Protein AF-A0A8T6YHY2-F1 (afdb_monomer)

pLDDT: mean 73.07, std 20.28, range [26.44, 97.62]

Radius of gyration: 24.64 Å; Cα contacts (8 Å, |Δi|>4): 790; chains: 1; bounding box: 54×79×62 Å

Sequence (441 aa):
MIAAEVFEKLFSLEEFNPPELEKIVKSIPKKHREKVIEAIKVYSEVKIPQSIVRILIYSKDNYSGYIDITPMGEIGDVHLKPPSWMKSPYYWVTCNKHFVPEKTLRPESKETIECVPYSHVTDGEIGVCAQHSVRLALMNLLQRVPTVPELTFWANRRALHGGFNRSQIVGWTAEEMTDVMSEAIRREGFTAFRYSNPKCPKCREVLPNVICTACGSETPLSFLRPTKENIYAYIESGIPVLLGIERAGDLPWWDDSIEGGHALVGIGHTLSNKGEVTGFIVHDVSTYPYQVLQEPFENGKSLEEIIVEAIVPVYREIVINYPYAKELALKIINANKIQQYRPQLVDANRIKRWLAEGEQRGHFINYSIDEKVRECFSKAYISRYAWLFEIKHELGDGTREYRGDVIISAEEPKVLGLNLPLEGKCLYIDETSGDKIAVDY

Secondary structure (DSSP, 8-state):
-HHHHHHHHHHT-SS--HHHHHHHHHHS-HHHHHHHHHHHHHHHH----TT--EEEEEETTEEEEEEE---SSS---EEEPPPTT--TTTEEE--------TT------------EEE--PPTT--S-HHHHHHHHHHHHH-SSPPPHHHHHHHHHHHTSTTGGGS-TTS---HHHHHHHHHHHHHTTTEEEEEEE-PBPTTT-PBPSEEE-TTT--EEEGGGGS--HHHHHHHHTTT--EEEEES-GGGSTTS-TT--S-EEEEEEEEEE-TTS-EEEEEEE-TTS-TTEEEESSPTTS--HHHHEEEEEEEEETT--S-HHHHHHHHHHHHHHTT---EEEEEEEHHHHHIIIII----TTBTT----HHHHHHHHSB---SEEEEEEEEEEEETTEEEEEEEEEEESSSS-EEEEEEGGGTEEEEEBTTT--EEEEE-

Mean predicted aligned error: 13.59 Å

Nearest PDB structures (foldseek):
  1y08-assembly1_A  TM=4.672E-01  e=6.475E-02  Streptococcus pyogenes
  6nhj-assembly1_Y  TM=1.577E-01  e=5.128E+00  Murine cytomegalovirus (strain Smith)

Structure (mmCIF, N/CA/C/O backbone):
data_AF-A0A8T6YHY2-F1
#
_entry.id   AF-A0A8T6YHY2-F1
#
loop_
_atom_site.group_PDB
_atom_site.id
_atom_site.type_symbol
_atom_site.label_atom_id
_atom_site.label_alt_id
_atom_site.label_comp_id
_atom_site.label_asym_id
_atom_site.label_entity_id
_atom_site.label_seq_id
_atom_site.pdbx_PDB_ins_code
_atom_site.Cartn_x
_atom_site.Cartn_y
_atom_site.Cartn_z
_atom_site.occupancy
_atom_site.B_iso_or_equiv
_atom_site.auth_seq_id
_atom_site.auth_comp_id
_atom_site.auth_asym_id
_atom_site.auth_atom_id
_atom_site.pdbx_PDB_model_num
ATOM 1 N N . MET A 1 1 ? 4.736 -41.210 -18.538 1.00 34.91 1 MET A N 1
ATOM 2 C CA . MET A 1 1 ? 5.220 -41.744 -17.246 1.00 34.91 1 MET A CA 1
ATOM 3 C C . MET A 1 1 ? 6.630 -41.265 -16.917 1.00 34.91 1 MET A C 1
ATOM 5 O O . MET A 1 1 ? 6.723 -40.391 -16.079 1.00 34.91 1 MET A O 1
ATOM 9 N N . ILE A 1 2 ? 7.693 -41.688 -17.620 1.00 32.47 2 ILE A N 1
ATOM 10 C CA . ILE A 1 2 ? 9.084 -41.288 -17.279 1.00 32.47 2 ILE A CA 1
ATOM 11 C C . ILE A 1 2 ? 9.319 -39.764 -17.366 1.00 32.47 2 ILE A C 1
ATOM 13 O O . ILE A 1 2 ? 9.997 -39.203 -16.519 1.00 32.47 2 ILE A O 1
ATOM 17 N N . ALA A 1 3 ? 8.723 -39.067 -18.344 1.00 36.31 3 ALA A N 1
ATOM 18 C CA . ALA A 1 3 ? 8.819 -37.604 -18.426 1.00 36.31 3 ALA A CA 1
ATOM 19 C C . ALA A 1 3 ? 8.138 -36.899 -17.235 1.00 36.31 3 ALA A C 1
ATOM 21 O O . ALA A 1 3 ? 8.660 -35.912 -16.740 1.00 36.31 3 ALA A O 1
ATOM 22 N N . ALA A 1 4 ? 7.022 -37.440 -16.735 1.00 35.69 4 ALA A N 1
ATOM 23 C CA . ALA A 1 4 ? 6.288 -36.863 -15.609 1.00 35.69 4 ALA A CA 1
ATOM 24 C C . ALA A 1 4 ? 7.052 -37.025 -14.283 1.00 35.69 4 ALA A C 1
ATOM 26 O O . ALA A 1 4 ? 7.145 -36.063 -13.534 1.00 35.69 4 ALA A O 1
ATOM 27 N N . GLU A 1 5 ? 7.689 -38.178 -14.043 1.00 41.25 5 GLU A N 1
ATOM 28 C CA . GLU A 1 5 ? 8.561 -38.387 -12.870 1.00 41.25 5 GLU A CA 1
ATOM 29 C C . GLU A 1 5 ? 9.825 -37.510 -12.902 1.00 41.25 5 GLU A C 1
ATOM 31 O O . GLU A 1 5 ? 10.352 -37.128 -11.858 1.00 41.25 5 GLU A O 1
ATOM 36 N N . VAL A 1 6 ? 10.333 -37.190 -14.098 1.00 41.62 6 VAL A N 1
ATOM 37 C CA . VAL A 1 6 ? 11.483 -36.289 -14.273 1.00 41.62 6 VAL A CA 1
ATOM 38 C C . VAL A 1 6 ? 11.074 -34.836 -14.031 1.00 41.62 6 VAL A C 1
ATOM 40 O O . VAL A 1 6 ? 11.802 -34.121 -13.352 1.00 41.62 6 VAL A O 1
ATOM 43 N N . PHE A 1 7 ? 9.902 -34.413 -14.515 1.00 42.72 7 PHE A N 1
ATOM 44 C CA . PHE A 1 7 ? 9.368 -33.082 -14.229 1.00 42.72 7 PHE A CA 1
ATOM 45 C C . PHE A 1 7 ? 8.991 -32.916 -12.752 1.00 42.72 7 PHE A C 1
ATOM 47 O O . PHE A 1 7 ? 9.380 -31.915 -12.164 1.00 42.72 7 PHE A O 1
ATOM 54 N N . GLU A 1 8 ? 8.349 -33.897 -12.109 1.00 42.56 8 GLU A N 1
ATOM 55 C CA . GLU A 1 8 ? 8.092 -33.860 -10.656 1.00 42.56 8 GLU A CA 1
ATOM 56 C C . GLU A 1 8 ? 9.384 -33.689 -9.849 1.00 42.56 8 GLU A C 1
ATOM 58 O O . GLU A 1 8 ? 9.409 -32.896 -8.913 1.00 42.56 8 GLU A O 1
ATOM 63 N N . LYS A 1 9 ? 10.473 -34.368 -10.237 1.00 44.53 9 LYS A N 1
ATOM 64 C CA . LYS A 1 9 ? 11.780 -34.216 -9.578 1.00 44.53 9 LYS A CA 1
ATOM 65 C C . LYS A 1 9 ? 12.473 -32.888 -9.868 1.00 44.53 9 LYS A C 1
ATOM 67 O O . LYS A 1 9 ? 13.221 -32.415 -9.025 1.00 44.53 9 LYS A O 1
ATOM 72 N N . LEU A 1 10 ? 12.256 -32.299 -11.044 1.00 41.84 10 LEU A N 1
ATOM 73 C CA . LEU A 1 10 ? 12.785 -30.979 -11.400 1.00 41.84 10 LEU A CA 1
ATOM 74 C C . LEU A 1 10 ? 12.054 -29.857 -10.655 1.00 41.84 10 LEU A C 1
ATOM 76 O O . LEU A 1 10 ? 12.690 -28.911 -10.209 1.00 41.84 10 LEU A O 1
ATOM 80 N N . PHE A 1 11 ? 10.737 -29.989 -10.483 1.00 39.59 11 PHE A N 1
ATOM 81 C CA . PHE A 1 11 ? 9.905 -29.038 -9.742 1.00 39.59 11 PHE A CA 1
ATOM 82 C C . PHE A 1 11 ? 9.940 -29.241 -8.219 1.00 39.59 11 PHE A C 1
ATOM 84 O O . PHE A 1 11 ? 9.428 -28.397 -7.489 1.00 39.59 11 PHE A O 1
ATOM 91 N N . SER A 1 12 ? 10.534 -30.336 -7.728 1.00 41.44 12 SER A N 1
ATOM 92 C CA . SER A 1 12 ? 10.770 -30.571 -6.298 1.00 41.44 12 SER A CA 1
ATOM 93 C C . SER A 1 12 ? 12.133 -30.079 -5.803 1.00 41.44 12 SER A C 1
ATOM 95 O O . SER A 1 12 ? 12.446 -30.279 -4.633 1.00 41.44 12 SER A O 1
ATOM 97 N N . LEU A 1 13 ? 12.978 -29.523 -6.677 1.00 38.59 13 LEU A N 1
ATOM 98 C CA . LEU A 1 13 ? 14.244 -28.918 -6.264 1.00 38.59 13 LEU A CA 1
ATOM 99 C C . LEU A 1 13 ? 13.944 -27.551 -5.640 1.00 38.59 13 LEU A C 1
ATOM 101 O O . LEU A 1 13 ? 13.374 -26.684 -6.298 1.00 38.59 13 LEU A O 1
ATOM 105 N N . GLU A 1 14 ? 14.298 -27.386 -4.365 1.00 35.56 14 GLU A N 1
ATOM 106 C CA . GLU A 1 14 ? 14.055 -26.152 -3.605 1.00 35.56 14 GLU A CA 1
ATOM 107 C C . GLU A 1 14 ? 14.893 -24.965 -4.129 1.00 35.56 14 GLU A C 1
ATOM 109 O O . GLU A 1 14 ? 14.490 -23.824 -3.933 1.00 35.56 14 GLU A O 1
ATOM 114 N N . GLU A 1 15 ? 15.969 -25.218 -4.896 1.00 36.69 15 GLU A N 1
ATOM 115 C CA . GLU A 1 15 ? 16.735 -24.230 -5.679 1.00 36.69 15 GLU A CA 1
ATOM 116 C C . GLU A 1 15 ? 17.303 -24.846 -6.982 1.00 36.69 15 GLU A C 1
ATOM 118 O O . GLU A 1 15 ? 17.561 -26.051 -7.065 1.00 36.69 15 GLU A O 1
ATOM 123 N N . PHE A 1 16 ? 17.532 -24.032 -8.024 1.00 40.59 16 PHE A N 1
ATOM 124 C CA . PHE A 1 16 ? 18.123 -24.493 -9.290 1.00 40.59 16 PHE A CA 1
ATOM 125 C C . PHE A 1 16 ? 19.642 -24.706 -9.154 1.00 40.59 16 PHE A C 1
ATOM 127 O O . PHE A 1 16 ? 20.421 -23.756 -9.183 1.00 40.59 16 PHE A O 1
ATOM 134 N N . ASN A 1 17 ? 20.069 -25.969 -9.047 1.00 45.66 17 ASN A N 1
ATOM 135 C CA . ASN A 1 17 ? 21.470 -26.361 -8.859 1.00 45.66 17 ASN A CA 1
ATOM 136 C C . ASN A 1 17 ? 21.978 -27.227 -10.043 1.00 45.66 17 ASN A C 1
ATOM 138 O O . ASN A 1 17 ? 21.682 -28.428 -10.106 1.00 45.66 17 ASN A O 1
ATOM 142 N N . PRO A 1 18 ? 22.743 -26.667 -11.007 1.00 40.66 18 PRO A N 1
ATOM 143 C CA . PRO A 1 18 ? 23.162 -27.377 -12.226 1.00 40.66 18 PRO A CA 1
ATOM 144 C C . PRO A 1 18 ? 23.926 -28.707 -11.995 1.00 40.66 18 PRO A C 1
ATOM 146 O O . PRO A 1 18 ? 23.632 -29.684 -12.691 1.00 40.66 18 PRO A O 1
ATOM 149 N N . PRO A 1 19 ? 24.840 -28.824 -11.008 1.00 44.84 19 PRO A N 1
ATOM 150 C CA . PRO A 1 19 ? 25.439 -30.102 -10.594 1.00 44.84 19 PRO A CA 1
ATOM 151 C C . PRO A 1 19 ? 24.441 -31.195 -10.173 1.00 44.84 19 PRO A C 1
ATOM 153 O O . PRO A 1 19 ? 24.678 -32.391 -10.382 1.00 44.84 19 PRO A O 1
ATOM 156 N N . GLU A 1 20 ? 23.329 -30.807 -9.554 1.00 47.62 20 GLU A N 1
ATOM 157 C CA . GLU A 1 20 ? 22.302 -31.728 -9.064 1.00 47.62 20 GLU A CA 1
ATOM 158 C C . GLU A 1 20 ? 21.388 -32.192 -10.204 1.00 47.62 20 GLU A C 1
ATOM 160 O O . GLU A 1 20 ? 21.094 -33.385 -10.332 1.00 47.62 20 GLU A O 1
ATOM 165 N N . LEU A 1 21 ? 21.084 -31.276 -11.126 1.00 45.00 21 LEU A N 1
ATOM 166 C CA . LEU A 1 21 ? 20.463 -31.559 -12.420 1.00 45.00 21 LEU A CA 1
ATOM 167 C C . LEU A 1 21 ? 21.267 -32.608 -13.205 1.00 45.00 21 LEU A C 1
ATOM 169 O O . LEU A 1 21 ? 20.717 -33.574 -13.740 1.00 45.00 21 LEU A O 1
ATOM 173 N N . GLU A 1 22 ? 22.594 -32.463 -13.227 1.00 48.50 22 GLU A N 1
ATOM 174 C CA . GLU A 1 22 ? 23.495 -33.380 -13.920 1.00 48.50 22 GLU A CA 1
ATOM 175 C C . GLU A 1 22 ? 23.494 -34.780 -13.281 1.00 48.50 22 GLU A C 1
ATOM 177 O O . GLU A 1 22 ? 23.499 -35.790 -13.995 1.00 48.50 22 GLU A O 1
ATOM 182 N N . LYS A 1 23 ? 23.419 -34.870 -11.945 1.00 53.53 23 LYS A N 1
ATOM 183 C CA . LYS A 1 23 ? 23.246 -36.145 -11.222 1.00 53.53 23 LYS A CA 1
ATOM 184 C C . LYS A 1 23 ? 21.905 -36.806 -11.539 1.00 53.53 23 LYS A C 1
ATOM 186 O O . LYS A 1 23 ? 21.874 -38.015 -11.780 1.00 53.53 23 LYS A O 1
ATOM 191 N N . ILE A 1 24 ? 20.818 -36.036 -11.590 1.00 53.25 24 ILE A N 1
ATOM 192 C CA . ILE A 1 24 ? 19.478 -36.535 -11.926 1.00 53.25 24 ILE A CA 1
ATOM 193 C C . ILE A 1 24 ? 19.463 -37.075 -13.361 1.00 53.25 24 ILE A C 1
ATOM 195 O O . ILE A 1 24 ? 19.063 -38.221 -13.576 1.00 53.25 24 ILE A O 1
ATOM 199 N N . VAL A 1 25 ? 20.012 -36.341 -14.332 1.00 51.59 25 VAL A N 1
ATOM 200 C CA . VAL A 1 25 ? 20.127 -36.789 -15.734 1.00 51.59 25 VAL A CA 1
ATOM 201 C C . VAL A 1 25 ? 21.032 -38.024 -15.857 1.00 51.59 25 VAL A C 1
ATOM 203 O O . VAL A 1 25 ? 20.719 -38.963 -16.597 1.00 51.59 25 VAL A O 1
ATOM 206 N N . LYS A 1 26 ? 22.118 -38.096 -15.077 1.00 56.12 26 LYS A N 1
ATOM 207 C CA . LYS A 1 26 ? 22.997 -39.276 -14.981 1.00 56.12 26 LYS A CA 1
ATOM 208 C C . LYS A 1 26 ? 22.359 -40.469 -14.260 1.00 56.12 26 LYS A C 1
ATOM 210 O O . LYS A 1 26 ? 22.883 -41.572 -14.395 1.00 56.12 26 LYS A O 1
ATOM 215 N N . SER A 1 27 ? 21.248 -40.303 -13.545 1.00 56.25 27 SER A N 1
ATOM 216 C CA . SER A 1 27 ? 20.510 -41.412 -12.916 1.00 56.25 27 SER A CA 1
ATOM 217 C C . SER A 1 27 ? 19.499 -42.078 -13.861 1.00 56.25 27 SER A C 1
ATOM 219 O O . SER A 1 27 ? 19.101 -43.222 -13.650 1.00 56.25 27 SER A O 1
ATOM 221 N N . ILE A 1 28 ? 19.140 -41.408 -14.961 1.00 56.09 28 ILE A N 1
ATOM 222 C CA . ILE A 1 28 ? 18.214 -41.926 -15.976 1.00 56.09 28 ILE A CA 1
ATOM 223 C C . ILE A 1 28 ? 18.907 -43.046 -16.781 1.00 56.09 28 ILE A C 1
ATOM 225 O O . ILE A 1 28 ? 20.106 -42.948 -17.061 1.00 56.09 28 ILE A O 1
ATOM 229 N N . PRO A 1 29 ? 18.224 -44.133 -17.187 1.00 63.09 29 PRO A N 1
ATOM 230 C CA . PRO A 1 29 ? 18.835 -45.174 -18.016 1.00 63.09 29 PRO A CA 1
ATOM 231 C C . PRO A 1 29 ? 19.397 -44.610 -19.330 1.00 63.09 29 PRO A C 1
ATOM 233 O O . PRO A 1 29 ? 18.741 -43.803 -19.987 1.00 63.09 29 PRO A O 1
ATOM 236 N N . LYS A 1 30 ? 20.591 -45.057 -19.753 1.00 56.72 30 LYS A N 1
ATOM 237 C CA . LYS A 1 30 ? 21.334 -44.494 -20.905 1.00 56.72 30 LYS A CA 1
ATOM 238 C C . LYS A 1 30 ? 20.487 -44.380 -22.186 1.00 56.72 30 LYS A C 1
ATOM 240 O O . LYS A 1 30 ? 20.552 -43.361 -22.857 1.00 56.72 30 LYS A O 1
ATOM 245 N N . LYS A 1 31 ? 19.605 -45.359 -22.442 1.00 56.00 31 LYS A N 1
ATOM 246 C CA . LYS A 1 31 ? 18.662 -45.388 -23.583 1.00 56.00 31 LYS A CA 1
ATOM 247 C C . LYS A 1 31 ? 17.603 -44.268 -23.594 1.00 56.00 31 LYS A C 1
ATOM 249 O O . LYS A 1 31 ? 16.904 -44.095 -24.587 1.00 56.00 31 LYS A O 1
ATOM 254 N N . HIS A 1 32 ? 17.433 -43.559 -22.479 1.00 46.94 32 HIS A N 1
ATOM 255 C CA . HIS A 1 32 ? 16.463 -42.475 -22.298 1.00 46.94 32 HIS A CA 1
ATOM 256 C C . HIS A 1 32 ? 17.122 -41.116 -22.043 1.00 46.94 32 HIS A C 1
ATOM 258 O O . HIS A 1 32 ? 16.445 -40.103 -22.168 1.00 46.94 32 HIS A O 1
ATOM 264 N N . ARG A 1 33 ? 18.426 -41.076 -21.727 1.00 54.53 33 ARG A N 1
ATOM 265 C CA . ARG A 1 33 ? 19.152 -39.817 -21.487 1.00 54.53 33 ARG A CA 1
ATOM 266 C C . ARG A 1 33 ? 19.171 -38.926 -22.713 1.00 54.53 33 ARG A C 1
ATOM 268 O O . ARG A 1 33 ? 18.892 -37.746 -22.584 1.00 54.53 33 ARG A O 1
ATOM 275 N N . GLU A 1 34 ? 19.448 -39.499 -23.881 1.00 52.19 34 GLU A N 1
ATOM 276 C CA . GLU A 1 34 ? 19.456 -38.744 -25.137 1.00 52.19 34 GLU A CA 1
ATOM 277 C C . GLU A 1 34 ? 18.081 -38.136 -25.414 1.00 52.19 34 GLU A C 1
ATOM 279 O O . GLU A 1 34 ? 18.010 -36.945 -25.651 1.00 52.19 34 GLU A O 1
ATOM 284 N N . LYS A 1 35 ? 16.985 -38.883 -25.209 1.00 48.91 35 LYS A N 1
ATOM 285 C CA . LYS A 1 35 ? 15.613 -38.365 -25.372 1.00 48.91 35 LYS A CA 1
ATOM 286 C C . LYS A 1 35 ? 15.239 -37.268 -24.374 1.00 48.91 35 LYS A C 1
ATOM 288 O O . LYS A 1 35 ? 14.451 -36.398 -24.712 1.00 48.91 35 LYS A O 1
ATOM 293 N N . VAL A 1 36 ? 15.757 -37.318 -23.146 1.00 47.88 36 VAL A N 1
ATOM 294 C CA . VAL A 1 36 ? 15.497 -36.293 -22.119 1.00 47.88 36 VAL A CA 1
ATOM 295 C C . VAL A 1 36 ? 16.336 -35.042 -22.374 1.00 47.88 36 VAL A C 1
ATOM 297 O O . VAL A 1 36 ? 15.808 -33.942 -22.297 1.00 47.88 36 VAL A O 1
ATOM 300 N N . ILE A 1 37 ? 17.610 -35.192 -22.746 1.00 51.00 37 ILE A N 1
ATOM 301 C CA . ILE A 1 37 ? 18.478 -34.073 -23.148 1.00 51.00 37 ILE A CA 1
ATOM 302 C C . ILE A 1 37 ? 17.941 -33.417 -24.424 1.00 51.00 37 ILE A C 1
ATOM 304 O O . ILE A 1 37 ? 17.906 -32.195 -24.520 1.00 51.00 37 ILE A O 1
ATOM 308 N N . GLU A 1 38 ? 17.490 -34.219 -25.384 1.00 45.94 38 GLU A N 1
ATOM 309 C CA . GLU A 1 38 ? 16.853 -33.756 -26.612 1.00 45.94 38 GLU A CA 1
ATOM 310 C C . GLU A 1 38 ? 15.510 -33.088 -26.308 1.00 45.94 38 GLU A C 1
ATOM 312 O O . GLU A 1 38 ? 15.278 -32.007 -26.815 1.00 45.94 38 GLU A O 1
ATOM 317 N N . ALA A 1 39 ? 14.681 -33.612 -25.397 1.00 45.06 39 ALA A N 1
ATOM 318 C CA . ALA A 1 39 ? 13.455 -32.938 -24.958 1.00 45.06 39 ALA A CA 1
ATOM 319 C C . ALA A 1 39 ? 13.717 -31.604 -24.237 1.00 45.06 39 ALA A C 1
ATOM 321 O O . ALA A 1 39 ? 12.950 -30.672 -24.438 1.00 45.06 39 ALA A O 1
ATOM 322 N N . ILE A 1 40 ? 14.786 -31.490 -23.440 1.00 44.28 40 ILE A N 1
ATOM 323 C CA . ILE A 1 40 ? 15.201 -30.234 -22.788 1.00 44.28 40 ILE A CA 1
ATOM 324 C C . ILE A 1 40 ? 15.689 -29.222 -23.835 1.00 44.28 40 ILE A C 1
ATOM 326 O O . ILE A 1 40 ? 15.263 -28.071 -23.804 1.00 44.28 40 ILE A O 1
ATOM 330 N N . LYS A 1 41 ? 16.514 -29.657 -24.800 1.00 39.31 41 LYS A N 1
ATOM 331 C CA . LYS A 1 41 ? 16.971 -28.818 -25.925 1.00 39.31 41 LYS A CA 1
ATOM 332 C C . LYS A 1 41 ? 15.820 -28.381 -26.832 1.00 39.31 41 LYS A C 1
ATOM 334 O O . LYS A 1 41 ? 15.743 -27.227 -27.231 1.00 39.31 41 LYS A O 1
ATOM 339 N N . VAL A 1 42 ? 14.894 -29.293 -27.105 1.00 38.69 42 VAL A N 1
ATOM 340 C CA . VAL A 1 42 ? 13.663 -29.037 -27.852 1.00 38.69 42 VAL A CA 1
ATOM 341 C C . VAL A 1 42 ? 12.761 -28.094 -27.054 1.00 38.69 42 VAL A C 1
ATOM 343 O O . VAL A 1 42 ? 12.206 -27.187 -27.642 1.00 38.69 42 VAL A O 1
ATOM 346 N N . TYR A 1 43 ? 12.666 -28.180 -25.725 1.00 37.44 43 TYR A N 1
ATOM 347 C CA . TYR A 1 43 ? 11.909 -27.194 -24.936 1.00 37.44 43 TYR A CA 1
ATOM 348 C C . TYR A 1 43 ? 12.516 -25.786 -24.991 1.00 37.44 43 TYR A C 1
ATOM 350 O O . TYR A 1 43 ? 11.771 -24.811 -25.005 1.00 37.44 43 TYR A O 1
ATOM 358 N N . SER A 1 44 ? 13.847 -25.670 -25.067 1.00 32.38 44 SER A N 1
ATOM 359 C CA . SER A 1 44 ? 14.522 -24.381 -25.274 1.00 32.38 44 SER A CA 1
ATOM 360 C C . SER A 1 44 ? 14.442 -23.855 -26.716 1.00 32.38 44 SER A C 1
ATOM 362 O O . SER A 1 44 ? 14.694 -22.676 -26.934 1.00 32.38 44 SER A O 1
ATOM 364 N N . GLU A 1 45 ? 14.089 -24.696 -27.698 1.00 30.55 45 GLU A N 1
ATOM 365 C CA . GLU A 1 45 ? 14.078 -24.344 -29.132 1.00 30.55 45 GLU A CA 1
ATOM 366 C C . GLU A 1 45 ? 12.688 -24.433 -29.802 1.00 30.55 45 GLU A C 1
ATOM 368 O O . GLU A 1 45 ? 12.507 -23.977 -30.935 1.00 30.55 45 GLU A O 1
ATOM 373 N N . VAL A 1 46 ? 11.673 -24.994 -29.137 1.00 32.88 46 VAL A N 1
ATOM 374 C CA . VAL A 1 46 ? 10.315 -25.121 -29.679 1.00 32.88 46 VAL A CA 1
ATOM 375 C C . VAL A 1 46 ? 9.620 -23.774 -29.620 1.00 32.88 46 VAL A C 1
ATOM 377 O O . VAL A 1 46 ? 9.145 -23.323 -28.580 1.00 32.88 46 VAL A O 1
ATOM 380 N N . LYS A 1 47 ? 9.470 -23.169 -30.800 1.00 34.53 47 LYS A N 1
ATOM 381 C CA . LYS A 1 47 ? 8.420 -22.183 -31.045 1.00 34.53 47 LYS A CA 1
ATOM 382 C C . LYS A 1 47 ? 7.074 -22.863 -30.833 1.00 34.53 47 LYS A C 1
ATOM 384 O O . LYS A 1 47 ? 6.644 -23.675 -31.654 1.00 34.53 47 LYS A O 1
ATOM 389 N N . ILE A 1 48 ? 6.430 -22.537 -29.718 1.00 37.59 48 ILE A N 1
ATOM 390 C CA . ILE A 1 48 ? 5.072 -22.972 -29.407 1.00 37.59 48 ILE A CA 1
ATOM 391 C C . ILE A 1 48 ? 4.156 -22.526 -30.568 1.00 37.59 48 ILE A C 1
ATOM 393 O O . ILE A 1 48 ? 4.132 -21.337 -30.899 1.00 37.59 48 ILE A O 1
ATOM 397 N N . PRO A 1 49 ? 3.455 -23.458 -31.247 1.00 32.06 49 PRO A N 1
ATOM 398 C CA . PRO A 1 49 ? 2.599 -23.143 -32.387 1.00 32.06 49 PRO A CA 1
ATOM 399 C C . PRO A 1 49 ? 1.508 -22.149 -32.022 1.00 32.06 49 PRO A C 1
ATOM 401 O O . PRO A 1 49 ? 0.984 -22.189 -30.908 1.00 32.06 49 PRO A O 1
ATOM 404 N N . GLN A 1 50 ? 1.099 -21.323 -32.995 1.00 31.84 50 GLN A N 1
ATOM 405 C CA . GLN A 1 50 ? 0.264 -20.172 -32.680 1.00 31.84 50 GLN A CA 1
ATOM 406 C C . GLN A 1 50 ? -1.147 -20.494 -32.110 1.00 31.84 50 GLN A C 1
ATOM 408 O O . GLN A 1 50 ? -1.897 -19.631 -31.662 1.00 31.84 50 GLN A O 1
ATOM 413 N N . SER A 1 51 ? -1.534 -21.760 -32.177 1.00 30.55 51 SER A N 1
ATOM 414 C CA . SER A 1 51 ? -2.866 -22.264 -31.871 1.00 30.55 51 SER A CA 1
ATOM 415 C C . SER A 1 51 ? -2.997 -22.885 -30.483 1.00 30.55 51 SER A C 1
ATOM 417 O O . SER A 1 51 ? -4.109 -23.244 -30.090 1.00 30.55 51 SER A O 1
ATOM 419 N N . ILE A 1 52 ? -1.899 -23.049 -29.741 1.00 35.41 52 ILE A N 1
ATOM 420 C CA . ILE A 1 52 ? -1.965 -23.573 -28.379 1.00 35.41 52 ILE A CA 1
ATOM 421 C C . ILE A 1 52 ? -2.164 -22.381 -27.451 1.00 35.41 52 ILE A C 1
ATOM 423 O O . ILE A 1 52 ? -1.258 -21.595 -27.231 1.00 35.41 52 ILE A O 1
ATOM 427 N N . VAL A 1 53 ? -3.391 -22.226 -26.963 1.00 33.91 53 VAL A N 1
ATOM 428 C CA . VAL A 1 53 ? -3.796 -21.069 -26.153 1.00 33.91 53 VAL A CA 1
ATOM 429 C C . VAL A 1 53 ? -3.521 -21.348 -24.675 1.00 33.91 53 VAL A C 1
ATOM 431 O O . VAL A 1 53 ? -3.138 -20.454 -23.942 1.00 33.91 53 VAL A O 1
ATOM 434 N N . ARG A 1 54 ? -3.669 -22.594 -24.194 1.00 37.75 54 ARG A N 1
ATOM 435 C CA . ARG A 1 54 ? -3.543 -22.926 -22.761 1.00 37.75 54 ARG A CA 1
ATOM 436 C C . ARG A 1 54 ? -2.961 -24.315 -22.515 1.00 37.75 54 ARG A C 1
ATOM 438 O O . ARG A 1 54 ? -3.413 -25.290 -23.109 1.00 37.75 54 ARG A O 1
ATOM 445 N N . ILE A 1 55 ? -2.026 -24.409 -21.575 1.00 42.16 55 ILE A N 1
ATOM 446 C CA . ILE A 1 55 ? -1.585 -25.644 -20.922 1.00 42.16 55 ILE A CA 1
ATOM 447 C C . ILE A 1 55 ? -2.361 -25.762 -19.617 1.00 42.16 55 ILE A C 1
ATOM 449 O O . ILE A 1 55 ? -2.206 -24.929 -18.736 1.00 42.16 55 ILE A O 1
ATOM 453 N N . LEU A 1 56 ? -3.183 -26.791 -19.461 1.00 39.25 56 LEU A N 1
ATOM 454 C CA . LEU A 1 56 ? -3.835 -27.070 -18.183 1.00 39.25 56 LEU A CA 1
ATOM 455 C C . LEU A 1 56 ? -2.864 -27.861 -17.295 1.00 39.25 56 LEU A C 1
ATOM 457 O O . LEU A 1 56 ? -2.340 -28.891 -17.722 1.00 39.25 56 LEU A O 1
ATOM 461 N N . ILE A 1 57 ? -2.620 -27.390 -16.074 1.00 40.41 57 ILE A N 1
ATOM 462 C CA . ILE A 1 57 ? -1.791 -28.079 -15.084 1.00 40.41 57 ILE A CA 1
ATOM 463 C C . ILE A 1 57 ? -2.710 -28.881 -14.170 1.00 40.41 57 ILE A C 1
ATOM 465 O O . ILE A 1 57 ? -3.596 -28.329 -13.516 1.00 40.41 57 ILE A O 1
ATOM 469 N N . TYR A 1 58 ? -2.456 -30.182 -14.086 1.00 38.88 58 TYR A N 1
ATOM 470 C CA . TYR A 1 58 ? -3.108 -31.080 -13.142 1.00 38.88 58 TYR A CA 1
ATOM 471 C C . TYR A 1 58 ? -2.066 -31.686 -12.203 1.00 38.88 58 TYR A C 1
ATOM 473 O O . TYR A 1 58 ? -0.983 -32.072 -12.641 1.00 38.88 58 TYR A O 1
ATOM 481 N N . SER A 1 59 ? -2.411 -31.804 -10.923 1.00 37.06 59 SER A N 1
ATOM 482 C CA . SER A 1 59 ? -1.638 -32.525 -9.912 1.00 37.06 59 SER A CA 1
ATOM 483 C C . SER A 1 59 ? -2.524 -33.603 -9.311 1.00 37.06 59 SER A C 1
ATOM 485 O O . SER A 1 59 ? -3.547 -33.287 -8.706 1.00 37.06 59 SER A O 1
ATOM 487 N N . LYS A 1 60 ? -2.146 -34.875 -9.498 1.00 34.53 60 LYS A N 1
ATOM 488 C CA . LYS A 1 60 ? -2.895 -36.046 -9.000 1.00 34.53 60 LYS A CA 1
ATOM 489 C C . LYS A 1 60 ? -4.402 -35.931 -9.280 1.00 34.53 60 LYS A C 1
ATOM 491 O O . LYS A 1 60 ? -5.213 -35.962 -8.361 1.00 34.53 60 LYS A O 1
ATOM 496 N N . ASP A 1 61 ? -4.734 -35.707 -10.551 1.00 38.41 61 ASP A N 1
ATOM 497 C CA . ASP A 1 61 ? -6.096 -35.522 -11.079 1.00 38.41 61 ASP A CA 1
ATOM 498 C C . ASP A 1 61 ? -6.849 -34.261 -10.607 1.00 38.41 61 ASP A C 1
ATOM 500 O O . ASP A 1 61 ? -7.934 -33.973 -11.111 1.00 38.41 61 ASP A O 1
ATOM 504 N N . ASN A 1 62 ? -6.260 -33.435 -9.735 1.00 36.84 62 ASN A N 1
ATOM 505 C CA . ASN A 1 62 ? -6.810 -32.132 -9.369 1.00 36.84 62 ASN A CA 1
ATOM 506 C C . ASN A 1 62 ? -6.291 -31.036 -10.295 1.00 36.84 62 ASN A C 1
ATOM 508 O O . ASN A 1 62 ? -5.084 -30.872 -10.498 1.00 36.84 62 ASN A O 1
ATOM 512 N N . TYR A 1 63 ? -7.215 -30.237 -10.821 1.00 42.41 63 TYR A N 1
ATOM 513 C CA . TYR A 1 63 ? -6.875 -29.040 -11.572 1.00 42.41 63 TYR A CA 1
ATOM 514 C C . TYR A 1 63 ? -6.088 -28.068 -10.684 1.00 42.41 63 TYR A C 1
ATOM 516 O O . TYR A 1 63 ? -6.563 -27.631 -9.639 1.00 42.41 63 TYR A O 1
ATOM 524 N N . SER A 1 64 ? -4.855 -27.770 -11.086 1.00 37.62 64 SER A N 1
ATOM 525 C CA . SER A 1 64 ? -3.914 -26.918 -10.349 1.00 37.62 64 SER A CA 1
ATOM 526 C C . SER A 1 64 ? -3.779 -25.521 -10.961 1.00 37.62 64 SER A C 1
ATOM 528 O O . SER A 1 64 ? -3.209 -24.633 -10.331 1.00 37.62 64 SER A O 1
ATOM 530 N N . GLY A 1 65 ? -4.311 -25.314 -12.168 1.00 36.28 65 GLY A N 1
ATOM 531 C CA . GLY A 1 65 ? -4.291 -24.039 -12.881 1.00 36.28 65 GLY A CA 1
ATOM 532 C C . GLY A 1 65 ? -4.065 -24.227 -14.378 1.00 36.28 65 GLY A C 1
ATOM 533 O O . GLY A 1 65 ? -4.122 -25.341 -14.897 1.00 36.28 65 GLY A O 1
ATOM 534 N N . TYR A 1 66 ? -3.782 -23.137 -15.082 1.00 39.31 66 TYR A N 1
ATOM 535 C CA . TYR A 1 66 ? -3.404 -23.173 -16.490 1.00 39.31 66 TYR A CA 1
ATOM 536 C C . TYR A 1 66 ? -2.288 -22.170 -16.777 1.00 39.31 66 TYR A C 1
ATOM 538 O O . TYR A 1 66 ? -2.197 -21.138 -16.120 1.00 39.31 66 TYR A O 1
ATOM 546 N N . ILE A 1 67 ? -1.452 -22.476 -17.763 1.00 37.66 67 ILE A N 1
ATOM 547 C CA . ILE A 1 67 ? -0.487 -21.559 -18.366 1.00 37.66 67 ILE A CA 1
ATOM 548 C C . ILE A 1 67 ? -1.079 -21.158 -19.708 1.00 37.66 67 ILE A C 1
ATOM 550 O O . ILE A 1 67 ? -1.198 -21.996 -20.599 1.00 37.66 67 ILE A O 1
ATOM 554 N N . ASP A 1 68 ? -1.492 -19.906 -19.855 1.00 35.78 68 ASP A N 1
ATOM 555 C CA . ASP A 1 68 ? -1.867 -19.381 -21.165 1.00 35.78 68 ASP A CA 1
ATOM 556 C C . ASP A 1 68 ? -0.582 -19.202 -21.990 1.00 35.78 68 ASP A C 1
ATOM 558 O O . ASP A 1 68 ? 0.301 -18.436 -21.610 1.00 35.78 68 ASP A O 1
ATOM 562 N N . ILE A 1 69 ? -0.433 -19.990 -23.055 1.00 39.50 69 ILE A N 1
ATOM 563 C CA . ILE A 1 69 ? 0.736 -19.975 -23.953 1.00 39.50 69 ILE A CA 1
ATOM 564 C C . ILE A 1 69 ? 0.367 -19.440 -25.334 1.00 39.50 69 ILE A C 1
ATOM 566 O O . ILE A 1 69 ? 1.062 -19.716 -26.316 1.00 39.50 69 ILE A O 1
ATOM 570 N N . THR A 1 70 ? -0.724 -18.665 -25.401 1.00 37.75 70 THR A N 1
ATOM 571 C CA . THR A 1 70 ? -1.086 -17.914 -26.599 1.00 37.75 70 THR A CA 1
ATOM 572 C C . THR A 1 70 ? 0.153 -17.178 -27.107 1.00 37.75 70 THR A C 1
ATOM 574 O O . THR A 1 70 ? 0.917 -16.611 -26.323 1.00 37.75 70 THR A O 1
ATOM 577 N N . PRO A 1 71 ? 0.415 -17.210 -28.412 1.00 33.97 71 PRO A N 1
ATOM 578 C CA . PRO A 1 71 ? 1.728 -16.948 -28.966 1.00 33.97 71 PRO A CA 1
ATOM 579 C C . PRO A 1 71 ? 1.936 -15.446 -29.031 1.00 33.97 71 PRO A C 1
ATOM 581 O O . PRO A 1 71 ? 1.556 -14.775 -29.986 1.00 33.97 71 PRO A O 1
ATOM 584 N N . MET A 1 72 ? 2.499 -14.960 -27.936 1.00 41.16 72 MET A N 1
ATOM 585 C CA . MET A 1 72 ? 3.509 -13.922 -27.753 1.00 41.16 72 MET A CA 1
ATOM 586 C C . MET A 1 72 ? 3.970 -13.178 -29.015 1.00 41.16 72 MET A C 1
ATOM 588 O O . MET A 1 72 ? 5.109 -13.306 -29.458 1.00 41.16 72 MET A O 1
ATOM 592 N N . GLY A 1 73 ? 3.071 -12.371 -29.572 1.00 31.98 73 GLY A N 1
ATOM 593 C CA . GLY A 1 73 ? 3.396 -11.240 -30.445 1.00 31.98 73 GLY A CA 1
ATOM 594 C C . GLY A 1 73 ? 2.842 -9.909 -29.932 1.00 31.98 73 GLY A C 1
ATOM 595 O O . GLY A 1 73 ? 3.307 -8.859 -30.352 1.00 31.98 73 GLY A O 1
ATOM 596 N N . GLU A 1 74 ? 1.875 -9.932 -29.012 1.00 38.78 74 GLU A N 1
ATOM 597 C CA . GLU A 1 74 ? 1.224 -8.746 -28.457 1.00 38.78 74 GLU A CA 1
ATOM 598 C C . GLU A 1 74 ? 0.834 -9.059 -26.999 1.00 38.78 74 GLU A C 1
ATOM 600 O O . GLU A 1 74 ? 0.198 -10.076 -26.739 1.00 38.78 74 GLU A O 1
ATOM 605 N N . ILE A 1 75 ? 1.306 -8.228 -26.062 1.00 39.34 75 ILE A N 1
ATOM 606 C CA . ILE A 1 75 ? 1.001 -8.139 -24.615 1.00 39.34 75 ILE A CA 1
ATOM 607 C C . ILE A 1 75 ? -0.075 -9.131 -24.119 1.00 39.34 75 ILE A C 1
ATOM 609 O O . ILE A 1 75 ? -1.275 -8.895 -24.266 1.00 39.34 75 ILE A O 1
ATOM 613 N N . GLY A 1 76 ? 0.358 -10.225 -23.484 1.00 43.88 76 GLY A N 1
ATOM 614 C CA . GLY A 1 76 ? -0.526 -11.187 -22.826 1.00 43.88 76 GLY A CA 1
ATOM 615 C C . GLY A 1 76 ? -0.758 -10.814 -21.364 1.00 43.88 76 GLY A C 1
ATOM 616 O O . GLY A 1 76 ? 0.107 -11.047 -20.525 1.00 43.88 76 GLY A O 1
ATOM 617 N N . ASP A 1 77 ? -1.922 -10.245 -21.061 1.00 49.81 77 ASP A N 1
ATOM 618 C CA . ASP A 1 77 ? -2.384 -10.051 -19.687 1.00 49.81 77 ASP A CA 1
ATOM 619 C C . ASP A 1 77 ? -2.796 -11.409 -19.095 1.00 49.81 77 ASP A C 1
ATOM 621 O O . ASP A 1 77 ? -3.750 -12.037 -19.567 1.00 49.81 77 ASP A O 1
ATOM 625 N N . VAL A 1 78 ? -2.128 -11.861 -18.036 1.00 52.69 78 VAL A N 1
ATOM 626 C CA . VAL A 1 78 ? -2.472 -13.120 -17.348 1.00 52.69 78 VAL A CA 1
ATOM 627 C C . VAL A 1 78 ? -2.623 -12.865 -15.859 1.00 52.69 78 VAL A C 1
ATOM 629 O O . VAL A 1 78 ? -2.047 -11.928 -15.330 1.00 52.69 78 VAL A O 1
ATOM 632 N N . HIS A 1 79 ? -3.408 -13.679 -15.164 1.00 60.78 79 HIS A N 1
ATOM 633 C CA . HIS A 1 79 ? -3.447 -13.653 -13.707 1.00 60.78 79 HIS A CA 1
ATOM 634 C C . HIS A 1 79 ? -2.721 -14.886 -13.189 1.00 60.78 79 HIS A C 1
ATOM 636 O O . HIS A 1 79 ? -3.123 -16.011 -13.490 1.00 60.78 79 HIS A O 1
ATOM 642 N N . LEU A 1 80 ? -1.643 -14.681 -12.439 1.00 56.75 80 LEU A N 1
ATOM 643 C CA . LEU A 1 80 ? -0.811 -15.769 -11.941 1.00 56.75 80 LEU A CA 1
ATOM 644 C C . LEU A 1 80 ? -1.084 -16.009 -10.467 1.00 56.75 80 LEU A C 1
ATOM 646 O O . LEU A 1 80 ? -1.283 -15.067 -9.702 1.00 56.75 80 LEU A O 1
ATOM 650 N N . LYS A 1 81 ? -1.114 -17.286 -10.086 1.00 61.06 81 LYS A N 1
ATOM 651 C CA . LYS A 1 81 ? -1.175 -17.698 -8.688 1.00 61.06 81 LYS A CA 1
ATOM 652 C C . LYS A 1 81 ? 0.233 -17.624 -8.085 1.00 61.06 81 LYS A C 1
ATOM 654 O O . LYS A 1 81 ? 1.177 -18.048 -8.760 1.00 61.06 81 LYS A O 1
ATOM 659 N N . PRO A 1 82 ? 0.386 -17.164 -6.829 1.00 62.09 82 PRO A N 1
ATOM 660 C CA . PRO A 1 82 ? 1.669 -17.223 -6.146 1.00 62.09 82 PRO A CA 1
ATOM 661 C C . PRO A 1 82 ? 2.251 -18.650 -6.128 1.00 62.09 82 PRO A C 1
ATOM 663 O O . PRO A 1 82 ? 1.491 -19.622 -6.005 1.00 62.09 82 PRO A O 1
ATOM 666 N N . PRO A 1 83 ? 3.584 -18.803 -6.220 1.00 63.81 83 PRO A N 1
ATOM 667 C CA . PRO A 1 83 ? 4.243 -20.091 -6.037 1.00 63.81 83 PRO A CA 1
ATOM 668 C C . PRO A 1 83 ? 3.863 -20.751 -4.706 1.00 63.81 83 PRO A C 1
ATOM 670 O O . PRO A 1 83 ? 3.707 -20.079 -3.690 1.00 63.81 83 PRO A O 1
ATOM 673 N N . SER A 1 84 ? 3.777 -22.084 -4.670 1.00 63.62 84 SER A N 1
ATOM 674 C CA . SER A 1 84 ? 3.312 -22.833 -3.487 1.00 63.62 84 SER A CA 1
ATOM 675 C C . SER A 1 84 ? 4.175 -22.666 -2.230 1.00 63.62 84 SER A C 1
ATOM 677 O O . SER A 1 84 ? 3.736 -23.030 -1.138 1.00 63.62 84 SER A O 1
ATOM 679 N N . TRP A 1 85 ? 5.404 -22.167 -2.377 1.00 60.91 85 TRP A N 1
ATOM 680 C CA . TRP A 1 85 ? 6.319 -21.866 -1.277 1.00 60.91 85 TRP A CA 1
ATOM 681 C C . TRP A 1 85 ? 6.070 -20.484 -0.645 1.00 60.91 85 TRP A C 1
ATOM 683 O O . TRP A 1 85 ? 6.415 -20.292 0.520 1.00 60.91 85 TRP A O 1
ATOM 693 N N . MET A 1 86 ? 5.413 -19.552 -1.347 1.00 66.50 86 MET A N 1
ATOM 694 C CA . MET A 1 86 ? 5.019 -18.244 -0.811 1.00 66.50 86 MET A CA 1
ATOM 695 C C . MET A 1 86 ? 3.780 -18.388 0.081 1.00 66.50 86 MET A C 1
ATOM 697 O O . MET A 1 86 ? 2.651 -18.148 -0.344 1.00 66.50 86 MET A O 1
ATOM 701 N N . LYS A 1 87 ? 3.987 -18.829 1.325 1.00 63.12 87 LYS A N 1
ATOM 702 C CA . LYS A 1 87 ? 2.909 -19.054 2.298 1.00 63.12 87 LYS A CA 1
ATOM 703 C C . LYS A 1 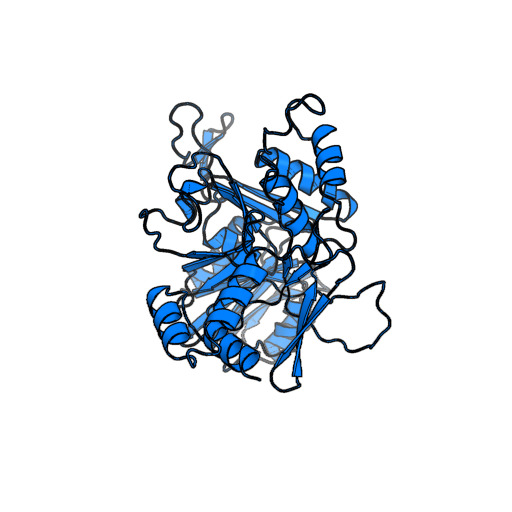87 ? 2.807 -17.917 3.317 1.00 63.12 87 LYS A C 1
ATOM 705 O O . LYS A 1 87 ? 3.812 -17.470 3.872 1.00 63.12 87 LYS A O 1
ATOM 710 N N . SER A 1 88 ? 1.568 -17.531 3.622 1.00 57.94 88 SER A N 1
ATOM 711 C CA . SER A 1 88 ? 1.233 -16.724 4.801 1.00 57.94 88 SER A CA 1
ATOM 712 C C . SER A 1 88 ? 1.753 -17.412 6.075 1.00 57.94 88 SER A C 1
ATOM 714 O O . SER A 1 88 ? 1.731 -18.647 6.130 1.00 57.94 88 SER A O 1
ATOM 716 N N . PRO A 1 89 ? 2.232 -16.670 7.090 1.00 59.78 89 PRO A N 1
ATOM 717 C CA . PRO A 1 89 ? 2.277 -15.200 7.228 1.00 59.78 89 PRO A CA 1
ATOM 718 C C . PRO A 1 89 ? 3.474 -14.520 6.543 1.00 59.78 89 PRO A C 1
ATOM 720 O O . PRO A 1 89 ? 3.513 -13.295 6.461 1.00 59.78 89 PRO A O 1
ATOM 723 N N . TYR A 1 90 ? 4.487 -15.302 6.161 1.00 61.38 90 TYR A N 1
ATOM 724 C CA . TYR A 1 90 ? 5.833 -14.800 5.875 1.00 61.38 90 TYR A CA 1
ATOM 725 C C . TYR A 1 90 ? 5.924 -14.177 4.496 1.00 61.38 90 TYR A C 1
ATOM 727 O O . TYR A 1 90 ? 6.732 -13.282 4.284 1.00 61.38 90 TYR A O 1
ATOM 735 N N . TYR A 1 91 ? 5.068 -14.648 3.595 1.00 61.38 91 TYR A N 1
ATOM 736 C CA . TYR A 1 91 ? 4.842 -14.088 2.281 1.00 61.38 91 TYR A CA 1
ATOM 737 C C . TYR A 1 91 ? 3.372 -13.729 2.180 1.00 61.38 91 TYR A C 1
ATOM 739 O O . TYR A 1 91 ? 2.492 -14.561 2.427 1.00 61.38 91 TYR A O 1
ATOM 747 N N . TRP A 1 92 ? 3.109 -12.490 1.802 1.00 62.72 92 TRP A N 1
ATOM 748 C CA . TRP A 1 92 ? 1.763 -12.021 1.547 1.00 62.72 92 TRP A CA 1
ATOM 749 C C . TRP A 1 92 ? 1.742 -11.328 0.191 1.00 62.72 92 TRP A C 1
ATOM 751 O O . TRP A 1 92 ? 2.528 -10.416 -0.047 1.00 62.72 92 TRP A O 1
ATOM 761 N N . VAL A 1 93 ? 0.861 -11.777 -0.702 1.00 55.75 93 VAL A N 1
ATOM 762 C CA . VAL A 1 93 ? 0.646 -11.180 -2.025 1.00 55.75 93 VAL A CA 1
ATOM 763 C C . VAL A 1 93 ? -0.756 -10.586 -2.056 1.00 55.75 93 VAL A C 1
ATOM 765 O O . VAL A 1 93 ? -1.720 -11.217 -1.618 1.00 55.75 93 VAL A O 1
ATOM 768 N N . THR A 1 94 ? -0.862 -9.374 -2.589 1.00 55.25 94 THR A N 1
ATOM 769 C CA . THR A 1 94 ? -2.117 -8.669 -2.849 1.00 55.25 94 THR A CA 1
ATOM 770 C C . THR A 1 94 ? -2.996 -9.514 -3.764 1.00 55.25 94 THR A C 1
ATOM 772 O O . THR A 1 94 ? -2.794 -9.553 -4.971 1.00 55.25 94 THR A O 1
ATOM 775 N N . CYS A 1 95 ? -3.979 -10.196 -3.186 1.00 53.34 95 CYS A N 1
ATOM 776 C CA . CYS A 1 95 ? -4.871 -11.099 -3.904 1.00 53.34 95 CYS A CA 1
ATOM 777 C C . CYS A 1 95 ? -6.296 -10.933 -3.371 1.00 53.34 95 CYS A C 1
ATOM 779 O O . CYS A 1 95 ? -6.731 -11.694 -2.516 1.00 53.34 95 CYS A O 1
ATOM 781 N N . ASN A 1 96 ? -7.029 -9.918 -3.834 1.00 42.28 96 ASN A N 1
ATOM 782 C CA . ASN A 1 96 ? -8.471 -9.827 -3.579 1.00 42.28 96 ASN A CA 1
ATOM 783 C C . ASN A 1 96 ? -9.185 -9.042 -4.685 1.00 42.28 96 ASN A C 1
ATOM 785 O O . ASN A 1 96 ? -9.681 -7.937 -4.479 1.00 42.28 96 ASN A O 1
ATOM 789 N N . LYS A 1 97 ? -9.275 -9.637 -5.877 1.00 42.69 97 LYS A N 1
ATOM 790 C CA . LYS A 1 97 ? -10.327 -9.287 -6.836 1.00 42.69 97 LYS A CA 1
ATOM 791 C C . LYS A 1 97 ? -11.206 -10.507 -7.073 1.00 42.69 97 LYS A C 1
ATOM 793 O O . LYS A 1 97 ? -10.715 -11.596 -7.357 1.00 42.69 97 LYS A O 1
ATOM 798 N N . HIS A 1 98 ? -12.519 -10.311 -6.997 1.00 36.28 98 HIS A N 1
ATOM 799 C CA . HIS A 1 98 ? -13.465 -11.248 -7.587 1.00 36.28 98 HIS A CA 1
ATOM 800 C C . HIS A 1 98 ? -13.312 -11.159 -9.107 1.00 36.28 98 HIS A C 1
ATOM 802 O O . HIS A 1 98 ? -13.731 -10.181 -9.724 1.00 36.28 98 HIS A O 1
ATOM 808 N N . PHE A 1 99 ? -12.668 -12.154 -9.711 1.00 35.38 99 PHE A N 1
ATOM 809 C CA . PHE A 1 99 ? -12.604 -12.262 -11.160 1.00 35.38 99 PHE A CA 1
ATOM 810 C C . PHE A 1 99 ? -13.999 -12.630 -11.684 1.00 35.38 99 PHE A C 1
ATOM 812 O O . PHE A 1 99 ? -14.485 -13.733 -11.446 1.00 35.38 99 PHE A O 1
ATOM 819 N N . VAL A 1 100 ? -14.657 -11.699 -12.379 1.00 32.03 100 VAL A N 1
ATOM 820 C CA . VAL A 1 100 ? -15.857 -11.984 -13.177 1.00 32.03 100 VAL A CA 1
ATOM 821 C C . VAL A 1 100 ? -15.426 -11.945 -14.643 1.00 32.03 100 VAL A C 1
ATOM 823 O O . VAL A 1 100 ? -15.332 -10.861 -15.216 1.00 32.03 100 VAL A O 1
ATOM 826 N N . PRO A 1 101 ? -15.094 -13.089 -15.266 1.00 37.47 101 PRO A N 1
ATOM 827 C CA . PRO A 1 101 ? -14.759 -13.101 -16.680 1.00 37.47 101 PRO A CA 1
ATOM 828 C C . PRO A 1 101 ? -16.012 -12.776 -17.490 1.00 37.47 101 PRO A C 1
ATOM 830 O O . PRO A 1 101 ? -16.924 -13.594 -17.588 1.00 37.47 101 PRO A O 1
ATOM 833 N N . GLU A 1 102 ? -16.044 -11.612 -18.138 1.00 33.50 102 GLU A N 1
ATOM 834 C CA . GLU A 1 102 ? -17.158 -11.216 -19.014 1.00 33.50 102 GLU A CA 1
ATOM 835 C C . GLU A 1 102 ? -17.336 -12.133 -20.244 1.00 33.50 102 GLU A C 1
ATOM 837 O O . GLU A 1 102 ? -18.298 -11.970 -20.992 1.00 33.50 102 GLU A O 1
ATOM 842 N N . LYS A 1 103 ? -16.449 -13.116 -20.484 1.00 28.97 103 LYS A N 1
ATOM 843 C CA . LYS A 1 103 ? -16.510 -13.997 -21.667 1.00 28.97 103 LYS A CA 1
ATOM 844 C C . LYS A 1 103 ? -16.016 -15.438 -21.454 1.00 28.97 103 LYS A C 1
ATOM 846 O O . LYS A 1 103 ? -15.314 -15.965 -22.315 1.00 28.97 103 LYS A O 1
ATOM 851 N N . THR A 1 104 ? -16.406 -16.128 -20.381 1.00 30.66 104 THR A N 1
ATOM 852 C CA . THR A 1 104 ? -16.278 -17.603 -20.347 1.00 30.66 104 THR A CA 1
ATOM 853 C C . THR A 1 104 ? -17.582 -18.306 -19.994 1.00 30.66 104 THR A C 1
ATOM 855 O O . THR A 1 104 ? -18.268 -17.987 -19.028 1.00 30.66 104 THR A O 1
ATOM 858 N N . LEU A 1 105 ? -17.908 -19.295 -20.826 1.00 26.44 105 LEU A N 1
ATOM 859 C CA . LEU A 1 105 ? -19.015 -20.235 -20.703 1.00 26.44 105 LEU A CA 1
ATOM 860 C C . LEU A 1 105 ? -18.876 -21.101 -19.424 1.00 26.44 105 LEU A C 1
ATOM 862 O O . LEU A 1 105 ? -18.458 -22.245 -19.531 1.00 26.44 105 LEU A O 1
ATOM 866 N N . ARG A 1 106 ? -19.291 -20.564 -18.257 1.00 27.70 106 ARG A N 1
ATOM 867 C CA . ARG A 1 106 ? -19.620 -21.247 -16.966 1.00 27.70 106 ARG A CA 1
ATOM 868 C C . ARG A 1 106 ? -18.485 -22.028 -16.246 1.00 27.70 106 ARG A C 1
ATOM 870 O O . ARG A 1 106 ? -17.498 -22.362 -16.890 1.00 27.70 106 ARG A O 1
ATOM 877 N N . PRO A 1 107 ? -18.597 -22.350 -14.928 1.00 29.03 107 PRO A N 1
ATOM 878 C CA . PRO A 1 107 ? -19.752 -22.268 -14.018 1.00 29.03 107 PRO A CA 1
ATOM 879 C C . PRO A 1 107 ? -19.656 -21.207 -12.906 1.00 29.03 107 PRO A C 1
ATOM 881 O O . PRO A 1 107 ? -18.612 -20.633 -12.634 1.00 29.03 107 PRO A O 1
ATOM 884 N N . GLU A 1 108 ? -20.807 -20.973 -12.273 1.00 31.08 108 GLU A N 1
ATOM 885 C CA . GLU A 1 108 ? -21.108 -20.028 -11.185 1.00 31.08 108 GLU A CA 1
ATOM 886 C C . GLU A 1 108 ? -20.439 -20.378 -9.834 1.00 31.08 108 GLU A C 1
ATOM 888 O O . GLU A 1 108 ? -21.031 -20.171 -8.773 1.00 31.08 108 GLU A O 1
ATOM 893 N N . SER A 1 109 ? -19.218 -20.922 -9.823 1.00 33.53 109 SER A N 1
ATOM 894 C CA . SER A 1 109 ? -18.469 -21.064 -8.573 1.00 33.53 109 SER A CA 1
ATOM 895 C C . SER A 1 109 ? -17.778 -19.740 -8.252 1.00 33.53 109 SER A C 1
ATOM 897 O O . SER A 1 109 ? -16.883 -19.283 -8.958 1.00 33.53 109 SER A O 1
ATOM 899 N N . LYS A 1 110 ? -18.209 -19.105 -7.157 1.00 37.25 110 LYS A N 1
ATOM 900 C CA . LYS A 1 110 ? -17.554 -17.947 -6.527 1.00 37.25 110 LYS A CA 1
ATOM 901 C C . LYS A 1 110 ? -16.211 -18.352 -5.891 1.00 37.25 110 LYS A C 1
ATOM 903 O O . LYS A 1 110 ? -15.996 -18.103 -4.709 1.00 37.25 110 LYS A O 1
ATOM 908 N N . GLU A 1 111 ? -15.333 -19.026 -6.626 1.00 34.66 111 GLU A N 1
ATOM 909 C CA . GLU A 1 111 ? -13.981 -19.303 -6.146 1.00 34.66 111 GLU A CA 1
ATOM 910 C C . GLU A 1 111 ? -13.133 -18.043 -6.311 1.00 34.66 111 GLU A C 1
ATOM 912 O O . GLU A 1 111 ? -12.882 -17.563 -7.417 1.00 34.66 111 GLU A O 1
ATOM 917 N N . THR A 1 112 ? -12.720 -17.468 -5.185 1.00 40.09 112 THR A N 1
ATOM 918 C CA . THR A 1 112 ? -11.716 -16.408 -5.135 1.00 40.09 112 THR A CA 1
ATOM 919 C C . THR A 1 112 ? -10.383 -17.017 -5.569 1.00 40.09 112 THR A C 1
ATOM 921 O O . THR A 1 112 ? -9.748 -17.744 -4.809 1.00 40.09 112 THR A O 1
ATOM 924 N N . ILE A 1 113 ? -9.966 -16.776 -6.812 1.00 39.72 113 ILE A N 1
ATOM 925 C CA . ILE A 1 113 ? -8.637 -17.182 -7.278 1.00 39.72 113 ILE A CA 1
ATOM 926 C C . ILE A 1 113 ? -7.644 -16.128 -6.785 1.00 39.72 113 ILE A C 1
ATOM 928 O O . ILE A 1 113 ? -7.682 -14.980 -7.224 1.00 39.72 113 ILE A O 1
ATOM 932 N N . GLU A 1 114 ? -6.760 -16.517 -5.867 1.00 51.97 114 GLU A N 1
ATOM 933 C CA . GLU A 1 114 ? -5.637 -15.689 -5.422 1.00 51.97 114 GLU A CA 1
ATOM 934 C C . GLU A 1 114 ? -4.651 -15.513 -6.577 1.00 51.97 114 GLU A C 1
ATOM 936 O O . GLU A 1 114 ? -3.867 -16.416 -6.878 1.00 51.97 114 GLU A O 1
ATOM 941 N N . CYS A 1 115 ? -4.720 -14.378 -7.267 1.00 55.28 115 CYS A N 1
ATOM 942 C CA . CYS A 1 115 ? -3.853 -14.114 -8.398 1.00 55.28 115 CYS A CA 1
ATOM 943 C C . CYS A 1 115 ? -3.523 -12.630 -8.573 1.00 55.28 115 CYS A C 1
ATOM 945 O O . CYS A 1 115 ? -4.336 -11.761 -8.260 1.00 55.28 115 CYS A O 1
ATOM 947 N N . VAL A 1 116 ? -2.329 -12.359 -9.101 1.00 61.34 116 VAL A N 1
ATOM 948 C CA . VAL A 1 116 ? -1.861 -11.015 -9.472 1.00 61.34 116 VAL A CA 1
ATOM 949 C C . VAL A 1 116 ? -1.779 -10.894 -10.988 1.00 61.34 116 VAL A C 1
ATOM 951 O O . VAL A 1 116 ? -1.423 -11.872 -11.657 1.00 61.34 116 VAL A O 1
ATOM 954 N N . PRO A 1 117 ? -2.109 -9.717 -11.545 1.00 60.22 117 PRO A N 1
ATOM 955 C CA . PRO A 1 117 ? -1.950 -9.479 -12.965 1.00 60.22 117 PRO A CA 1
ATOM 956 C C . PRO A 1 117 ? -0.469 -9.547 -13.349 1.00 60.22 117 PRO A C 1
ATOM 958 O O . PRO A 1 117 ? 0.405 -9.088 -12.618 1.00 60.22 117 PRO A O 1
ATOM 961 N N . TYR A 1 118 ? -0.217 -10.116 -14.518 1.00 63.25 118 TYR A N 1
ATOM 962 C CA . TYR A 1 118 ? 1.085 -10.344 -15.115 1.00 63.25 118 TYR A CA 1
ATOM 963 C C . TYR A 1 118 ? 1.128 -9.705 -16.494 1.00 63.25 118 TYR A C 1
ATOM 965 O O . TYR A 1 118 ? 0.204 -9.868 -17.292 1.00 63.25 118 TYR A O 1
ATOM 973 N N . SER A 1 119 ? 2.229 -9.011 -16.763 1.00 60.69 119 SER A N 1
ATOM 974 C CA . SER A 1 119 ? 2.587 -8.485 -18.072 1.00 60.69 119 SER A CA 1
ATOM 975 C C . SER A 1 119 ? 4.084 -8.683 -18.251 1.00 60.69 119 SER A C 1
ATOM 977 O O . SER A 1 119 ? 4.865 -8.325 -17.368 1.00 60.69 119 SER A O 1
ATOM 979 N N . HIS A 1 120 ? 4.461 -9.196 -19.417 1.00 60.66 120 HIS A N 1
ATOM 980 C CA . HIS A 1 120 ? 5.847 -9.384 -19.831 1.00 60.66 120 HIS A CA 1
ATOM 981 C C . HIS A 1 120 ? 6.169 -8.486 -21.022 1.00 60.66 120 HIS A C 1
ATOM 983 O O . HIS A 1 120 ? 5.344 -8.345 -21.929 1.00 60.66 120 HIS A O 1
ATOM 989 N N . VAL A 1 121 ? 7.363 -7.907 -21.017 1.00 58.78 121 VAL A N 1
ATOM 990 C CA . VAL A 1 121 ? 7.936 -7.171 -22.145 1.00 58.78 121 VAL A CA 1
ATOM 991 C C . VAL A 1 121 ? 8.781 -8.143 -22.963 1.00 58.78 121 VAL A C 1
ATOM 993 O O . VAL A 1 121 ? 9.696 -8.757 -22.430 1.00 58.78 121 VAL A O 1
ATOM 996 N N . THR A 1 122 ? 8.475 -8.325 -24.248 1.00 50.81 122 THR A N 1
ATOM 997 C CA . THR A 1 122 ? 9.265 -9.210 -25.121 1.00 50.81 122 THR A CA 1
ATOM 998 C C . THR A 1 122 ? 10.672 -8.663 -25.362 1.00 50.81 122 THR A C 1
ATOM 1000 O O . THR A 1 122 ? 10.864 -7.449 -25.451 1.00 50.81 122 THR A O 1
ATOM 1003 N N . ASP A 1 123 ? 11.643 -9.565 -25.523 1.00 44.56 123 ASP A N 1
ATOM 1004 C CA . ASP A 1 123 ? 13.048 -9.225 -25.765 1.00 44.56 123 ASP A CA 1
ATOM 1005 C C . ASP A 1 123 ? 13.209 -8.196 -26.901 1.00 44.56 123 ASP A C 1
ATOM 1007 O O . ASP A 1 123 ? 12.781 -8.423 -28.035 1.00 44.56 123 ASP A O 1
ATOM 1011 N N . GLY A 1 124 ? 13.857 -7.064 -26.595 1.00 45.75 124 GLY A N 1
ATOM 1012 C CA . GLY A 1 124 ? 14.194 -6.005 -27.556 1.00 45.75 124 GLY A CA 1
ATOM 1013 C C . GLY A 1 124 ? 13.485 -4.661 -27.350 1.00 45.75 124 GLY A C 1
ATOM 1014 O O . GLY A 1 124 ? 13.912 -3.667 -27.941 1.00 45.75 124 GLY A O 1
ATOM 1015 N N . GLU A 1 125 ? 12.460 -4.580 -26.497 1.00 56.16 125 GLU A N 1
ATOM 1016 C CA . GLU A 1 125 ? 11.801 -3.309 -26.164 1.00 56.16 125 GLU A CA 1
ATOM 1017 C C . GLU A 1 125 ? 12.515 -2.595 -25.000 1.00 56.16 125 GLU A C 1
ATOM 1019 O O . GLU A 1 125 ? 12.439 -2.997 -23.841 1.00 56.16 125 GLU A O 1
ATOM 1024 N N . ILE A 1 126 ? 13.231 -1.508 -25.307 1.00 54.50 126 ILE A N 1
ATOM 1025 C CA . ILE A 1 126 ? 13.961 -0.691 -24.323 1.00 54.50 126 ILE A CA 1
ATOM 1026 C C . ILE A 1 126 ? 13.108 0.519 -23.926 1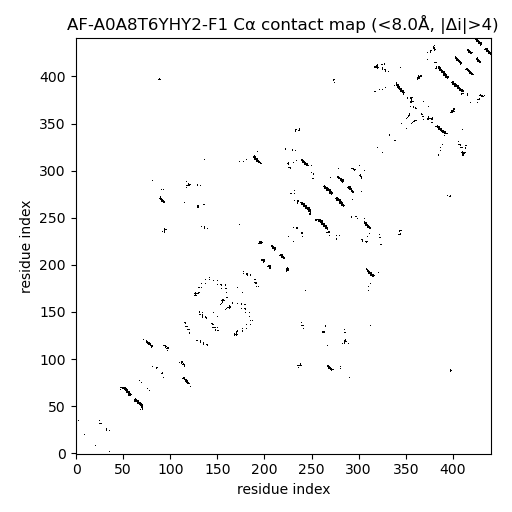.00 54.50 126 ILE A C 1
ATOM 1028 O O . ILE A 1 126 ? 12.524 1.177 -24.782 1.00 54.50 126 ILE A O 1
ATOM 1032 N N . GLY A 1 127 ? 13.079 0.854 -22.631 1.00 64.25 127 GLY A N 1
ATOM 1033 C CA . GLY A 1 127 ? 12.426 2.074 -22.135 1.00 64.25 127 GLY A CA 1
ATOM 1034 C C . GLY A 1 127 ? 10.911 1.960 -21.927 1.00 64.25 127 GLY A C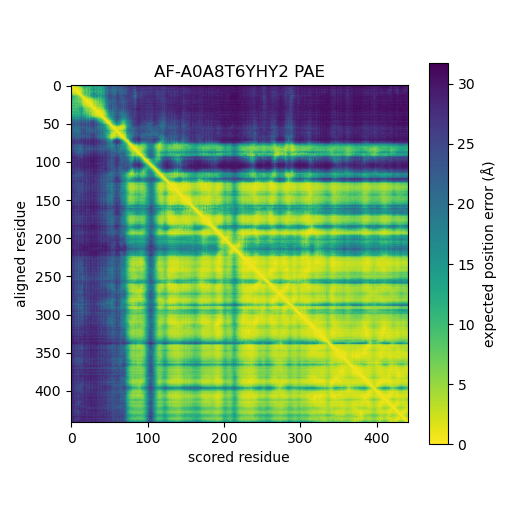 1
ATOM 1035 O O . GLY A 1 127 ? 10.229 2.983 -21.855 1.00 64.25 127 GLY A O 1
ATOM 1036 N N . VAL A 1 128 ? 10.383 0.735 -21.820 1.00 75.69 128 VAL A N 1
ATOM 1037 C CA . VAL A 1 128 ? 8.940 0.468 -21.656 1.00 75.69 128 VAL A CA 1
ATOM 1038 C C . VAL A 1 128 ? 8.529 0.024 -20.244 1.00 75.69 128 VAL A C 1
ATOM 1040 O O . VAL A 1 128 ? 7.340 -0.151 -19.971 1.00 75.69 128 VAL A O 1
ATOM 1043 N N . CYS A 1 129 ? 9.487 -0.146 -19.322 1.00 85.06 129 CYS A N 1
ATOM 1044 C CA . CYS A 1 129 ? 9.218 -0.688 -17.986 1.00 85.06 129 CYS A CA 1
ATOM 1045 C C . CYS A 1 129 ? 8.176 0.134 -17.210 1.00 85.06 129 CYS A C 1
ATOM 1047 O O . CYS A 1 129 ? 7.246 -0.426 -16.634 1.00 85.06 129 CYS A O 1
ATOM 1049 N N . ALA A 1 130 ? 8.259 1.463 -17.277 1.00 87.31 130 ALA A N 1
ATOM 1050 C CA . ALA A 1 130 ? 7.316 2.370 -16.630 1.00 87.31 130 ALA A CA 1
ATOM 1051 C C . ALA A 1 130 ? 5.872 2.189 -17.132 1.00 87.31 130 ALA A C 1
ATOM 1053 O O . ALA A 1 130 ? 4.930 2.156 -16.342 1.00 87.31 130 ALA A O 1
ATOM 1054 N N . GLN A 1 131 ? 5.689 2.029 -18.440 1.00 84.00 131 GLN A N 1
ATOM 1055 C CA . GLN A 1 131 ? 4.389 1.897 -19.091 1.00 84.00 131 GLN A CA 1
ATOM 1056 C C . GLN A 1 131 ? 3.682 0.613 -18.661 1.00 84.00 131 GLN A C 1
ATOM 1058 O O . GLN A 1 131 ? 2.498 0.634 -18.312 1.00 84.00 131 GLN A O 1
ATOM 1063 N N . HIS A 1 132 ? 4.418 -0.499 -18.666 1.00 84.25 132 HIS A N 1
ATOM 1064 C CA . HIS A 1 132 ? 3.890 -1.796 -18.257 1.00 84.25 132 HIS A CA 1
ATOM 1065 C C . HIS A 1 132 ? 3.632 -1.851 -16.753 1.00 84.25 132 HIS A C 1
ATOM 1067 O O . HIS A 1 132 ? 2.581 -2.341 -16.340 1.00 84.25 132 HIS A O 1
ATOM 1073 N N . SER A 1 133 ? 4.518 -1.279 -15.938 1.00 88.69 133 SER A N 1
ATOM 1074 C CA . SER A 1 133 ? 4.309 -1.182 -14.495 1.00 88.69 133 SER A CA 1
ATOM 1075 C C . SER A 1 133 ? 3.051 -0.361 -14.179 1.00 88.69 133 SER A C 1
ATOM 1077 O O . SER A 1 133 ? 2.176 -0.841 -13.453 1.00 88.69 133 SER A O 1
ATOM 1079 N N . VAL A 1 134 ? 2.861 0.810 -14.805 1.00 87.44 134 VAL A N 1
ATOM 1080 C CA . VAL A 1 134 ? 1.620 1.599 -14.667 1.00 87.44 134 VAL A CA 1
ATOM 1081 C C . VAL A 1 134 ? 0.398 0.779 -15.073 1.00 87.44 134 VAL A C 1
ATOM 1083 O O . VAL A 1 134 ? -0.576 0.725 -14.323 1.00 87.44 134 VAL A O 1
ATOM 1086 N N . ARG A 1 135 ? 0.437 0.094 -16.222 1.00 84.19 135 ARG A N 1
ATOM 1087 C CA . ARG A 1 135 ? -0.669 -0.770 -16.657 1.00 84.19 135 ARG A CA 1
ATOM 1088 C C . ARG A 1 135 ? -1.008 -1.831 -15.611 1.00 84.19 135 ARG A C 1
ATOM 1090 O O . ARG A 1 135 ? -2.182 -1.998 -15.299 1.00 84.19 135 ARG A O 1
ATOM 1097 N N . LEU A 1 136 ? -0.017 -2.509 -15.045 1.00 82.06 136 LEU A N 1
ATOM 1098 C CA . LEU A 1 136 ? -0.223 -3.545 -14.030 1.00 82.06 136 LEU A CA 1
ATOM 1099 C C . LEU A 1 136 ? -0.847 -3.011 -12.745 1.00 82.06 136 LEU A C 1
ATOM 1101 O O . LEU A 1 136 ? -1.758 -3.632 -12.190 1.00 82.06 136 LEU A O 1
ATOM 1105 N N . ALA A 1 137 ? -0.415 -1.834 -12.294 1.00 85.06 137 ALA A N 1
ATOM 1106 C CA . ALA A 1 137 ? -1.064 -1.160 -11.178 1.00 85.06 137 ALA A CA 1
ATOM 1107 C C . ALA A 1 137 ? -2.545 -0.873 -11.502 1.00 85.06 137 ALA A C 1
ATOM 1109 O O . ALA A 1 137 ? -3.426 -1.151 -10.689 1.00 85.06 137 ALA A O 1
ATOM 1110 N N . LEU A 1 138 ? -2.848 -0.426 -12.726 1.00 79.94 138 LEU A N 1
ATOM 1111 C CA . LEU A 1 138 ? -4.223 -0.187 -13.179 1.00 79.94 138 LEU A CA 1
ATOM 1112 C C . LEU A 1 138 ? -5.051 -1.470 -13.329 1.00 79.94 138 LEU A C 1
ATOM 1114 O O . LEU A 1 138 ? -6.254 -1.425 -13.084 1.00 79.94 138 LEU A O 1
ATOM 1118 N N . MET A 1 139 ? -4.451 -2.614 -13.673 1.00 77.44 139 MET A N 1
ATOM 1119 C CA . MET A 1 139 ? -5.158 -3.906 -13.733 1.00 77.44 139 MET A CA 1
ATOM 1120 C C . MET A 1 139 ? -5.750 -4.306 -12.380 1.00 77.44 139 MET A C 1
ATOM 1122 O O . MET A 1 139 ? -6.870 -4.821 -12.298 1.00 77.44 139 MET A O 1
ATOM 1126 N N . ASN A 1 140 ? -5.047 -3.987 -11.297 1.00 72.25 140 ASN A N 1
ATOM 1127 C CA . ASN A 1 140 ? -5.541 -4.224 -9.944 1.00 72.25 140 ASN A CA 1
ATOM 1128 C C . ASN A 1 140 ? -6.705 -3.302 -9.565 1.00 72.25 140 ASN A C 1
ATOM 1130 O O . ASN A 1 140 ? -7.522 -3.675 -8.731 1.00 72.25 140 ASN A O 1
ATOM 1134 N N . LEU A 1 141 ? -6.849 -2.141 -10.207 1.00 73.81 141 LEU A N 1
ATOM 1135 C CA . LEU A 1 141 ? -7.822 -1.122 -9.804 1.00 73.81 141 LEU A CA 1
ATOM 1136 C C . LEU A 1 141 ? -9.043 -1.046 -10.716 1.00 73.81 141 LEU A C 1
ATOM 1138 O O . LEU A 1 141 ? -10.173 -1.001 -10.239 1.00 73.81 141 LEU A O 1
ATOM 1142 N N . LEU A 1 142 ? -8.841 -1.097 -12.028 1.00 72.50 142 LEU A N 1
ATOM 1143 C CA . LEU A 1 142 ? -9.880 -0.820 -13.016 1.00 72.50 142 LEU A CA 1
ATOM 1144 C C . LEU A 1 142 ? -10.572 -2.098 -13.499 1.00 72.50 142 LEU A C 1
ATOM 1146 O O . LEU A 1 142 ? -9.993 -3.185 -13.477 1.00 72.50 142 LEU A O 1
ATOM 1150 N N . GLN A 1 143 ? -11.824 -1.964 -13.940 1.00 69.25 143 GLN A N 1
ATOM 1151 C CA . GLN A 1 143 ? -12.527 -3.027 -14.669 1.00 69.25 143 GLN A CA 1
ATOM 1152 C C . GLN A 1 143 ? -12.079 -3.064 -16.136 1.00 69.25 143 GLN A C 1
ATOM 1154 O O . GLN A 1 143 ? -11.741 -4.123 -16.656 1.00 69.25 143 GLN A O 1
ATOM 1159 N N . ARG A 1 144 ? -12.002 -1.892 -16.785 1.00 74.69 144 ARG A N 1
ATOM 1160 C CA . ARG A 1 144 ? -11.388 -1.723 -18.105 1.00 74.69 144 ARG A CA 1
ATOM 1161 C C . ARG A 1 144 ? -9.993 -1.133 -17.947 1.00 74.69 144 ARG A C 1
ATOM 1163 O O . ARG A 1 144 ? -9.841 0.017 -17.550 1.00 74.69 144 ARG A O 1
ATOM 1170 N N . VAL A 1 145 ? -8.983 -1.900 -18.331 1.00 73.94 145 VAL A N 1
ATOM 1171 C CA . VAL A 1 145 ? -7.580 -1.501 -18.196 1.00 73.94 145 VAL A CA 1
ATOM 1172 C C . VAL A 1 145 ? -7.070 -0.925 -19.523 1.00 73.94 145 VAL A C 1
ATOM 1174 O O . VAL A 1 145 ? -7.088 -1.643 -20.526 1.00 73.94 145 VAL A O 1
ATOM 1177 N N . PRO A 1 146 ? -6.579 0.327 -19.558 1.00 71.88 146 PRO A N 1
ATOM 1178 C CA . PRO A 1 146 ? -5.996 0.918 -20.762 1.00 71.88 146 PRO A CA 1
ATOM 1179 C C . PRO A 1 146 ? -4.752 0.156 -21.222 1.00 71.88 146 PRO A C 1
ATOM 1181 O O . PRO A 1 146 ? -3.867 -0.137 -20.413 1.00 71.88 146 PRO A O 1
ATOM 1184 N N . THR A 1 147 ? -4.680 -0.164 -22.511 1.00 70.62 147 THR A N 1
ATOM 1185 C CA . THR A 1 147 ? -3.525 -0.813 -23.158 1.00 70.62 147 THR A CA 1
ATOM 1186 C C . THR A 1 147 ? -2.271 0.065 -23.086 1.00 70.62 147 THR A C 1
ATOM 1188 O O . THR A 1 147 ? -2.365 1.285 -22.958 1.00 70.62 147 THR A O 1
ATOM 1191 N N . VAL A 1 148 ? -1.075 -0.527 -23.194 1.00 73.62 148 VAL A N 1
ATOM 1192 C CA . VAL A 1 148 ? 0.186 0.246 -23.221 1.00 73.62 148 VAL A CA 1
ATOM 1193 C C . VAL A 1 148 ? 0.202 1.301 -24.342 1.00 73.62 148 VAL A C 1
ATOM 1195 O O . VAL A 1 148 ? 0.595 2.438 -24.060 1.00 73.62 148 VAL A O 1
ATOM 1198 N N . PRO A 1 149 ? -0.283 1.023 -25.571 1.00 68.88 149 PRO A N 1
ATOM 1199 C CA . PRO A 1 149 ? -0.441 2.056 -26.594 1.00 68.88 149 PRO A CA 1
ATOM 1200 C C . PRO A 1 149 ? -1.405 3.181 -26.199 1.00 68.88 149 PRO A C 1
ATOM 1202 O O . PRO A 1 149 ? -1.093 4.347 -26.436 1.00 68.88 149 PRO A O 1
ATOM 1205 N N . GLU A 1 150 ? -2.546 2.876 -25.565 1.00 69.31 150 GLU A N 1
ATOM 1206 C CA . GLU A 1 150 ? -3.478 3.904 -25.070 1.00 69.31 150 GLU A CA 1
ATOM 1207 C C . GLU A 1 150 ? -2.819 4.779 -23.993 1.00 69.31 150 GLU A C 1
ATOM 1209 O O . GLU A 1 150 ? -2.880 6.008 -24.089 1.00 69.31 150 GLU A O 1
ATOM 1214 N N . LEU A 1 151 ? -2.130 4.167 -23.022 1.00 74.19 151 LEU A N 1
ATOM 1215 C CA . LEU A 1 151 ? -1.378 4.884 -21.985 1.00 74.19 151 LEU A CA 1
ATOM 1216 C C . LEU A 1 151 ? -0.296 5.771 -22.600 1.00 74.19 151 LEU A C 1
ATOM 1218 O O . LEU A 1 151 ? -0.180 6.942 -22.247 1.00 74.19 151 LEU A O 1
ATOM 1222 N N . THR A 1 152 ? 0.455 5.245 -23.566 1.00 73.00 152 THR A N 1
ATOM 1223 C CA . THR A 1 152 ? 1.529 5.975 -24.250 1.00 73.00 152 THR A CA 1
ATOM 1224 C C . THR A 1 152 ? 0.995 7.128 -25.083 1.00 73.00 152 THR A C 1
ATOM 1226 O O . THR A 1 152 ? 1.575 8.215 -25.097 1.00 73.00 152 THR A O 1
ATOM 1229 N N . PHE A 1 153 ? -0.142 6.941 -25.747 1.00 68.94 153 PHE A N 1
ATOM 1230 C CA . PHE A 1 153 ? -0.819 8.012 -26.466 1.00 68.94 153 PHE A CA 1
ATOM 1231 C C . PHE A 1 153 ? -1.286 9.128 -25.518 1.00 68.94 153 PHE A C 1
ATOM 1233 O O . PHE A 1 153 ? -1.097 10.310 -25.818 1.00 68.94 153 PHE A O 1
ATOM 1240 N N . TRP A 1 154 ? -1.860 8.783 -24.360 1.00 71.44 154 TRP A N 1
ATOM 1241 C CA . TRP A 1 154 ? -2.256 9.770 -23.347 1.00 71.44 154 TRP A CA 1
ATOM 1242 C C . TRP A 1 154 ? -1.055 10.518 -22.781 1.00 71.44 154 TRP A C 1
ATOM 1244 O O . TRP A 1 154 ? -1.091 11.749 -22.698 1.00 71.44 154 TRP A O 1
ATOM 1254 N N . ALA A 1 155 ? 0.015 9.784 -22.476 1.00 72.44 155 ALA A N 1
ATOM 1255 C CA . ALA A 1 155 ? 1.268 10.331 -21.992 1.00 72.44 155 ALA A CA 1
ATOM 1256 C C . ALA A 1 155 ? 1.845 11.342 -22.995 1.00 72.44 155 ALA A C 1
ATOM 1258 O O . ALA A 1 155 ? 2.046 12.503 -22.647 1.00 72.44 155 ALA A O 1
ATOM 1259 N N . ASN A 1 156 ? 2.010 10.959 -24.265 1.00 70.00 156 ASN A N 1
ATOM 1260 C CA . ASN A 1 156 ? 2.546 11.827 -25.323 1.00 70.00 156 ASN A CA 1
ATOM 1261 C C . ASN A 1 156 ? 1.737 13.106 -25.546 1.00 70.00 156 ASN A C 1
ATOM 1263 O O . ASN A 1 156 ? 2.288 14.142 -25.915 1.00 70.00 156 ASN A O 1
ATOM 1267 N N . ARG A 1 157 ? 0.418 13.050 -25.355 1.00 68.75 157 ARG A N 1
ATOM 1268 C CA . ARG A 1 157 ? -0.442 14.211 -25.583 1.00 68.75 157 ARG A CA 1
ATOM 1269 C C . ARG A 1 157 ? -0.321 15.263 -24.477 1.00 68.75 157 ARG A C 1
ATOM 1271 O O . ARG A 1 157 ? -0.659 16.419 -24.732 1.00 68.75 157 ARG A O 1
ATOM 1278 N N . ARG A 1 158 ? 0.035 14.871 -23.249 1.00 66.12 158 ARG A N 1
ATOM 1279 C CA . ARG A 1 158 ? -0.198 15.716 -22.063 1.00 66.12 158 ARG A CA 1
ATOM 1280 C C . ARG A 1 158 ? 0.856 15.655 -20.965 1.00 66.12 158 ARG A C 1
ATOM 1282 O O . ARG A 1 158 ? 1.028 16.669 -20.306 1.00 66.12 158 ARG A O 1
ATOM 1289 N N . ALA A 1 159 ? 1.490 14.507 -20.749 1.00 62.75 159 ALA A N 1
ATOM 1290 C CA . ALA A 1 159 ? 2.366 14.278 -19.599 1.00 62.75 159 ALA A CA 1
ATOM 1291 C C . ALA A 1 159 ? 3.850 14.229 -19.988 1.00 62.75 159 ALA A C 1
ATOM 1293 O O . ALA A 1 159 ? 4.690 14.749 -19.266 1.00 62.75 159 ALA A O 1
ATOM 1294 N N . LEU A 1 160 ? 4.191 13.636 -21.141 1.00 67.81 160 LEU A N 1
ATOM 1295 C CA . LEU A 1 160 ? 5.591 13.465 -21.523 1.00 67.81 160 LEU A CA 1
ATOM 1296 C C . LEU A 1 160 ? 6.211 14.772 -21.995 1.00 67.81 160 LEU A C 1
ATOM 1298 O O . LEU A 1 160 ? 5.763 15.388 -22.970 1.00 67.81 160 LEU A O 1
ATOM 1302 N N . HIS A 1 161 ? 7.338 15.116 -21.382 1.00 64.75 161 HIS A N 1
ATOM 1303 C CA . HIS A 1 161 ? 8.211 16.159 -21.895 1.00 64.75 161 HIS A CA 1
ATOM 1304 C C . HIS A 1 161 ? 8.685 15.769 -23.306 1.00 64.75 161 HIS A C 1
ATOM 1306 O O . HIS A 1 161 ? 9.200 14.668 -23.520 1.00 64.75 161 HIS A O 1
ATOM 1312 N N . GLY A 1 162 ? 8.468 16.660 -24.280 1.00 59.44 162 GLY A N 1
ATOM 1313 C CA . GLY A 1 162 ? 8.762 16.433 -25.704 1.00 59.44 162 GLY A CA 1
ATOM 1314 C C . GLY A 1 162 ? 7.603 15.854 -26.532 1.00 59.44 162 GLY A C 1
ATOM 1315 O O . GLY A 1 162 ? 7.668 15.890 -27.763 1.00 59.44 162 GLY A O 1
ATOM 1316 N N . GLY A 1 163 ? 6.529 15.386 -25.885 1.00 64.56 163 GLY A N 1
ATOM 1317 C CA . GLY A 1 163 ? 5.329 14.852 -26.535 1.00 64.56 163 GLY A CA 1
ATOM 1318 C C . GLY A 1 163 ? 5.627 13.807 -27.617 1.00 64.56 163 GLY A C 1
ATOM 1319 O O . GLY A 1 163 ? 6.559 13.019 -27.493 1.00 64.56 163 GLY A O 1
ATOM 1320 N N . PHE A 1 164 ? 4.880 13.838 -28.725 1.00 65.12 164 PHE A N 1
ATOM 1321 C CA . PHE A 1 164 ? 5.037 12.894 -29.847 1.00 65.12 164 PHE A CA 1
ATOM 1322 C C . PHE A 1 164 ? 6.417 12.904 -30.532 1.00 65.12 164 PHE A C 1
ATOM 1324 O O . PHE A 1 164 ? 6.710 11.987 -31.293 1.00 65.12 164 PHE A O 1
ATOM 1331 N N . ASN A 1 165 ? 7.256 13.914 -30.281 1.00 63.41 165 ASN A N 1
ATOM 1332 C CA . ASN A 1 165 ? 8.607 14.000 -30.845 1.00 63.41 165 ASN A CA 1
ATOM 1333 C C . ASN A 1 165 ? 9.670 13.338 -29.950 1.00 63.41 165 ASN A C 1
ATOM 1335 O O . ASN A 1 165 ? 10.850 13.329 -30.305 1.00 63.41 165 ASN A O 1
ATOM 1339 N N . ARG A 1 166 ? 9.286 12.818 -28.777 1.00 68.06 166 ARG A N 1
ATOM 1340 C CA . ARG A 1 166 ? 10.193 12.115 -27.864 1.00 68.06 166 ARG A CA 1
ATOM 1341 C C . ARG A 1 166 ? 10.629 10.780 -28.472 1.00 68.06 166 ARG A C 1
ATOM 1343 O O . ARG A 1 166 ? 9.821 10.042 -29.030 1.00 68.06 166 ARG A O 1
ATOM 1350 N N . SER A 1 167 ? 11.911 10.452 -28.322 1.00 67.19 167 SER A N 1
ATOM 1351 C CA . SER A 1 167 ? 12.432 9.145 -28.727 1.00 67.19 167 SER A CA 1
ATOM 1352 C C . SER A 1 167 ? 11.845 8.026 -27.862 1.00 67.19 167 SER A C 1
ATOM 1354 O O . SER A 1 167 ? 11.783 8.156 -26.641 1.00 67.19 167 SER A O 1
ATOM 1356 N N . GLN A 1 168 ? 11.468 6.911 -28.491 1.00 64.31 168 GLN A N 1
ATOM 1357 C CA . GLN A 1 168 ? 10.862 5.755 -27.817 1.00 64.31 168 GLN A CA 1
ATOM 1358 C C . GLN A 1 168 ? 11.810 5.054 -26.832 1.00 64.31 168 GLN A C 1
ATOM 1360 O O . GLN A 1 168 ? 11.341 4.391 -25.919 1.00 64.31 168 GLN A O 1
ATOM 1365 N N . ILE A 1 169 ? 13.128 5.251 -26.965 1.00 68.06 169 ILE A N 1
ATOM 1366 C CA . ILE A 1 169 ? 14.128 4.700 -26.032 1.00 68.06 169 ILE A CA 1
ATOM 1367 C C . ILE A 1 169 ? 14.183 5.461 -24.695 1.00 68.06 169 ILE A C 1
ATOM 1369 O O . ILE A 1 169 ? 14.832 5.012 -23.754 1.00 68.06 169 ILE A O 1
ATOM 1373 N N . VAL A 1 170 ? 13.557 6.643 -24.613 1.00 72.75 170 VAL A N 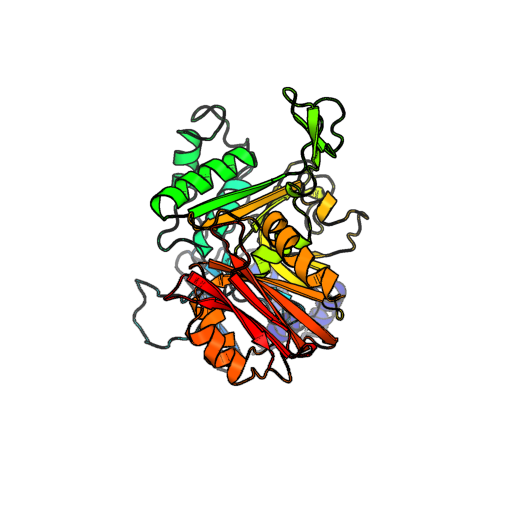1
ATOM 1374 C CA . VAL A 1 170 ? 13.543 7.475 -23.405 1.00 72.75 170 VAL A CA 1
ATOM 1375 C C . VAL A 1 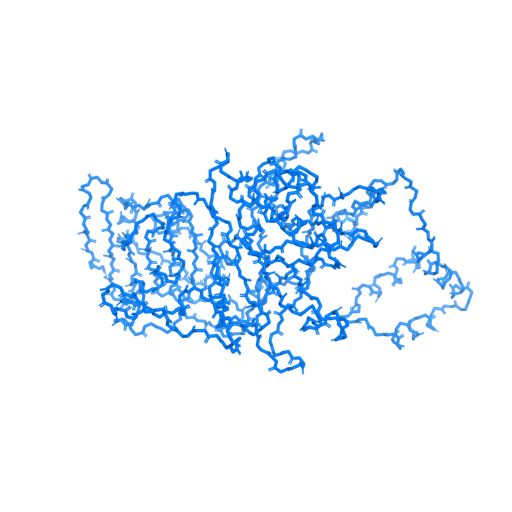170 ? 12.339 7.080 -22.552 1.00 72.75 170 VAL A C 1
ATOM 1377 O O . VAL A 1 170 ? 11.219 7.524 -22.819 1.00 72.75 170 VAL A O 1
ATOM 1380 N N . GLY A 1 171 ? 12.590 6.281 -21.510 1.00 80.81 171 GLY A N 1
ATOM 1381 C CA . GLY A 1 171 ? 11.584 5.858 -20.525 1.00 80.81 171 GLY A CA 1
ATOM 1382 C C . GLY A 1 171 ? 10.946 7.021 -19.758 1.00 80.81 171 GLY A C 1
ATOM 1383 O O . GLY A 1 171 ? 11.334 8.174 -19.938 1.00 80.81 171 GLY A O 1
ATOM 1384 N N . TRP A 1 172 ? 9.939 6.746 -18.926 1.00 86.38 172 TRP A N 1
ATOM 1385 C CA . TRP A 1 172 ? 9.166 7.782 -18.220 1.00 86.38 172 TRP A CA 1
ATOM 1386 C C . TRP A 1 172 ? 9.770 8.157 -16.867 1.00 86.38 172 TRP A C 1
ATOM 1388 O O . TRP A 1 172 ? 10.290 7.302 -16.151 1.00 86.38 172 TRP A O 1
ATOM 1398 N N . THR A 1 173 ? 9.654 9.429 -16.485 1.00 87.81 173 THR A N 1
ATOM 1399 C CA . THR A 1 173 ? 9.978 9.872 -15.121 1.00 87.81 173 THR A CA 1
ATOM 1400 C C . THR A 1 173 ? 8.870 9.483 -14.135 1.00 87.81 173 THR A C 1
ATOM 1402 O O . THR A 1 173 ? 7.739 9.193 -14.524 1.00 87.81 173 THR A O 1
ATOM 1405 N N . ALA A 1 174 ? 9.158 9.516 -12.831 1.00 88.12 174 ALA A N 1
ATOM 1406 C CA . ALA A 1 174 ? 8.143 9.271 -11.801 1.00 88.12 174 ALA A CA 1
ATOM 1407 C C . ALA A 1 174 ? 6.997 10.298 -11.814 1.00 88.12 174 ALA A C 1
ATOM 1409 O O . ALA A 1 174 ? 5.850 9.952 -11.531 1.00 88.12 174 ALA A O 1
ATOM 1410 N N . GLU A 1 175 ? 7.284 11.544 -12.194 1.00 87.06 175 GLU A N 1
ATOM 1411 C CA . GLU A 1 175 ? 6.261 12.571 -12.415 1.00 87.06 175 GLU A CA 1
ATOM 1412 C C . GLU A 1 175 ? 5.353 12.196 -13.590 1.00 87.06 175 GLU A C 1
ATOM 1414 O O . GLU A 1 175 ? 4.139 12.127 -13.430 1.00 87.06 175 GLU A O 1
ATOM 1419 N N . GLU A 1 176 ? 5.944 11.816 -14.725 1.00 87.12 176 GLU A N 1
ATOM 1420 C CA . GLU A 1 176 ? 5.208 11.381 -15.915 1.00 87.12 176 GLU A CA 1
ATOM 1421 C C . GLU A 1 176 ? 4.339 10.145 -15.630 1.00 87.12 176 GLU A C 1
ATOM 1423 O O . GLU A 1 176 ? 3.176 10.099 -16.031 1.00 87.12 176 GLU A O 1
ATOM 1428 N N . MET A 1 177 ? 4.860 9.163 -14.884 1.00 88.88 177 MET A N 1
ATOM 1429 C CA . MET A 1 177 ? 4.082 8.005 -14.426 1.00 88.88 177 MET A CA 1
ATOM 1430 C C . MET A 1 177 ? 2.896 8.421 -13.548 1.00 88.88 177 MET A C 1
ATOM 1432 O O . MET A 1 177 ? 1.790 7.911 -13.732 1.00 88.88 177 MET A O 1
ATOM 1436 N N . THR A 1 178 ? 3.110 9.354 -12.615 1.00 88.38 178 THR A N 1
ATOM 1437 C CA . THR A 1 178 ? 2.065 9.857 -11.708 1.00 88.38 178 THR A CA 1
ATOM 1438 C C . THR A 1 178 ? 0.965 10.581 -12.480 1.00 88.38 178 THR A C 1
ATOM 1440 O O . THR A 1 178 ? -0.216 10.324 -12.239 1.00 88.38 178 THR A O 1
ATOM 1443 N N . ASP A 1 179 ? 1.329 11.423 -13.444 1.00 84.06 179 ASP A N 1
ATOM 1444 C CA . ASP A 1 179 ? 0.387 12.178 -14.273 1.00 84.06 179 ASP A CA 1
ATOM 1445 C C . ASP A 1 179 ? -0.440 11.267 -15.183 1.00 84.06 179 ASP A C 1
ATOM 1447 O O . ASP A 1 179 ? -1.665 11.403 -15.267 1.00 84.06 179 ASP A O 1
ATOM 1451 N N . VAL A 1 180 ? 0.209 10.301 -15.843 1.00 81.62 180 VAL A N 1
ATOM 1452 C CA . VAL A 1 180 ? -0.475 9.323 -16.705 1.00 81.62 180 VAL A CA 1
ATOM 1453 C C . VAL A 1 180 ? -1.451 8.489 -15.895 1.00 81.62 180 VAL A C 1
ATOM 1455 O O . VAL A 1 180 ? -2.594 8.303 -16.313 1.00 81.62 180 VAL A O 1
ATOM 1458 N N . MET A 1 181 ? -1.020 8.006 -14.733 1.00 82.69 181 MET A N 1
ATOM 1459 C CA . MET A 1 181 ? -1.860 7.217 -13.846 1.00 82.69 181 MET A CA 1
ATOM 1460 C C . MET A 1 181 ? -3.030 8.046 -13.339 1.00 82.69 181 MET A C 1
ATOM 1462 O O . MET A 1 181 ? -4.162 7.594 -13.464 1.00 82.69 181 MET A O 1
ATOM 1466 N N . SER A 1 182 ? -2.780 9.280 -12.895 1.00 78.75 182 SER A N 1
ATOM 1467 C CA . SER A 1 182 ? -3.812 10.231 -12.475 1.00 78.75 182 SER A CA 1
ATOM 1468 C C . SER A 1 182 ? -4.838 10.485 -13.578 1.00 78.75 182 SER A C 1
ATOM 1470 O O . SER A 1 182 ? -6.031 10.477 -13.302 1.00 78.75 182 SER A O 1
ATOM 1472 N N . GLU A 1 183 ? -4.439 10.639 -14.843 1.00 75.56 183 GLU A N 1
ATOM 1473 C CA . GLU A 1 183 ? -5.403 10.796 -15.943 1.00 75.56 183 GLU A CA 1
ATOM 1474 C C . GLU A 1 183 ? -6.150 9.496 -16.262 1.00 75.56 183 GLU A C 1
ATOM 1476 O O . GLU A 1 183 ? -7.369 9.531 -16.463 1.00 75.56 183 GLU A O 1
ATOM 1481 N N . ALA A 1 184 ? -5.443 8.361 -16.294 1.00 68.06 184 ALA A N 1
ATOM 1482 C CA . ALA A 1 184 ? -6.034 7.051 -16.555 1.00 68.06 184 ALA A CA 1
ATOM 1483 C C . ALA A 1 184 ? -7.132 6.727 -15.537 1.00 68.06 184 ALA A C 1
ATOM 1485 O O . ALA A 1 184 ? -8.173 6.179 -15.896 1.00 68.06 184 ALA A O 1
ATOM 1486 N N . ILE A 1 185 ? -6.927 7.133 -14.285 1.00 68.62 185 ILE A N 1
ATOM 1487 C CA . ILE A 1 185 ? -7.844 6.851 -13.192 1.00 68.62 185 ILE A CA 1
ATOM 1488 C C . ILE A 1 185 ? -8.817 7.982 -12.853 1.00 68.62 185 ILE A C 1
ATOM 1490 O O . ILE A 1 185 ? -9.824 7.723 -12.198 1.00 68.62 185 ILE A O 1
ATOM 1494 N N . ARG A 1 186 ? -8.591 9.224 -13.303 1.00 67.69 186 ARG A N 1
ATOM 1495 C CA . ARG A 1 186 ? -9.507 10.354 -13.046 1.00 67.69 186 ARG A CA 1
ATOM 1496 C C . ARG A 1 186 ? -10.902 10.102 -13.611 1.00 67.69 186 ARG A C 1
ATOM 1498 O O . ARG A 1 186 ? -11.887 10.563 -13.038 1.00 67.69 186 ARG A O 1
ATOM 1505 N N . ARG A 1 187 ? -10.998 9.352 -14.713 1.00 65.44 187 ARG A N 1
ATOM 1506 C CA . ARG A 1 187 ? -12.284 8.919 -15.291 1.00 65.44 187 ARG A CA 1
ATOM 1507 C C . ARG A 1 187 ? -13.008 7.884 -14.429 1.00 65.44 187 ARG A C 1
ATOM 1509 O O . ARG A 1 187 ? -14.228 7.828 -14.467 1.00 65.44 187 ARG A O 1
ATOM 1516 N N . GLU A 1 188 ? -12.255 7.140 -13.627 1.00 67.94 188 GLU A N 1
ATOM 1517 C CA . GLU A 1 188 ? -12.705 5.989 -12.836 1.00 67.94 188 GLU A CA 1
ATOM 1518 C C . GLU A 1 188 ? -12.708 6.279 -11.321 1.00 67.94 188 GLU A C 1
ATOM 1520 O O . GLU A 1 188 ? -13.028 5.415 -10.512 1.00 67.94 188 GLU A O 1
ATOM 1525 N N . GLY A 1 189 ? -12.375 7.511 -10.918 1.00 71.88 189 GLY A N 1
ATOM 1526 C CA . GLY A 1 189 ? -12.472 7.970 -9.535 1.00 71.88 189 GLY A CA 1
ATOM 1527 C C . GLY A 1 189 ? -11.274 7.661 -8.631 1.00 71.88 189 GLY A C 1
ATOM 1528 O O . GLY A 1 189 ? -11.466 7.583 -7.418 1.00 71.88 189 GLY A O 1
ATOM 1529 N N . PHE A 1 190 ? -10.054 7.534 -9.163 1.00 76.88 190 PHE A N 1
ATOM 1530 C CA . PHE A 1 190 ? -8.835 7.419 -8.344 1.00 76.88 190 PHE A CA 1
ATOM 1531 C C . PHE A 1 190 ? -7.930 8.667 -8.452 1.00 76.88 190 PHE A C 1
ATOM 1533 O O . PHE A 1 190 ? -8.215 9.603 -9.203 1.00 76.88 190 PHE A O 1
ATOM 1540 N N . THR A 1 191 ? -6.857 8.679 -7.670 1.00 84.31 191 THR A N 1
ATOM 1541 C CA . THR A 1 191 ? -5.733 9.626 -7.639 1.00 84.31 191 THR A CA 1
ATOM 1542 C C . THR A 1 191 ? -4.447 8.849 -7.305 1.00 84.31 191 THR A C 1
ATOM 1544 O O . THR A 1 191 ? -4.494 7.630 -7.131 1.00 84.31 191 THR A O 1
ATOM 1547 N N . ALA A 1 192 ? -3.295 9.511 -7.223 1.00 89.00 192 ALA A N 1
ATOM 1548 C CA . ALA A 1 192 ? -2.042 8.878 -6.823 1.00 89.00 192 ALA A CA 1
ATOM 1549 C C . ALA A 1 192 ? -1.303 9.698 -5.761 1.00 89.00 192 ALA A C 1
ATOM 1551 O O . ALA A 1 192 ? -1.163 10.916 -5.880 1.00 89.00 192 ALA A O 1
ATOM 1552 N N . PHE A 1 193 ? -0.791 9.019 -4.736 1.00 91.19 193 PHE A N 1
ATOM 1553 C CA . PHE A 1 193 ? 0.222 9.577 -3.848 1.00 91.19 193 PHE A CA 1
ATOM 1554 C C . PHE A 1 193 ? 1.604 9.248 -4.391 1.00 91.19 193 PHE A C 1
ATOM 1556 O O . PHE A 1 193 ? 1.857 8.118 -4.802 1.00 91.19 193 PHE A O 1
ATOM 1563 N N . ARG A 1 194 ? 2.506 10.226 -4.363 1.00 92.00 194 ARG A N 1
ATOM 1564 C CA . ARG A 1 194 ? 3.904 10.040 -4.740 1.00 92.00 194 ARG A CA 1
ATOM 1565 C C . ARG A 1 194 ? 4.797 10.302 -3.539 1.00 92.00 194 ARG A C 1
ATOM 1567 O O . ARG A 1 194 ? 4.676 11.335 -2.882 1.00 92.00 194 ARG A O 1
ATOM 1574 N N . TYR A 1 195 ? 5.702 9.367 -3.308 1.00 92.56 195 TYR A N 1
ATOM 1575 C CA . TYR A 1 195 ? 6.792 9.465 -2.360 1.00 92.56 195 TYR A CA 1
ATOM 1576 C C . TYR A 1 195 ? 8.101 9.470 -3.134 1.00 92.56 195 TYR A C 1
ATOM 1578 O O . TYR A 1 195 ? 8.332 8.601 -3.969 1.00 92.56 195 TYR A O 1
ATOM 1586 N N . SER A 1 196 ? 8.959 10.432 -2.845 1.00 88.94 196 SER A N 1
ATOM 1587 C CA . SER A 1 196 ? 10.228 10.635 -3.528 1.00 88.94 196 SER A CA 1
ATOM 1588 C C . SER A 1 196 ? 11.303 10.919 -2.494 1.00 88.94 196 SER A C 1
ATOM 1590 O O . SER A 1 196 ? 11.031 11.526 -1.458 1.00 88.94 196 SER A O 1
ATOM 1592 N N . ASN A 1 197 ? 12.543 10.542 -2.783 1.00 83.19 197 ASN A N 1
ATOM 1593 C CA . ASN A 1 197 ? 13.703 11.064 -2.065 1.00 83.19 197 ASN A CA 1
ATOM 1594 C C . ASN A 1 197 ? 14.124 12.396 -2.711 1.00 83.19 197 ASN A C 1
ATOM 1596 O O . ASN A 1 197 ? 14.854 12.374 -3.703 1.00 83.19 197 ASN A O 1
ATOM 1600 N N . PRO A 1 198 ? 13.680 13.570 -2.209 1.00 73.19 198 PRO A N 1
ATOM 1601 C CA . PRO A 1 198 ? 14.052 14.843 -2.813 1.00 73.19 198 PRO A CA 1
ATOM 1602 C C . PRO A 1 198 ? 15.563 15.034 -2.690 1.00 73.19 198 PRO A C 1
ATOM 1604 O O . PRO A 1 198 ? 16.093 15.118 -1.585 1.00 73.19 198 PRO A O 1
ATOM 1607 N N . LYS A 1 199 ? 16.263 15.100 -3.822 1.00 75.12 199 LYS A N 1
ATOM 1608 C CA . LYS A 1 199 ? 17.711 15.321 -3.869 1.00 75.12 199 LYS A CA 1
ATOM 1609 C C . LYS A 1 199 ? 18.020 16.787 -4.154 1.00 75.12 199 LYS A C 1
ATOM 1611 O O . LYS A 1 199 ? 17.333 17.447 -4.933 1.00 75.12 199 LYS A O 1
ATOM 1616 N N . CYS A 1 200 ? 19.087 17.297 -3.552 1.00 69.12 200 CYS A N 1
ATOM 1617 C CA . CYS A 1 200 ? 19.622 18.612 -3.863 1.00 69.12 200 CYS A CA 1
ATOM 1618 C C . CYS A 1 200 ? 20.081 18.645 -5.333 1.00 69.12 200 CYS A C 1
ATOM 1620 O O . CYS A 1 200 ? 20.928 17.835 -5.714 1.00 69.12 200 CYS A O 1
ATOM 1622 N N . PRO A 1 201 ? 19.630 19.610 -6.154 1.00 68.06 201 PRO A N 1
ATOM 1623 C CA . PRO A 1 201 ? 20.033 19.691 -7.560 1.00 68.06 201 PRO A CA 1
ATOM 1624 C C . PRO A 1 201 ? 21.547 19.855 -7.770 1.00 68.06 201 PRO A C 1
ATOM 1626 O O . PRO A 1 201 ? 22.057 19.534 -8.839 1.00 68.06 201 PRO A O 1
ATOM 1629 N N . LYS A 1 202 ? 22.267 20.379 -6.765 1.00 72.62 202 LYS A N 1
ATOM 1630 C CA . LYS A 1 202 ? 23.711 20.653 -6.840 1.00 72.62 202 LYS A CA 1
ATOM 1631 C C . LYS A 1 202 ? 24.572 19.494 -6.342 1.00 72.62 202 LYS A C 1
ATOM 1633 O O . LYS A 1 202 ? 25.463 19.066 -7.063 1.00 72.62 202 LYS A O 1
ATOM 1638 N N . CYS A 1 203 ? 24.337 19.012 -5.120 1.00 79.00 203 CYS A N 1
ATOM 1639 C CA . CYS A 1 203 ? 25.170 17.968 -4.504 1.00 79.00 203 CYS A CA 1
ATOM 1640 C C . CYS A 1 203 ? 24.567 16.562 -4.588 1.00 79.00 203 CYS A C 1
ATOM 1642 O O . CYS A 1 203 ? 25.237 15.606 -4.220 1.00 79.00 203 CYS A O 1
ATOM 1644 N N . ARG A 1 204 ? 23.325 16.419 -5.074 1.00 73.56 204 ARG A N 1
ATOM 1645 C CA . ARG A 1 204 ? 22.569 15.155 -5.154 1.00 73.56 204 ARG A CA 1
ATOM 1646 C C . ARG A 1 204 ? 22.298 14.464 -3.811 1.00 73.56 204 ARG A C 1
ATOM 1648 O O . ARG A 1 204 ? 21.694 13.397 -3.803 1.00 73.56 204 ARG A O 1
ATOM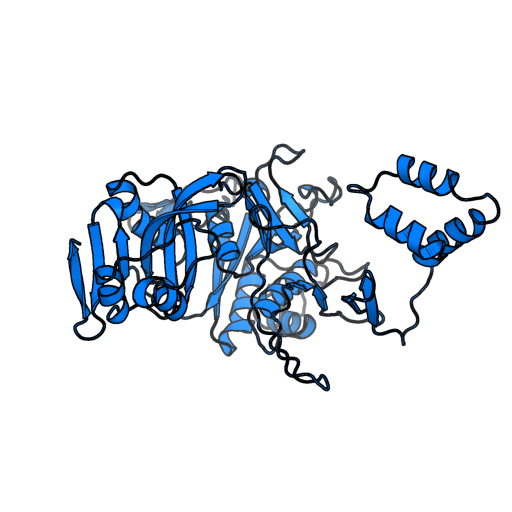 1655 N N . GLU A 1 205 ? 22.666 15.080 -2.691 1.00 78.62 205 GLU A N 1
ATOM 1656 C CA . GLU A 1 205 ? 22.316 14.590 -1.358 1.00 78.62 205 GLU A CA 1
ATOM 1657 C C . GLU A 1 205 ? 20.814 14.719 -1.100 1.00 78.62 205 GLU A C 1
ATOM 1659 O O . GLU A 1 205 ? 20.167 15.657 -1.576 1.00 78.62 205 GLU A O 1
ATOM 1664 N N . VAL A 1 206 ? 20.257 13.783 -0.334 1.00 73.25 206 VAL A N 1
ATOM 1665 C CA . VAL A 1 206 ? 18.842 13.804 0.046 1.00 73.25 206 VAL A CA 1
ATOM 1666 C C . VAL A 1 206 ? 18.583 14.980 0.985 1.00 73.25 206 VAL A C 1
ATOM 1668 O O . VAL A 1 206 ? 19.222 15.124 2.026 1.00 73.25 206 VAL A O 1
ATOM 1671 N N . LEU A 1 207 ? 17.607 15.811 0.634 1.00 75.12 207 LEU A N 1
ATOM 1672 C CA . LEU A 1 207 ? 17.198 16.954 1.431 1.00 75.12 207 LEU A CA 1
ATOM 1673 C C . LEU A 1 207 ? 16.464 16.467 2.697 1.00 75.12 207 LEU A C 1
ATOM 1675 O O . LEU A 1 207 ? 15.518 15.672 2.603 1.00 75.12 207 LEU A O 1
ATOM 1679 N N . PRO A 1 208 ? 16.878 16.908 3.898 1.00 75.69 208 PRO A N 1
ATOM 1680 C CA . PRO A 1 208 ? 16.196 16.542 5.134 1.00 75.69 208 PRO A CA 1
ATOM 1681 C C . PRO A 1 208 ? 14.897 17.329 5.322 1.00 75.69 208 PRO A C 1
ATOM 1683 O O . PRO A 1 208 ? 13.891 16.731 5.691 1.00 75.69 208 PRO A O 1
ATOM 1686 N N . ASN A 1 209 ? 14.898 18.631 5.008 1.00 78.00 209 ASN A N 1
ATOM 1687 C CA . ASN A 1 209 ? 13.798 19.566 5.254 1.00 78.00 209 ASN A CA 1
ATOM 1688 C C . ASN A 1 209 ? 13.583 20.487 4.037 1.00 78.00 209 ASN A C 1
ATOM 1690 O O . ASN A 1 209 ? 14.532 20.794 3.312 1.00 78.00 209 ASN A O 1
ATOM 1694 N N . VAL A 1 210 ? 12.354 20.975 3.842 1.00 73.06 210 VAL A N 1
ATOM 1695 C CA . VAL A 1 210 ? 12.061 22.162 3.016 1.00 73.06 210 VAL A CA 1
ATOM 1696 C C . VAL A 1 210 ? 11.832 23.351 3.939 1.00 73.06 210 VAL A C 1
ATOM 1698 O O . VAL A 1 210 ? 11.153 23.232 4.956 1.00 73.06 210 VAL A O 1
ATOM 1701 N N . ILE A 1 211 ? 12.374 24.506 3.562 1.00 76.12 211 ILE A N 1
ATOM 1702 C CA . ILE A 1 211 ? 12.178 25.769 4.273 1.00 76.12 211 ILE A CA 1
ATOM 1703 C C . ILE A 1 211 ? 11.211 26.626 3.461 1.00 76.12 211 ILE A C 1
ATOM 1705 O O . ILE A 1 211 ? 11.473 26.929 2.294 1.00 76.12 211 ILE A O 1
ATOM 1709 N N . CYS A 1 212 ? 10.094 27.032 4.066 1.00 66.88 212 CYS A N 1
ATOM 1710 C CA . CYS A 1 212 ? 9.194 27.997 3.445 1.00 66.88 212 CYS A CA 1
ATOM 1711 C C . CYS A 1 212 ? 9.897 29.355 3.346 1.00 66.88 212 CYS A C 1
ATOM 1713 O O . CYS A 1 212 ? 10.231 29.964 4.359 1.00 66.88 212 CYS A O 1
ATOM 1715 N N . THR A 1 213 ? 10.089 29.870 2.134 1.00 73.38 213 THR A N 1
ATOM 1716 C CA . THR A 1 213 ? 10.774 31.154 1.914 1.00 73.38 213 THR A CA 1
ATOM 1717 C C . THR A 1 213 ? 9.989 32.357 2.439 1.00 73.38 213 THR A C 1
ATOM 1719 O O . THR A 1 213 ? 10.584 33.398 2.698 1.00 73.38 213 THR A O 1
ATOM 1722 N N . ALA A 1 214 ? 8.671 32.224 2.620 1.00 74.75 214 ALA A N 1
ATOM 1723 C CA . ALA A 1 214 ? 7.807 33.300 3.098 1.00 74.75 214 ALA A CA 1
ATOM 1724 C C . ALA A 1 214 ? 7.765 33.415 4.631 1.00 74.75 214 ALA A C 1
ATOM 1726 O O . ALA A 1 214 ? 7.779 34.526 5.154 1.00 74.75 214 ALA A O 1
ATOM 1727 N N . CYS A 1 215 ? 7.700 32.292 5.356 1.00 82.88 215 CYS A N 1
ATOM 1728 C CA . CYS A 1 215 ? 7.564 32.293 6.821 1.00 82.88 215 CYS A CA 1
ATOM 1729 C C . CYS A 1 215 ? 8.734 31.641 7.571 1.00 82.88 215 CYS A C 1
ATOM 1731 O O . CYS A 1 215 ? 8.725 31.617 8.798 1.00 82.88 215 CYS A O 1
ATOM 1733 N N . GLY A 1 216 ? 9.729 31.100 6.864 1.00 76.75 216 GLY A N 1
ATOM 1734 C CA . GLY A 1 216 ? 10.893 30.440 7.458 1.00 76.75 216 GLY A CA 1
ATOM 1735 C C . GLY A 1 216 ? 10.595 29.095 8.123 1.00 76.75 216 GLY A C 1
ATOM 1736 O O . GLY A 1 216 ? 11.497 28.508 8.710 1.00 76.75 216 GLY A O 1
ATOM 1737 N N . SER A 1 217 ? 9.356 28.591 8.055 1.00 75.69 217 SER A N 1
ATOM 1738 C CA . SER A 1 217 ? 9.001 27.315 8.675 1.00 75.69 217 SER A CA 1
ATOM 1739 C C . SER A 1 217 ? 9.732 26.163 7.992 1.00 75.69 217 SER A C 1
ATOM 1741 O O . SER A 1 217 ? 9.600 25.979 6.777 1.00 75.69 217 SER A O 1
ATOM 1743 N N . GLU A 1 218 ? 10.445 25.362 8.777 1.00 76.25 218 GLU A N 1
ATOM 1744 C CA . GLU A 1 218 ? 11.026 24.109 8.308 1.00 76.25 218 GLU A CA 1
ATOM 1745 C C . GLU A 1 218 ? 9.990 22.989 8.366 1.00 76.25 218 GLU A C 1
ATOM 1747 O O . GLU A 1 218 ? 9.307 22.792 9.369 1.00 76.25 218 GLU A O 1
ATOM 1752 N N . THR A 1 219 ? 9.870 22.251 7.272 1.00 70.62 219 THR A N 1
ATOM 1753 C CA . THR A 1 219 ? 8.999 21.086 7.150 1.00 70.62 219 THR A CA 1
ATOM 1754 C C . THR A 1 219 ? 9.873 19.871 6.836 1.00 70.62 219 THR A C 1
ATOM 1756 O O . THR A 1 219 ? 10.522 19.865 5.784 1.00 70.62 219 THR A O 1
ATOM 1759 N N . PRO A 1 220 ? 9.938 18.860 7.723 1.00 73.38 220 PRO A N 1
ATOM 1760 C CA . PRO A 1 220 ? 10.740 17.663 7.486 1.00 73.38 220 PRO A CA 1
ATOM 1761 C C . PRO A 1 220 ? 10.259 16.927 6.243 1.00 73.38 220 PRO A C 1
ATOM 1763 O O . PRO A 1 220 ? 9.085 16.626 6.144 1.00 73.38 220 PRO A O 1
ATOM 1766 N N . LEU A 1 221 ? 11.132 16.574 5.305 1.00 72.75 221 LEU A N 1
ATOM 1767 C CA . LEU A 1 221 ? 10.733 15.840 4.094 1.00 72.75 221 LEU A CA 1
ATOM 1768 C C . LEU A 1 221 ? 10.620 14.335 4.313 1.00 72.75 221 LEU A C 1
ATOM 1770 O O . LEU A 1 221 ? 10.309 13.604 3.378 1.00 72.75 221 LEU A O 1
ATOM 1774 N N . SER A 1 222 ? 10.858 13.857 5.535 1.00 70.25 222 SER A N 1
ATOM 1775 C CA . SER A 1 222 ? 10.768 12.438 5.881 1.00 70.25 222 SER A CA 1
ATOM 1776 C C . SER A 1 222 ? 9.397 11.833 5.558 1.00 70.25 222 SER A C 1
ATOM 1778 O O . SER A 1 222 ? 9.341 10.677 5.151 1.00 70.25 222 SER A O 1
ATOM 1780 N N . PHE A 1 223 ? 8.306 12.606 5.644 1.00 73.12 223 PHE A N 1
ATOM 1781 C CA . PHE A 1 223 ? 6.964 12.132 5.277 1.00 73.12 223 PHE A CA 1
ATOM 1782 C C . PHE A 1 223 ? 6.748 11.976 3.766 1.00 73.12 223 PHE A C 1
ATOM 1784 O O . PHE A 1 223 ? 5.788 11.328 3.359 1.00 73.12 223 PHE A O 1
ATOM 1791 N N . LEU A 1 224 ? 7.615 12.552 2.929 1.00 79.44 224 LEU A N 1
ATOM 1792 C CA . LEU A 1 224 ? 7.566 12.385 1.476 1.00 79.44 224 LEU A CA 1
ATOM 1793 C C . LEU A 1 224 ? 8.432 11.225 0.991 1.00 79.44 224 LEU A C 1
ATOM 1795 O O . LEU A 1 224 ? 8.410 10.942 -0.197 1.00 79.44 224 LEU A O 1
ATOM 1799 N N . ARG A 1 225 ? 9.180 10.544 1.866 1.00 88.00 225 ARG A N 1
ATOM 1800 C CA . ARG A 1 225 ? 10.116 9.495 1.445 1.00 88.00 225 ARG A CA 1
ATOM 1801 C C . ARG A 1 225 ? 9.426 8.141 1.247 1.00 88.00 225 ARG A C 1
ATOM 1803 O O . ARG A 1 225 ? 8.490 7.820 1.988 1.00 88.00 225 ARG A O 1
ATOM 1810 N N . PRO A 1 226 ? 9.894 7.319 0.293 1.00 91.44 226 PRO A N 1
ATOM 1811 C CA . PRO A 1 226 ? 9.417 5.954 0.094 1.00 91.44 226 PRO A CA 1
ATOM 1812 C C . PRO A 1 226 ? 10.011 5.013 1.157 1.00 91.44 226 PRO A C 1
ATOM 1814 O O . PRO A 1 226 ? 10.844 4.163 0.862 1.00 91.44 226 PRO A O 1
ATOM 1817 N N . THR A 1 227 ? 9.619 5.184 2.421 1.00 91.44 227 THR A N 1
ATOM 1818 C CA . THR A 1 227 ? 10.102 4.313 3.502 1.00 91.44 227 THR A CA 1
ATOM 1819 C C . THR A 1 227 ? 9.515 2.911 3.386 1.00 91.44 227 THR A C 1
ATOM 1821 O O . THR A 1 227 ? 8.422 2.715 2.836 1.00 91.44 227 THR A O 1
ATOM 1824 N N . LYS A 1 228 ? 10.201 1.931 3.980 1.00 92.19 228 LYS A N 1
ATOM 1825 C CA . LYS A 1 228 ? 9.740 0.536 4.026 1.00 92.19 228 LYS A CA 1
ATOM 1826 C C . LYS A 1 228 ? 8.329 0.431 4.602 1.00 92.19 228 LYS A C 1
ATOM 1828 O O . LYS A 1 228 ? 7.471 -0.266 4.076 1.00 92.19 228 LYS A O 1
ATOM 1833 N N . GLU A 1 229 ? 8.065 1.172 5.669 1.00 91.81 229 GLU A N 1
ATOM 1834 C CA . GLU A 1 229 ? 6.764 1.166 6.328 1.00 91.81 229 GLU A CA 1
ATOM 1835 C C . GLU A 1 229 ? 5.675 1.857 5.495 1.00 91.81 229 GLU A C 1
ATOM 1837 O O . GLU A 1 229 ? 4.551 1.358 5.446 1.00 91.81 229 GLU A O 1
ATOM 1842 N N . ASN A 1 230 ? 6.005 2.952 4.794 1.00 91.94 230 ASN A N 1
ATOM 1843 C CA . ASN A 1 230 ? 5.062 3.633 3.904 1.00 91.94 230 ASN A CA 1
ATOM 1844 C C . ASN A 1 230 ? 4.606 2.699 2.782 1.00 91.94 230 ASN A C 1
ATOM 1846 O O . ASN A 1 230 ? 3.409 2.571 2.542 1.00 91.94 230 ASN A O 1
ATOM 1850 N N . ILE A 1 231 ? 5.549 2.019 2.127 1.00 94.50 231 ILE A N 1
ATOM 1851 C CA . ILE A 1 231 ? 5.257 1.064 1.051 1.00 94.50 231 ILE A CA 1
ATOM 1852 C C . ILE A 1 231 ? 4.465 -0.127 1.603 1.00 94.50 231 ILE A C 1
ATOM 1854 O O . ILE A 1 231 ? 3.426 -0.491 1.048 1.00 94.50 231 ILE A O 1
ATOM 1858 N N . TYR A 1 232 ? 4.916 -0.694 2.727 1.00 93.94 232 TYR A N 1
ATOM 1859 C CA . TYR A 1 232 ? 4.256 -1.816 3.391 1.00 93.94 232 TYR A CA 1
ATOM 1860 C C . TYR A 1 232 ? 2.791 -1.526 3.708 1.00 93.94 232 TYR A C 1
ATOM 1862 O O . TYR A 1 232 ? 1.951 -2.371 3.420 1.00 93.94 232 TYR A O 1
ATOM 1870 N N . ALA A 1 233 ? 2.464 -0.346 4.241 1.00 93.94 233 ALA A N 1
ATOM 1871 C CA . ALA A 1 233 ? 1.094 -0.006 4.616 1.00 93.94 233 ALA A CA 1
ATOM 1872 C C . ALA A 1 233 ? 0.119 -0.117 3.433 1.00 93.94 233 ALA A C 1
ATOM 1874 O O . ALA A 1 233 ? -0.989 -0.623 3.596 1.00 93.94 233 ALA A O 1
ATOM 1875 N N . TYR A 1 234 ? 0.524 0.307 2.235 1.00 92.88 234 TYR A N 1
ATOM 1876 C CA . TYR A 1 234 ? -0.319 0.210 1.040 1.00 92.88 234 TYR A CA 1
ATOM 1877 C C . TYR A 1 234 ? -0.360 -1.196 0.462 1.00 92.88 234 TYR A C 1
ATOM 1879 O O . TYR A 1 234 ? -1.451 -1.684 0.161 1.00 92.88 234 TYR A O 1
ATOM 1887 N N . ILE A 1 235 ? 0.791 -1.868 0.385 1.00 90.50 235 ILE A N 1
ATOM 1888 C CA . ILE A 1 235 ? 0.842 -3.262 -0.055 1.00 90.50 235 ILE A CA 1
ATOM 1889 C C . ILE A 1 235 ? -0.067 -4.096 0.844 1.00 90.50 235 ILE A C 1
ATOM 1891 O O . ILE A 1 235 ? -1.002 -4.691 0.338 1.00 90.50 235 ILE A O 1
ATOM 1895 N N . GLU A 1 236 ? 0.087 -4.030 2.166 1.00 88.31 236 GLU A N 1
ATOM 1896 C CA . GLU A 1 236 ? -0.737 -4.734 3.163 1.00 88.31 236 GLU A CA 1
ATOM 1897 C C . GLU A 1 236 ? -2.247 -4.412 3.083 1.00 88.31 236 GLU A C 1
ATOM 1899 O O . GLU A 1 236 ? -3.094 -5.169 3.572 1.00 88.31 236 GLU A O 1
ATOM 1904 N N . SER A 1 237 ? -2.603 -3.291 2.454 1.00 86.94 237 SER A N 1
ATOM 1905 C CA . SER A 1 237 ? -3.989 -2.888 2.179 1.00 86.94 237 SER A CA 1
ATOM 1906 C C . SER A 1 237 ? -4.561 -3.509 0.902 1.00 86.94 237 SER A C 1
ATOM 1908 O O . SER A 1 237 ? -5.739 -3.331 0.595 1.00 86.94 237 SER A O 1
ATOM 1910 N N . GLY A 1 238 ? -3.745 -4.237 0.144 1.00 80.44 238 GLY A N 1
ATOM 1911 C CA . GLY A 1 238 ? -4.090 -4.759 -1.171 1.00 80.44 238 GLY A CA 1
ATOM 1912 C C . GLY A 1 238 ? -4.009 -3.721 -2.283 1.00 80.44 238 GLY A C 1
ATOM 1913 O O . GLY A 1 238 ? -4.715 -3.846 -3.283 1.00 80.44 238 GLY A O 1
ATOM 1914 N N . ILE A 1 239 ? -3.179 -2.692 -2.113 1.00 86.12 239 ILE A N 1
ATOM 1915 C CA . ILE A 1 239 ? -2.966 -1.644 -3.110 1.00 86.12 239 ILE A CA 1
ATOM 1916 C C . ILE A 1 239 ? -1.573 -1.850 -3.720 1.00 86.12 239 ILE A C 1
ATOM 1918 O O . ILE A 1 239 ? -0.588 -1.830 -2.978 1.00 86.12 239 ILE A O 1
ATOM 1922 N N . PRO A 1 240 ? -1.452 -2.046 -5.048 1.00 87.31 240 PRO A N 1
ATOM 1923 C CA . PRO A 1 240 ? -0.145 -2.175 -5.682 1.00 87.31 240 PRO A CA 1
ATOM 1924 C C . PRO A 1 240 ? 0.627 -0.860 -5.574 1.00 87.31 240 PRO A C 1
ATOM 1926 O O . PRO A 1 240 ? 0.045 0.219 -5.684 1.00 87.31 240 PRO A O 1
ATOM 1929 N N . VAL A 1 241 ? 1.945 -0.941 -5.420 1.00 92.88 241 VAL A N 1
ATOM 1930 C CA . VAL A 1 241 ? 2.810 0.241 -5.320 1.00 92.88 241 VAL A CA 1
ATOM 1931 C C . VAL A 1 241 ? 3.813 0.228 -6.458 1.00 92.88 241 VAL A C 1
ATOM 1933 O O . VAL A 1 241 ? 4.557 -0.729 -6.615 1.00 92.88 241 VAL A O 1
ATOM 1936 N N . LEU A 1 242 ? 3.866 1.285 -7.256 1.00 94.44 242 LEU A N 1
ATOM 1937 C CA . LEU A 1 242 ? 4.892 1.433 -8.285 1.00 94.44 242 LEU A CA 1
ATOM 1938 C C . LEU A 1 242 ? 6.187 1.888 -7.640 1.00 94.44 242 LEU A C 1
ATOM 1940 O O . LEU A 1 242 ? 6.190 2.898 -6.946 1.00 94.44 242 LEU A O 1
ATOM 1944 N N . LEU A 1 243 ? 7.271 1.163 -7.875 1.00 95.25 243 LEU A N 1
ATOM 1945 C CA . LEU A 1 243 ? 8.577 1.417 -7.278 1.00 95.25 243 LEU A CA 1
ATOM 1946 C C . LEU A 1 243 ? 9.538 1.886 -8.368 1.00 95.25 243 LEU A C 1
ATOM 1948 O O . LEU A 1 243 ? 9.703 1.207 -9.382 1.00 95.25 243 LEU A O 1
ATOM 1952 N N . GLY A 1 244 ? 10.163 3.042 -8.166 1.00 94.38 244 GLY A N 1
ATOM 1953 C CA . GLY A 1 244 ? 11.225 3.545 -9.029 1.00 94.38 244 GLY A CA 1
ATOM 1954 C C . GLY A 1 244 ? 12.593 3.247 -8.432 1.00 94.38 244 GLY A C 1
ATOM 1955 O O . GLY A 1 244 ? 12.875 3.617 -7.289 1.00 94.38 244 GLY A O 1
ATOM 1956 N N . ILE A 1 245 ? 13.428 2.593 -9.230 1.00 92.62 245 ILE A N 1
ATOM 1957 C CA . ILE A 1 245 ? 14.792 2.188 -8.902 1.00 92.62 245 ILE A CA 1
ATOM 1958 C C . ILE A 1 245 ? 15.750 3.076 -9.693 1.00 92.62 245 ILE A C 1
ATOM 1960 O O . ILE A 1 245 ? 15.609 3.212 -10.909 1.00 92.62 245 ILE A O 1
ATOM 1964 N N . GLU A 1 246 ? 16.718 3.700 -9.019 1.00 86.94 246 GLU A N 1
ATOM 1965 C CA . GLU A 1 246 ? 17.658 4.617 -9.684 1.00 86.94 246 GLU A CA 1
ATOM 1966 C C . GLU A 1 246 ? 18.631 3.877 -10.608 1.00 86.94 246 GLU A C 1
ATOM 1968 O O . GLU A 1 246 ? 18.937 4.374 -11.690 1.00 86.94 246 GLU A O 1
ATOM 1973 N N . ARG A 1 247 ? 19.072 2.683 -10.195 1.00 89.56 247 ARG A N 1
ATOM 1974 C CA . ARG A 1 247 ? 20.015 1.830 -10.919 1.00 89.56 247 ARG A CA 1
ATOM 1975 C C . ARG A 1 247 ? 19.525 0.385 -10.914 1.00 89.56 247 ARG A C 1
ATOM 1977 O O . ARG A 1 247 ? 19.467 -0.244 -9.863 1.00 89.56 247 ARG A O 1
ATOM 1984 N N . ALA A 1 248 ? 19.200 -0.154 -12.085 1.00 88.12 248 ALA A N 1
ATOM 1985 C CA . ALA A 1 248 ? 18.700 -1.519 -12.225 1.00 88.12 248 ALA A CA 1
ATOM 1986 C C . ALA A 1 248 ? 19.718 -2.563 -11.748 1.00 88.12 248 ALA A C 1
ATOM 1988 O O . ALA A 1 248 ? 19.314 -3.539 -11.134 1.00 88.12 248 ALA A O 1
ATOM 1989 N N . GLY A 1 249 ? 21.022 -2.326 -11.940 1.00 86.88 249 GLY A N 1
ATOM 1990 C CA . GLY A 1 249 ? 22.088 -3.189 -11.420 1.00 86.88 249 GLY A CA 1
ATOM 1991 C C . GLY A 1 249 ? 22.189 -3.243 -9.890 1.00 86.88 249 GLY A C 1
ATOM 1992 O O . GLY A 1 249 ? 23.002 -3.988 -9.371 1.00 86.88 249 GLY A O 1
ATOM 1993 N N . ASP A 1 250 ? 21.387 -2.475 -9.143 1.00 88.44 250 ASP A N 1
ATOM 1994 C CA . ASP A 1 250 ? 21.251 -2.678 -7.694 1.00 88.44 250 ASP A CA 1
ATOM 1995 C C . ASP A 1 250 ? 20.257 -3.803 -7.342 1.00 88.44 250 ASP A C 1
ATOM 1997 O O . ASP A 1 250 ? 20.136 -4.172 -6.171 1.00 88.44 250 ASP A O 1
ATOM 2001 N N . LEU A 1 251 ? 19.523 -4.331 -8.330 1.00 87.31 251 LEU A N 1
ATOM 2002 C CA . LEU A 1 251 ? 18.567 -5.421 -8.157 1.00 87.31 251 LEU A CA 1
ATOM 2003 C C . LEU A 1 251 ? 19.280 -6.785 -8.234 1.00 87.31 251 LEU A C 1
ATOM 2005 O O . LEU A 1 251 ? 20.023 -7.011 -9.184 1.00 87.31 251 LEU A O 1
ATOM 2009 N N . PRO A 1 252 ? 18.984 -7.741 -7.330 1.00 83.06 252 PRO A N 1
ATOM 2010 C CA . PRO A 1 252 ? 19.701 -9.025 -7.246 1.00 83.06 252 PRO A CA 1
ATOM 2011 C C . PRO A 1 252 ? 19.683 -9.901 -8.507 1.00 83.06 252 PRO A C 1
ATOM 2013 O O . PRO A 1 252 ? 20.496 -10.808 -8.644 1.00 83.06 252 PRO A O 1
ATOM 2016 N N . TRP A 1 253 ? 18.710 -9.693 -9.396 1.00 82.25 253 TRP A N 1
ATOM 2017 C CA . TRP A 1 253 ? 18.524 -10.483 -10.617 1.00 82.25 253 TRP A CA 1
ATOM 2018 C C . TRP A 1 253 ? 18.956 -9.748 -11.893 1.00 82.25 253 TRP A C 1
ATOM 2020 O O . TRP A 1 253 ? 18.749 -10.269 -12.991 1.00 82.25 253 TRP A O 1
ATOM 2030 N N . TRP A 1 254 ? 19.519 -8.545 -11.768 1.00 81.94 254 TRP A N 1
ATOM 2031 C CA . TRP A 1 254 ? 20.051 -7.758 -12.879 1.00 81.94 254 TRP A CA 1
ATOM 2032 C C . TRP A 1 254 ? 21.582 -7.778 -12.873 1.00 81.94 254 TRP A C 1
ATOM 2034 O O . TRP A 1 254 ? 22.212 -8.039 -11.857 1.00 81.94 254 TRP A O 1
ATOM 2044 N N . ASP A 1 255 ? 22.185 -7.510 -14.031 1.00 78.62 255 ASP A N 1
ATOM 2045 C CA . ASP A 1 255 ? 23.636 -7.352 -14.142 1.00 78.62 255 ASP A CA 1
ATOM 2046 C C . ASP A 1 255 ? 24.071 -6.033 -13.478 1.00 78.62 255 ASP A C 1
ATOM 2048 O O . ASP A 1 255 ? 23.571 -4.959 -13.836 1.00 78.62 255 ASP A O 1
ATOM 2052 N N . ASP A 1 256 ? 25.027 -6.113 -12.547 1.00 78.38 256 ASP A N 1
ATOM 2053 C CA . ASP A 1 256 ? 25.595 -4.978 -11.809 1.00 78.38 256 ASP A CA 1
ATOM 2054 C C . ASP A 1 256 ? 26.073 -3.841 -12.726 1.00 78.38 256 ASP A C 1
ATOM 2056 O O . ASP A 1 256 ? 26.099 -2.677 -12.319 1.00 78.38 256 ASP A O 1
ATOM 2060 N N . SER A 1 257 ? 26.451 -4.139 -13.973 1.00 75.00 257 SER A N 1
ATOM 2061 C CA . SER A 1 257 ? 26.907 -3.148 -14.955 1.00 75.00 257 SER A CA 1
ATOM 2062 C C . SER A 1 257 ? 25.794 -2.243 -15.504 1.00 75.00 257 SER A C 1
ATOM 2064 O O . SER A 1 257 ? 26.086 -1.248 -16.177 1.00 75.00 257 SER A O 1
ATOM 2066 N N . ILE A 1 258 ? 24.523 -2.541 -15.220 1.00 77.38 258 ILE A N 1
ATOM 2067 C CA . ILE A 1 258 ? 23.381 -1.782 -15.734 1.00 77.38 258 ILE A CA 1
ATOM 2068 C C . ILE A 1 258 ? 23.131 -0.542 -14.864 1.00 77.38 258 ILE A C 1
ATOM 2070 O O . ILE A 1 258 ? 22.581 -0.606 -13.767 1.00 77.38 258 ILE A O 1
ATOM 2074 N N . GLU A 1 259 ? 23.499 0.620 -15.405 1.00 77.69 259 GLU A N 1
ATOM 2075 C CA . GLU A 1 259 ? 23.391 1.938 -14.751 1.00 77.69 259 GLU A CA 1
ATOM 2076 C C . GLU A 1 259 ? 22.032 2.643 -14.969 1.00 77.69 259 GLU A C 1
ATOM 2078 O O . GLU A 1 259 ? 21.805 3.737 -14.457 1.00 77.69 259 GLU A O 1
ATOM 2083 N N . GLY A 1 260 ? 21.133 2.067 -15.774 1.00 83.25 260 GLY A N 1
ATOM 2084 C CA . GLY A 1 260 ? 19.838 2.675 -16.104 1.00 83.25 260 GLY A CA 1
ATOM 2085 C C . GLY A 1 260 ? 18.810 2.553 -14.977 1.00 83.25 260 GLY A C 1
ATOM 2086 O O . GLY A 1 260 ? 18.812 1.568 -14.245 1.00 83.25 260 GLY A O 1
ATOM 2087 N N . GLY A 1 261 ? 17.901 3.525 -14.871 1.00 88.88 261 GLY A N 1
ATOM 2088 C CA . GLY A 1 261 ? 16.763 3.443 -13.951 1.00 88.88 261 GLY A CA 1
ATOM 2089 C C . GLY A 1 261 ? 15.735 2.396 -14.384 1.00 88.88 261 GLY A C 1
ATOM 2090 O O . GLY A 1 261 ? 15.590 2.114 -15.576 1.00 88.88 261 GLY A O 1
ATOM 2091 N N . HIS A 1 262 ? 15.002 1.841 -13.419 1.00 91.94 262 HIS A N 1
ATOM 2092 C CA . HIS A 1 262 ? 14.004 0.793 -13.654 1.00 91.94 262 HIS A CA 1
ATOM 2093 C C . HIS A 1 262 ? 12.724 1.015 -12.847 1.00 91.94 262 HIS A C 1
ATOM 2095 O O . HIS A 1 262 ? 12.742 1.677 -11.811 1.00 91.94 262 HIS A O 1
ATOM 2101 N N . ALA A 1 263 ? 11.607 0.466 -13.322 1.00 92.12 263 ALA A N 1
ATOM 2102 C CA . ALA A 1 263 ? 10.303 0.590 -12.675 1.00 92.12 263 ALA A CA 1
ATOM 2103 C C . ALA A 1 263 ? 9.692 -0.788 -12.408 1.00 92.12 263 ALA A C 1
ATOM 2105 O O . ALA A 1 263 ? 9.501 -1.576 -13.334 1.00 92.12 263 ALA A O 1
ATOM 2106 N N . LEU A 1 264 ? 9.319 -1.033 -11.154 1.00 92.12 264 LEU A N 1
ATOM 2107 C CA . LEU A 1 264 ? 8.749 -2.286 -10.656 1.00 92.12 264 LEU A CA 1
ATOM 2108 C C . LEU A 1 264 ? 7.359 -2.050 -10.054 1.00 92.12 264 LEU A C 1
ATOM 2110 O O . LEU A 1 264 ? 6.975 -0.909 -9.784 1.00 92.12 264 LEU A O 1
ATOM 2114 N N . VAL A 1 265 ? 6.616 -3.124 -9.781 1.00 91.38 265 VAL A N 1
ATOM 2115 C CA . VAL A 1 265 ? 5.355 -3.055 -9.023 1.00 91.38 265 VAL A CA 1
ATOM 2116 C C . VAL A 1 265 ? 5.461 -3.903 -7.762 1.00 91.38 265 VAL A C 1
ATOM 2118 O O . VAL A 1 265 ? 5.510 -5.123 -7.838 1.00 91.38 265 VAL A O 1
ATOM 2121 N N . GLY A 1 266 ? 5.460 -3.276 -6.591 1.00 91.25 266 GLY A N 1
ATOM 2122 C CA . GLY A 1 266 ? 5.257 -3.940 -5.310 1.00 91.25 266 GLY A CA 1
ATOM 2123 C C . GLY A 1 266 ? 3.850 -4.520 -5.234 1.00 91.25 266 GLY A C 1
ATOM 2124 O O . GLY A 1 266 ? 2.859 -3.788 -5.262 1.00 91.25 266 GLY A O 1
ATOM 2125 N N . ILE A 1 267 ? 3.780 -5.843 -5.151 1.00 84.81 267 ILE A N 1
ATOM 2126 C CA . ILE A 1 267 ? 2.535 -6.617 -5.113 1.00 84.81 267 ILE A CA 1
ATOM 2127 C C . ILE A 1 267 ? 2.375 -7.386 -3.804 1.00 84.81 267 ILE A C 1
ATOM 2129 O O . ILE A 1 267 ? 1.292 -7.885 -3.513 1.00 84.81 267 ILE A O 1
ATOM 2133 N N . GLY A 1 268 ? 3.427 -7.483 -3.000 1.00 86.62 268 GLY A N 1
ATOM 2134 C CA . GLY A 1 268 ? 3.414 -8.219 -1.750 1.00 86.62 268 GLY A CA 1
ATOM 2135 C C . GLY A 1 268 ? 4.558 -7.816 -0.834 1.00 86.62 268 GLY A C 1
ATOM 2136 O O . GLY A 1 268 ? 5.404 -6.995 -1.192 1.00 86.62 268 GLY A O 1
ATOM 2137 N N . HIS A 1 269 ? 4.579 -8.378 0.365 1.00 87.56 269 HIS A N 1
ATOM 2138 C CA . HIS A 1 269 ? 5.616 -8.121 1.360 1.00 87.56 269 HIS A CA 1
ATOM 2139 C C . HIS A 1 269 ? 6.088 -9.420 1.999 1.00 87.56 269 HIS A C 1
ATOM 2141 O O . HIS A 1 269 ? 5.413 -10.455 1.920 1.00 87.56 269 HIS A O 1
ATOM 2147 N N . THR A 1 270 ? 7.268 -9.346 2.608 1.00 87.88 270 THR A N 1
ATOM 2148 C CA . THR A 1 270 ? 7.814 -10.412 3.439 1.00 87.88 270 THR A CA 1
ATOM 2149 C C . THR A 1 270 ? 7.972 -9.942 4.877 1.00 87.88 270 THR A C 1
ATOM 2151 O O . THR A 1 270 ? 8.360 -8.797 5.129 1.00 87.88 270 THR A O 1
ATOM 2154 N N . LEU A 1 271 ? 7.687 -10.834 5.827 1.00 84.62 271 LEU A N 1
ATOM 2155 C CA . LEU A 1 271 ? 7.792 -10.559 7.260 1.00 84.62 271 LEU A CA 1
ATOM 2156 C C . LEU A 1 271 ? 8.797 -11.491 7.942 1.00 84.62 271 LEU A C 1
ATOM 2158 O O . LEU A 1 271 ? 8.901 -12.671 7.611 1.00 84.62 271 LEU A O 1
ATOM 2162 N N . SER A 1 272 ? 9.493 -10.972 8.951 1.00 84.44 272 SER A N 1
ATOM 2163 C CA . SER A 1 272 ? 10.260 -11.778 9.900 1.00 84.44 272 SER A CA 1
ATOM 2164 C C . SER A 1 272 ? 9.330 -12.497 10.884 1.00 84.44 272 SER A C 1
ATOM 2166 O O . SER A 1 272 ? 8.159 -12.147 11.041 1.00 84.44 272 SER A O 1
ATOM 2168 N N . ASN A 1 273 ? 9.877 -13.440 11.654 1.00 77.25 273 ASN A N 1
ATOM 2169 C CA . ASN A 1 273 ? 9.150 -14.106 12.746 1.00 77.25 273 ASN A CA 1
ATOM 2170 C C . ASN A 1 273 ? 8.674 -13.138 13.846 1.00 77.25 273 ASN A C 1
ATOM 2172 O O . ASN A 1 273 ? 7.847 -13.512 14.671 1.00 77.25 273 ASN A O 1
ATOM 2176 N N . LYS A 1 274 ? 9.212 -11.911 13.880 1.00 79.62 274 LYS A N 1
ATOM 2177 C CA . LYS A 1 274 ? 8.804 -10.840 14.801 1.00 79.62 274 LYS A CA 1
ATOM 2178 C C . LYS A 1 274 ? 7.784 -9.881 14.179 1.00 79.62 274 LYS A C 1
ATOM 2180 O O . LYS A 1 274 ? 7.505 -8.842 14.768 1.00 79.62 274 LYS A O 1
ATOM 2185 N N . GLY A 1 275 ? 7.271 -10.190 12.987 1.00 78.44 275 GLY A N 1
ATOM 2186 C CA . GLY A 1 275 ? 6.322 -9.343 12.266 1.00 78.44 275 GLY A CA 1
ATOM 2187 C C . GLY A 1 275 ? 6.935 -8.074 11.671 1.00 78.44 275 GLY A C 1
ATOM 2188 O O . GLY A 1 275 ? 6.193 -7.156 11.326 1.00 78.44 275 GLY A O 1
ATOM 2189 N N . GLU A 1 276 ? 8.265 -8.002 11.560 1.00 87.12 276 GLU A N 1
ATOM 2190 C CA . GLU A 1 276 ? 8.973 -6.874 10.946 1.00 87.12 276 GLU A CA 1
ATOM 2191 C C . GLU A 1 276 ? 9.057 -7.069 9.432 1.00 87.12 276 GLU A C 1
ATOM 2193 O O . GLU A 1 276 ? 9.305 -8.179 8.969 1.00 87.12 276 GLU A O 1
ATOM 2198 N N . VAL A 1 277 ? 8.895 -5.997 8.658 1.00 89.19 277 VAL A N 1
ATOM 2199 C CA . VAL A 1 277 ? 9.001 -6.056 7.194 1.00 89.19 277 VAL A CA 1
ATOM 2200 C C . VAL A 1 277 ? 10.454 -6.298 6.789 1.00 89.19 277 VAL A C 1
ATOM 2202 O O . VAL A 1 277 ? 11.330 -5.482 7.088 1.00 89.19 277 VAL A O 1
ATOM 2205 N N . THR A 1 278 ? 10.701 -7.411 6.099 1.00 88.06 278 THR A N 1
ATOM 2206 C CA . THR A 1 278 ? 12.035 -7.825 5.626 1.00 88.06 278 THR A CA 1
ATOM 2207 C C . THR A 1 278 ? 12.253 -7.562 4.141 1.00 88.06 278 THR A C 1
ATOM 2209 O O . THR A 1 278 ? 13.387 -7.611 3.676 1.00 88.06 278 THR A O 1
ATOM 2212 N N . GLY A 1 279 ? 11.190 -7.280 3.390 1.00 91.31 279 GLY A N 1
ATOM 2213 C CA . GLY A 1 279 ? 11.260 -7.188 1.940 1.00 91.31 279 GLY A CA 1
ATOM 2214 C C . GLY A 1 279 ? 9.909 -6.987 1.274 1.00 91.31 279 GLY A C 1
ATOM 2215 O O . GLY A 1 279 ? 8.856 -6.977 1.922 1.00 91.31 279 GLY A O 1
ATOM 2216 N N . PHE A 1 280 ? 9.958 -6.844 -0.046 1.00 91.81 280 PHE A N 1
ATOM 2217 C CA . PHE A 1 280 ? 8.790 -6.736 -0.911 1.00 91.81 280 PHE A CA 1
ATOM 2218 C C . PHE A 1 280 ? 8.809 -7.809 -1.988 1.00 91.81 280 PHE A C 1
ATOM 2220 O O . PHE A 1 280 ? 9.846 -8.115 -2.568 1.00 91.81 280 PHE A O 1
ATOM 2227 N N . ILE A 1 281 ? 7.634 -8.348 -2.285 1.00 87.38 281 ILE A N 1
ATOM 2228 C CA . ILE A 1 281 ? 7.409 -9.164 -3.471 1.00 87.38 281 ILE A CA 1
ATOM 2229 C C . ILE A 1 281 ? 7.038 -8.192 -4.586 1.00 87.38 281 ILE A C 1
ATOM 2231 O O . ILE A 1 281 ? 6.081 -7.420 -4.451 1.00 87.38 281 ILE A O 1
ATOM 2235 N N . VAL A 1 282 ? 7.810 -8.205 -5.664 1.00 88.50 282 VAL A N 1
ATOM 2236 C CA . VAL A 1 282 ? 7.692 -7.261 -6.770 1.00 88.50 282 VAL A CA 1
ATOM 2237 C C . VAL A 1 282 ? 7.480 -7.994 -8.089 1.00 88.50 282 VAL A C 1
ATOM 2239 O O . VAL A 1 282 ? 8.056 -9.051 -8.347 1.00 88.50 282 VAL A O 1
ATOM 2242 N N . HIS A 1 283 ? 6.657 -7.394 -8.938 1.00 84.88 283 HIS A N 1
ATOM 2243 C CA . HIS A 1 283 ? 6.548 -7.745 -10.340 1.00 84.88 283 HIS A CA 1
ATOM 2244 C C . HIS A 1 283 ? 7.517 -6.876 -11.142 1.00 84.88 283 HIS A C 1
ATOM 2246 O O . HIS A 1 283 ? 7.395 -5.646 -11.161 1.00 84.88 283 HIS A O 1
ATOM 2252 N N . ASP A 1 284 ? 8.459 -7.529 -11.814 1.00 84.25 284 ASP A N 1
ATOM 2253 C CA . ASP A 1 284 ? 9.354 -6.919 -12.789 1.00 84.25 284 ASP A CA 1
ATOM 2254 C C . ASP A 1 284 ? 8.919 -7.357 -14.191 1.00 84.25 284 ASP A C 1
ATOM 2256 O O . ASP A 1 284 ? 8.961 -8.535 -14.542 1.00 84.25 284 ASP A O 1
ATOM 2260 N N . VAL A 1 285 ? 8.479 -6.393 -14.996 1.00 76.75 285 VAL A N 1
ATOM 2261 C CA . VAL A 1 285 ? 7.939 -6.620 -16.347 1.00 76.75 285 VAL A CA 1
ATOM 2262 C C . VAL A 1 285 ? 8.978 -7.136 -17.339 1.00 76.75 285 VAL A C 1
ATOM 2264 O O . VAL A 1 285 ? 8.602 -7.651 -18.391 1.00 76.75 285 VAL A O 1
ATOM 2267 N N . SER A 1 286 ? 10.261 -7.009 -17.003 1.00 72.06 286 SER A N 1
ATOM 2268 C CA . SER A 1 286 ? 11.387 -7.528 -17.778 1.00 72.06 286 SER A CA 1
ATOM 2269 C C . SER A 1 286 ? 11.801 -8.943 -17.349 1.00 72.06 286 SER A C 1
ATOM 2271 O O . SER A 1 286 ? 12.752 -9.486 -17.900 1.00 72.06 286 SER A O 1
ATOM 2273 N N . THR A 1 287 ? 11.135 -9.544 -16.353 1.00 67.69 287 THR A N 1
ATOM 2274 C CA . THR A 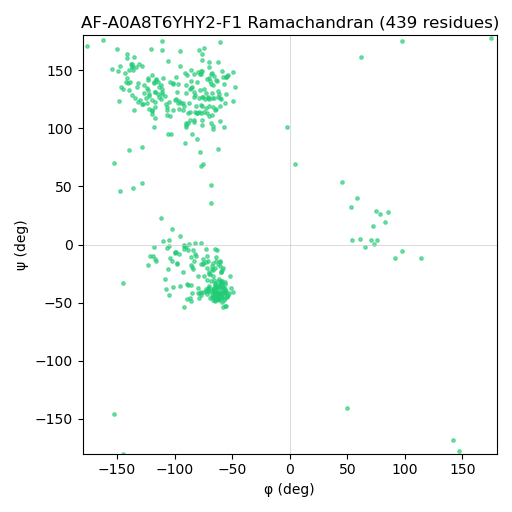1 287 ? 11.427 -10.906 -15.877 1.00 67.69 287 THR A CA 1
ATOM 2275 C C . THR A 1 287 ? 10.177 -11.579 -15.267 1.00 67.69 287 THR A C 1
ATOM 2277 O O . THR A 1 287 ? 9.053 -11.425 -15.756 1.00 67.69 287 THR A O 1
ATOM 2280 N N . TYR A 1 288 ? 10.369 -12.414 -14.243 1.00 64.31 288 TYR A N 1
ATOM 2281 C CA . TYR A 1 288 ? 9.355 -13.203 -13.552 1.00 64.31 288 TYR A CA 1
ATOM 2282 C C . TYR A 1 288 ? 8.494 -12.364 -12.565 1.00 64.31 288 TYR A C 1
ATOM 2284 O O . TYR A 1 288 ? 9.021 -11.454 -11.925 1.00 64.31 288 TYR A O 1
ATOM 2292 N N . PRO A 1 289 ? 7.193 -12.686 -12.365 1.00 62.41 289 PRO A N 1
ATOM 2293 C CA . PRO A 1 289 ? 6.234 -11.862 -11.611 1.00 62.41 289 PRO A CA 1
ATOM 2294 C C . PRO A 1 289 ? 6.366 -11.806 -10.090 1.00 62.41 289 PRO A C 1
ATOM 2296 O O . PRO A 1 289 ? 5.581 -11.124 -9.436 1.00 62.41 289 PRO A O 1
ATOM 2299 N N . TYR A 1 290 ? 7.292 -12.564 -9.516 1.00 70.81 290 TYR A N 1
ATOM 2300 C CA . TYR A 1 290 ? 7.380 -12.773 -8.071 1.00 70.81 290 TYR A CA 1
ATOM 2301 C C . TYR A 1 290 ? 8.820 -12.672 -7.596 1.00 70.81 290 TYR A C 1
ATOM 2303 O O . TYR A 1 290 ? 9.316 -13.552 -6.891 1.00 70.81 290 TYR A O 1
ATOM 2311 N N . GLN A 1 291 ? 9.505 -11.617 -8.027 1.00 82.94 291 GLN A N 1
ATOM 2312 C CA . GLN A 1 291 ? 10.834 -11.330 -7.516 1.00 82.94 291 GLN A CA 1
ATOM 2313 C C . GLN A 1 291 ? 10.724 -10.895 -6.060 1.00 82.94 291 GLN A C 1
ATOM 2315 O O . GLN A 1 291 ? 9.791 -10.185 -5.680 1.00 82.94 291 GLN A O 1
ATOM 2320 N N . VAL A 1 292 ? 11.666 -11.332 -5.234 1.00 83.88 292 VAL A N 1
ATOM 2321 C CA . VAL A 1 292 ? 11.699 -10.954 -3.824 1.00 83.88 292 VAL A CA 1
ATOM 2322 C C . VAL A 1 292 ? 12.838 -9.967 -3.630 1.00 83.88 292 VAL A C 1
ATOM 2324 O O . VAL A 1 292 ? 14.012 -10.299 -3.755 1.00 83.88 292 VAL A O 1
ATOM 2327 N N . LEU A 1 293 ? 12.465 -8.729 -3.334 1.00 87.62 293 LEU A N 1
ATOM 2328 C CA . LEU A 1 293 ? 13.366 -7.648 -2.987 1.00 87.62 293 LEU A CA 1
ATOM 2329 C C . LEU A 1 293 ? 13.542 -7.656 -1.459 1.00 87.62 293 LEU A C 1
ATOM 2331 O O . LEU A 1 293 ? 12.759 -7.031 -0.742 1.00 87.62 293 LEU A O 1
ATOM 2335 N N . GLN A 1 294 ? 14.503 -8.438 -0.963 1.00 85.94 294 GLN A N 1
ATOM 2336 C CA . GLN A 1 294 ? 14.658 -8.759 0.461 1.00 85.94 294 GLN A CA 1
ATOM 2337 C C . GLN A 1 294 ? 15.989 -8.272 1.037 1.00 85.94 294 GLN A C 1
ATOM 2339 O O . GLN A 1 294 ? 17.039 -8.418 0.419 1.00 85.94 294 GLN A O 1
ATOM 2344 N N . GLU A 1 295 ? 15.940 -7.742 2.260 1.00 83.81 295 GLU A N 1
ATOM 2345 C CA . GLU A 1 295 ? 17.129 -7.380 3.030 1.00 83.81 295 GLU A CA 1
ATOM 2346 C C . GLU A 1 295 ? 17.692 -8.568 3.834 1.00 83.81 295 GLU A C 1
ATOM 2348 O O . GLU A 1 295 ? 16.922 -9.399 4.336 1.00 83.81 295 GLU A O 1
ATOM 2353 N N . PRO A 1 296 ? 19.019 -8.601 4.065 1.00 81.19 296 PRO A N 1
ATOM 2354 C CA . PRO A 1 296 ? 20.026 -7.675 3.537 1.00 81.19 296 PRO A CA 1
ATOM 2355 C C . PRO A 1 296 ? 20.378 -7.978 2.074 1.00 81.19 296 PRO A C 1
ATOM 2357 O O . PRO A 1 296 ? 20.420 -9.137 1.672 1.00 81.19 296 PRO A O 1
ATOM 2360 N N . PHE A 1 297 ? 20.685 -6.939 1.299 1.00 80.38 297 PHE A N 1
ATOM 2361 C CA . PHE A 1 297 ? 21.199 -7.107 -0.058 1.00 80.38 297 PHE A CA 1
ATOM 2362 C C . PHE A 1 297 ? 22.690 -7.448 -0.043 1.00 80.38 297 PHE A C 1
ATOM 2364 O O . PHE A 1 297 ? 23.436 -6.960 0.809 1.00 80.38 297 PHE A O 1
ATOM 2371 N N . GLU A 1 298 ? 23.149 -8.226 -1.027 1.00 79.31 298 GLU A N 1
ATOM 2372 C CA . GLU A 1 298 ? 24.572 -8.572 -1.179 1.00 79.31 298 GLU A CA 1
ATOM 2373 C C . GLU A 1 298 ? 25.459 -7.332 -1.363 1.00 79.31 298 GLU A C 1
ATOM 2375 O O . GLU A 1 298 ? 26.583 -7.280 -0.867 1.00 79.31 298 GLU A O 1
ATOM 2380 N N . ASN A 1 299 ? 24.921 -6.293 -2.008 1.00 78.88 299 ASN A N 1
ATOM 2381 C CA . ASN A 1 299 ? 25.592 -5.009 -2.213 1.00 78.88 299 ASN A CA 1
ATOM 2382 C C . ASN A 1 299 ? 25.609 -4.104 -0.960 1.00 78.88 299 ASN A C 1
ATOM 2384 O O . ASN A 1 299 ? 26.123 -2.987 -1.021 1.00 78.88 299 ASN A O 1
ATOM 2388 N N . GLY A 1 300 ? 25.053 -4.560 0.170 1.00 83.94 300 GLY A N 1
ATOM 2389 C CA . GLY A 1 300 ? 25.035 -3.843 1.447 1.00 83.94 300 GLY A CA 1
ATOM 2390 C C . GLY A 1 300 ? 24.073 -2.654 1.520 1.00 83.94 300 GLY A C 1
ATOM 2391 O O . GLY A 1 300 ? 24.016 -2.006 2.566 1.00 83.94 300 GLY A O 1
ATOM 2392 N N . LYS A 1 301 ? 23.322 -2.365 0.451 1.00 87.00 301 LYS A N 1
ATOM 2393 C CA . LYS A 1 301 ? 22.290 -1.321 0.441 1.00 87.00 301 LYS A CA 1
ATOM 2394 C C . LYS A 1 301 ? 21.037 -1.795 1.175 1.00 87.00 301 LYS A C 1
ATOM 2396 O O . LYS A 1 301 ? 20.798 -2.990 1.326 1.00 87.00 301 LYS A O 1
ATOM 2401 N N . SER A 1 302 ? 20.224 -0.850 1.620 1.00 89.75 302 SER A N 1
ATOM 2402 C CA . SER A 1 302 ? 18.876 -1.067 2.152 1.00 89.75 302 SER A CA 1
ATOM 2403 C C . SER A 1 302 ? 17.799 -0.869 1.079 1.00 89.75 302 SER A C 1
ATOM 2405 O O . SER A 1 302 ? 18.041 -0.284 0.018 1.00 89.75 302 SER A O 1
ATOM 2407 N N . LEU A 1 303 ? 16.568 -1.298 1.369 1.00 90.25 303 LEU A N 1
ATOM 2408 C CA . LEU A 1 303 ? 15.399 -1.057 0.512 1.00 90.25 303 LEU A CA 1
ATOM 2409 C C . LEU A 1 303 ? 15.186 0.431 0.241 1.00 90.25 303 LEU A C 1
ATOM 2411 O O . LEU A 1 303 ? 14.825 0.803 -0.868 1.00 90.25 303 LEU A O 1
ATOM 2415 N N . GLU A 1 304 ? 15.412 1.275 1.246 1.00 88.44 304 GLU A N 1
ATOM 2416 C CA . GLU A 1 304 ? 15.180 2.723 1.169 1.00 88.44 304 GLU A CA 1
ATOM 2417 C C . GLU A 1 304 ? 16.280 3.459 0.384 1.00 88.44 304 GLU A C 1
ATOM 2419 O O . GLU A 1 304 ? 16.080 4.598 -0.044 1.00 88.44 304 GLU A O 1
ATOM 2424 N N . GLU A 1 305 ? 17.431 2.811 0.174 1.00 87.25 305 GLU A N 1
ATOM 2425 C CA . GLU A 1 305 ? 18.494 3.286 -0.717 1.00 87.25 305 GLU A CA 1
ATOM 2426 C C . GLU A 1 305 ? 18.258 2.864 -2.171 1.00 87.25 305 GLU A C 1
ATOM 2428 O O . GLU A 1 305 ? 18.572 3.628 -3.083 1.00 87.25 305 GLU A O 1
ATOM 2433 N N . ILE A 1 306 ? 17.691 1.674 -2.392 1.00 89.94 306 ILE A N 1
ATOM 2434 C CA . ILE A 1 306 ? 17.395 1.139 -3.730 1.00 89.94 306 ILE A CA 1
ATOM 2435 C C . ILE A 1 306 ? 16.102 1.747 -4.302 1.00 89.94 306 ILE A C 1
ATOM 2437 O O . ILE A 1 306 ? 16.048 2.114 -5.479 1.00 89.94 306 ILE A O 1
ATOM 2441 N N . ILE A 1 307 ? 15.062 1.887 -3.477 1.00 92.75 307 ILE A N 1
ATOM 2442 C CA . ILE A 1 307 ? 13.762 2.445 -3.864 1.00 92.75 307 ILE A CA 1
ATOM 2443 C C . ILE A 1 307 ? 13.781 3.956 -3.627 1.00 92.75 307 ILE A C 1
ATOM 2445 O O . ILE A 1 307 ? 13.654 4.436 -2.501 1.00 92.75 307 ILE A O 1
ATOM 2449 N N . VAL A 1 308 ? 13.904 4.726 -4.705 1.00 90.94 308 VAL A N 1
ATOM 2450 C CA . VAL A 1 308 ? 13.995 6.197 -4.638 1.00 90.94 308 VAL A CA 1
ATOM 2451 C C . VAL A 1 308 ? 12.665 6.900 -4.896 1.00 90.94 308 VAL A C 1
ATOM 2453 O O . VAL A 1 308 ? 12.509 8.076 -4.554 1.00 90.94 308 VAL A O 1
ATOM 2456 N N . GLU A 1 309 ? 11.702 6.180 -5.468 1.00 93.81 309 GLU A N 1
ATOM 2457 C CA . GLU A 1 309 ? 10.354 6.653 -5.772 1.00 93.81 309 GLU A CA 1
ATOM 2458 C C . GLU A 1 309 ? 9.335 5.558 -5.435 1.00 93.81 309 GLU A C 1
ATOM 2460 O O . GLU A 1 309 ? 9.561 4.383 -5.730 1.00 93.81 309 GLU A O 1
ATOM 2465 N N . ALA A 1 310 ? 8.192 5.939 -4.869 1.00 95.38 310 ALA A N 1
ATOM 2466 C CA . ALA A 1 310 ? 7.031 5.071 -4.726 1.00 95.38 310 ALA A CA 1
ATOM 2467 C C . ALA A 1 310 ? 5.761 5.826 -5.132 1.00 95.38 310 ALA A C 1
ATOM 2469 O O . ALA A 1 310 ? 5.484 6.905 -4.608 1.00 95.38 310 ALA A O 1
ATOM 2470 N N . ILE A 1 311 ? 4.978 5.269 -6.053 1.00 94.50 311 ILE A N 1
ATOM 2471 C CA . ILE A 1 311 ? 3.711 5.851 -6.503 1.00 94.50 311 ILE A CA 1
ATOM 2472 C C . ILE A 1 311 ? 2.583 4.889 -6.150 1.00 94.50 311 ILE A C 1
ATOM 2474 O O . ILE A 1 311 ? 2.584 3.725 -6.548 1.00 94.50 311 ILE A O 1
ATOM 2478 N N . VAL A 1 312 ? 1.616 5.387 -5.391 1.00 92.75 312 VAL A N 1
ATOM 2479 C CA . VAL A 1 312 ? 0.516 4.606 -4.835 1.00 92.75 312 VAL A CA 1
ATOM 2480 C C . VAL A 1 312 ? -0.799 5.114 -5.416 1.00 92.75 312 VAL A C 1
ATOM 2482 O O . VAL A 1 312 ? -1.242 6.207 -5.049 1.00 92.75 312 VAL A O 1
ATOM 2485 N N . PRO A 1 313 ? -1.458 4.350 -6.293 1.00 88.31 313 PRO A N 1
ATOM 2486 C CA . PRO A 1 313 ? -2.783 4.700 -6.768 1.00 88.31 313 PRO A CA 1
ATOM 2487 C C . PRO A 1 313 ? -3.848 4.397 -5.702 1.00 88.31 313 PRO A C 1
ATOM 2489 O O . PRO A 1 313 ? -3.943 3.286 -5.186 1.00 88.31 313 PRO A O 1
ATOM 2492 N N . VAL A 1 314 ? -4.675 5.386 -5.374 1.00 86.69 314 VAL A N 1
ATOM 2493 C CA . VAL A 1 314 ? -5.706 5.315 -4.323 1.00 86.69 314 VAL A CA 1
ATOM 2494 C C . VAL A 1 314 ? -7.005 5.950 -4.805 1.00 86.69 314 VAL A C 1
ATOM 2496 O O . VAL A 1 314 ? -6.980 6.814 -5.671 1.00 86.69 314 VAL A O 1
ATOM 2499 N N . TYR A 1 315 ? -8.159 5.573 -4.254 1.00 83.06 315 TYR A N 1
ATOM 2500 C CA . TYR A 1 315 ? -9.424 6.242 -4.590 1.00 83.06 315 TYR A CA 1
ATOM 2501 C C . TYR A 1 315 ? -9.340 7.754 -4.347 1.00 83.06 315 TYR A C 1
ATOM 2503 O O . TYR A 1 315 ? -8.728 8.191 -3.381 1.00 83.06 315 TYR A O 1
ATOM 2511 N N . ARG A 1 316 ? -9.990 8.568 -5.187 1.00 83.81 316 ARG A N 1
ATOM 2512 C CA . ARG A 1 316 ? -9.928 10.045 -5.111 1.00 83.81 316 ARG A CA 1
ATOM 2513 C C . ARG A 1 316 ? -10.435 10.619 -3.785 1.00 83.81 316 ARG A C 1
ATOM 2515 O O . ARG A 1 316 ? -10.121 11.750 -3.446 1.00 83.81 316 ARG A O 1
ATOM 2522 N N . GLU A 1 317 ? -11.286 9.858 -3.102 1.00 85.00 317 GLU A N 1
ATOM 2523 C CA . GLU A 1 317 ? -11.859 10.196 -1.797 1.00 85.00 317 GLU A CA 1
ATOM 2524 C C . GLU A 1 317 ? -10.798 10.085 -0.689 1.00 85.00 317 GLU A C 1
ATOM 2526 O O . GLU A 1 317 ? -10.921 10.711 0.356 1.00 85.00 317 GLU A O 1
ATOM 2531 N N . ILE A 1 318 ? -9.717 9.340 -0.935 1.00 89.38 318 ILE A N 1
ATOM 2532 C CA . ILE A 1 318 ? -8.597 9.176 -0.016 1.00 89.38 318 ILE A CA 1
ATOM 2533 C C . ILE A 1 318 ? -7.657 10.37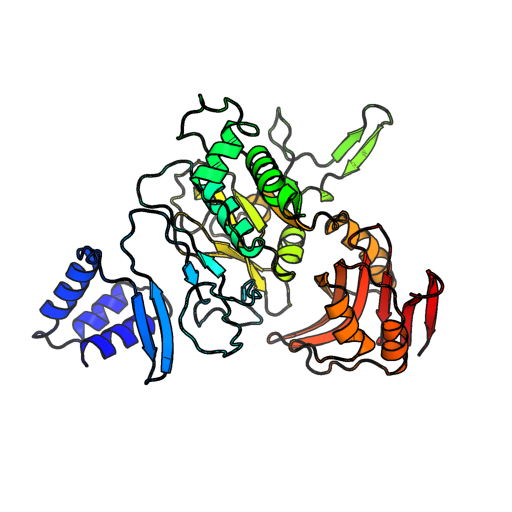0 -0.190 1.00 89.38 318 ILE A C 1
ATOM 2535 O O . ILE A 1 318 ? -6.935 10.480 -1.180 1.00 89.38 318 ILE A O 1
ATOM 2539 N N . VAL A 1 319 ? -7.671 11.264 0.795 1.00 91.50 319 VAL A N 1
ATOM 2540 C CA . VAL A 1 319 ? -6.860 12.491 0.836 1.00 91.50 319 VAL A CA 1
ATOM 2541 C C . VAL A 1 319 ? -5.747 12.379 1.879 1.00 91.50 319 VAL A C 1
ATOM 2543 O O . VAL A 1 319 ? -4.671 12.953 1.716 1.00 91.50 319 VAL A O 1
ATOM 2546 N N . ILE A 1 320 ? -5.975 11.603 2.939 1.00 92.44 320 ILE A N 1
ATOM 2547 C CA . ILE A 1 320 ? -5.013 11.395 4.017 1.00 92.44 320 ILE A CA 1
ATOM 2548 C C . ILE A 1 320 ? -4.098 10.224 3.669 1.00 92.44 320 ILE A C 1
ATOM 2550 O O . ILE A 1 320 ? -4.512 9.063 3.620 1.00 92.44 320 ILE A O 1
ATOM 2554 N N . ASN A 1 321 ? -2.824 10.535 3.447 1.00 93.00 321 ASN A N 1
ATOM 2555 C CA . ASN A 1 321 ? -1.794 9.541 3.184 1.00 93.00 321 ASN A CA 1
ATOM 2556 C C . ASN A 1 321 ? -1.312 8.849 4.474 1.00 93.00 321 ASN A C 1
ATOM 2558 O O . ASN A 1 321 ? -1.598 9.291 5.592 1.00 93.00 321 ASN A O 1
ATOM 2562 N N . TYR A 1 322 ? -0.570 7.753 4.315 1.00 94.56 322 TYR A N 1
ATOM 2563 C CA . TYR A 1 322 ? -0.147 6.936 5.448 1.00 94.56 322 TYR A CA 1
ATOM 2564 C C . TYR A 1 322 ? 0.696 7.692 6.497 1.00 94.56 322 TYR A C 1
ATOM 2566 O O . TYR A 1 322 ? 0.337 7.620 7.674 1.00 94.56 322 TYR A O 1
ATOM 2574 N N . PRO A 1 323 ? 1.759 8.450 6.142 1.00 92.06 323 PRO A N 1
ATOM 2575 C CA . PRO A 1 323 ? 2.557 9.176 7.136 1.00 92.06 323 PRO A CA 1
ATOM 2576 C C . PRO A 1 323 ? 1.733 10.110 8.018 1.00 92.06 323 PRO A C 1
ATOM 2578 O O . PRO A 1 323 ? 1.946 10.167 9.230 1.00 92.06 323 PRO A O 1
ATOM 2581 N N . TYR A 1 324 ? 0.759 10.802 7.425 1.00 91.56 324 TYR A N 1
ATOM 2582 C CA . TYR A 1 324 ? -0.117 11.698 8.164 1.00 91.56 324 TYR A CA 1
ATOM 2583 C C . TYR A 1 324 ? -1.063 10.925 9.096 1.00 91.56 324 TYR A C 1
ATOM 2585 O O . TYR A 1 324 ? -1.189 11.254 10.278 1.00 91.56 324 TYR A O 1
ATOM 2593 N N . ALA A 1 325 ? -1.690 9.852 8.601 1.00 94.19 325 ALA A N 1
ATOM 2594 C CA . ALA A 1 325 ? -2.533 8.986 9.425 1.00 94.19 325 ALA A CA 1
ATOM 2595 C C . ALA A 1 325 ? -1.747 8.363 10.591 1.00 94.19 325 ALA A C 1
ATOM 2597 O O . ALA A 1 325 ? -2.237 8.318 11.721 1.00 94.19 325 ALA A O 1
ATOM 2598 N N . LYS A 1 326 ? -0.502 7.945 10.333 1.00 93.50 326 LYS A N 1
ATOM 2599 C CA . LYS A 1 326 ? 0.418 7.405 11.336 1.00 93.50 326 LYS A CA 1
ATOM 2600 C C . LYS A 1 326 ? 0.713 8.431 12.421 1.00 93.50 326 LYS A C 1
ATOM 2602 O O . LYS A 1 326 ? 0.674 8.078 13.593 1.00 93.50 326 LYS A O 1
ATOM 2607 N N . GLU A 1 327 ? 0.970 9.689 12.075 1.00 91.12 327 GLU A N 1
ATOM 2608 C CA . GLU A 1 327 ? 1.216 10.736 13.073 1.00 91.12 327 GLU A CA 1
ATOM 2609 C C . GLU A 1 327 ? 0.026 10.906 14.034 1.00 91.12 327 GLU A C 1
ATOM 2611 O O . GLU A 1 327 ? 0.210 11.025 15.249 1.00 91.12 327 GLU A O 1
ATOM 2616 N N . LEU A 1 328 ? -1.203 10.869 13.509 1.00 92.38 328 LEU A N 1
ATOM 2617 C CA . LEU A 1 328 ? -2.416 10.922 14.327 1.00 92.38 328 LEU A CA 1
ATOM 2618 C C . LEU A 1 328 ? -2.567 9.679 15.210 1.00 92.38 328 LEU A C 1
ATOM 2620 O O . LEU A 1 328 ? -2.836 9.811 16.405 1.00 92.38 328 LEU A O 1
ATOM 2624 N N . ALA A 1 329 ? -2.354 8.488 14.650 1.00 92.50 329 ALA A N 1
ATOM 2625 C CA . ALA A 1 329 ? -2.439 7.236 15.394 1.00 92.50 329 ALA A CA 1
ATOM 2626 C C . ALA A 1 329 ? -1.373 7.150 16.497 1.00 92.50 329 ALA A C 1
ATOM 2628 O O . ALA A 1 329 ? -1.678 6.752 17.621 1.00 92.50 329 ALA A O 1
ATOM 2629 N N . LEU A 1 330 ? -0.141 7.592 16.225 1.00 89.88 330 LEU A N 1
ATOM 2630 C CA . LEU A 1 330 ? 0.969 7.564 17.179 1.00 89.88 330 LEU A CA 1
ATOM 2631 C C . LEU A 1 330 ? 0.713 8.408 18.428 1.00 89.88 330 LEU A C 1
ATOM 2633 O O . LEU A 1 330 ? 1.187 8.042 19.502 1.00 89.88 330 LEU A O 1
ATOM 2637 N N . LYS A 1 331 ? -0.076 9.485 18.337 1.00 88.88 331 LYS A N 1
ATOM 2638 C CA . LYS A 1 331 ? -0.491 10.265 19.520 1.00 88.88 331 LYS A CA 1
ATOM 2639 C C . LYS A 1 331 ? -1.270 9.402 20.520 1.00 88.88 331 LYS A C 1
ATOM 2641 O O . LYS A 1 331 ? -1.118 9.590 21.723 1.00 88.88 331 LYS A O 1
ATOM 2646 N N . ILE A 1 332 ? -2.043 8.432 20.030 1.00 86.19 332 ILE A N 1
ATOM 2647 C CA . ILE A 1 332 ? -2.808 7.476 20.843 1.00 86.19 332 ILE A CA 1
ATOM 2648 C C . ILE A 1 332 ? -1.927 6.282 21.231 1.00 86.19 332 ILE A C 1
ATOM 2650 O O . ILE A 1 332 ? -1.842 5.922 22.401 1.00 86.19 332 ILE A O 1
ATOM 2654 N N . ILE A 1 333 ? -1.230 5.688 20.262 1.00 85.38 333 ILE A N 1
ATOM 2655 C CA . ILE A 1 333 ? -0.397 4.488 20.451 1.00 85.38 333 ILE A CA 1
ATOM 2656 C C . ILE A 1 333 ? 0.704 4.736 21.495 1.00 85.38 333 ILE A C 1
ATOM 2658 O O . ILE A 1 333 ? 0.882 3.930 22.411 1.00 85.38 333 ILE A O 1
ATOM 2662 N N . ASN A 1 334 ? 1.400 5.876 21.414 1.00 84.50 334 ASN A N 1
ATOM 2663 C CA . ASN A 1 334 ? 2.481 6.217 22.343 1.00 84.50 334 ASN A CA 1
ATOM 2664 C C . ASN A 1 334 ? 1.966 6.525 23.752 1.00 84.50 334 ASN A C 1
ATOM 2666 O O . ASN A 1 334 ? 2.622 6.157 24.728 1.00 84.50 334 ASN A O 1
ATOM 2670 N N . ALA A 1 335 ? 0.792 7.157 23.873 1.00 77.06 335 ALA A N 1
ATOM 2671 C CA . ALA A 1 335 ? 0.166 7.412 25.172 1.00 77.06 335 ALA A CA 1
ATOM 2672 C C . ALA A 1 335 ? -0.095 6.105 25.942 1.00 77.06 335 ALA A C 1
ATOM 2674 O O . ALA A 1 335 ? 0.040 6.075 27.165 1.00 77.06 335 ALA A O 1
ATOM 2675 N N . ASN A 1 336 ? -0.352 5.016 25.214 1.00 72.06 336 ASN A N 1
ATOM 2676 C CA . ASN A 1 336 ? -0.646 3.695 25.768 1.00 72.06 336 ASN A CA 1
ATOM 2677 C C . ASN A 1 336 ? 0.549 2.722 25.707 1.00 72.06 336 ASN A C 1
ATOM 2679 O O . ASN A 1 336 ? 0.389 1.526 25.936 1.00 72.06 336 ASN A O 1
ATOM 2683 N N . LYS A 1 337 ? 1.766 3.223 25.426 1.00 75.69 337 LYS A N 1
ATOM 2684 C CA . LYS A 1 337 ? 3.027 2.446 25.379 1.00 75.69 337 LYS A CA 1
ATOM 2685 C C . LYS A 1 337 ? 2.971 1.210 24.466 1.00 75.69 337 LYS A C 1
ATOM 2687 O O . LYS A 1 337 ? 3.628 0.202 24.729 1.00 75.69 337 LYS A O 1
ATOM 2692 N N . ILE A 1 338 ? 2.195 1.287 23.392 1.00 73.81 338 ILE A N 1
ATOM 2693 C CA . ILE A 1 338 ? 2.055 0.206 22.417 1.00 73.81 338 ILE A CA 1
ATOM 2694 C C . ILE A 1 338 ? 3.312 0.139 21.547 1.00 73.81 338 ILE A C 1
ATOM 2696 O O . ILE A 1 338 ? 3.778 1.157 21.042 1.00 73.81 338 ILE A O 1
ATOM 2700 N N . GLN A 1 339 ? 3.841 -1.070 21.349 1.00 71.38 339 GLN A N 1
ATOM 2701 C CA . GLN A 1 339 ? 5.094 -1.288 20.615 1.00 71.38 339 GLN A CA 1
ATOM 2702 C C . GLN A 1 339 ? 4.905 -1.863 19.207 1.00 71.38 339 GLN A C 1
ATOM 2704 O O . GLN A 1 339 ? 5.806 -1.739 18.384 1.00 71.38 339 GLN A O 1
ATOM 2709 N N . GLN A 1 340 ? 3.766 -2.500 18.916 1.00 87.25 340 GLN A N 1
ATOM 2710 C CA . GLN A 1 340 ? 3.550 -3.213 17.657 1.00 87.25 340 GLN A CA 1
ATOM 2711 C C . GLN A 1 340 ? 2.156 -2.933 17.097 1.00 87.25 340 GLN A C 1
ATOM 2713 O O . GLN A 1 340 ? 1.143 -3.094 17.782 1.00 87.25 340 GLN A O 1
ATOM 2718 N N . TYR A 1 341 ? 2.113 -2.543 15.825 1.00 91.94 341 TYR A N 1
ATOM 2719 C CA . TYR A 1 341 ? 0.876 -2.348 15.081 1.00 91.94 341 TYR A CA 1
ATOM 2720 C C . TYR A 1 341 ? 1.012 -2.825 13.634 1.00 91.94 341 TYR A C 1
ATOM 2722 O O . TYR A 1 341 ? 2.112 -2.990 13.107 1.00 91.94 341 TYR A O 1
ATOM 2730 N N . ARG A 1 342 ? -0.130 -3.061 12.993 1.00 91.75 342 ARG A N 1
ATOM 2731 C CA . ARG A 1 342 ? -0.268 -3.353 11.567 1.00 91.75 342 ARG A CA 1
ATOM 2732 C C . ARG A 1 342 ? -1.149 -2.269 10.933 1.00 91.75 342 ARG A C 1
ATOM 2734 O O . ARG A 1 342 ? -2.318 -2.174 11.305 1.00 91.75 342 ARG A O 1
ATOM 2741 N N . PRO A 1 343 ? -0.623 -1.444 10.015 1.00 93.88 343 PRO A N 1
ATOM 2742 C CA . PRO A 1 343 ? -1.412 -0.436 9.323 1.00 93.88 343 PRO A CA 1
ATOM 2743 C C . PRO A 1 343 ? -2.115 -1.023 8.095 1.00 93.88 343 PRO A C 1
ATOM 2745 O O . PRO A 1 343 ? -1.491 -1.731 7.307 1.00 93.88 343 PRO A O 1
ATOM 2748 N N . GLN A 1 344 ? -3.395 -0.704 7.914 1.00 92.62 344 GLN A N 1
ATOM 2749 C CA . GLN A 1 344 ? -4.172 -1.072 6.730 1.00 92.62 344 GLN A CA 1
ATOM 2750 C C . GLN A 1 344 ? -5.165 0.034 6.367 1.00 92.62 344 GLN A C 1
ATOM 2752 O O . GLN A 1 344 ? -5.897 0.529 7.217 1.00 92.62 344 GLN A O 1
ATOM 2757 N N . LEU A 1 345 ? -5.232 0.394 5.096 1.00 92.62 345 LEU A N 1
ATOM 2758 C CA . LEU A 1 345 ? -6.280 1.205 4.500 1.00 92.62 345 LEU A CA 1
ATOM 2759 C C . LEU A 1 345 ? -7.419 0.277 4.080 1.00 92.62 345 LEU A C 1
ATOM 2761 O O . LEU A 1 345 ? -7.254 -0.586 3.218 1.00 92.62 345 LEU A O 1
ATOM 2765 N N . VAL A 1 346 ? -8.571 0.422 4.720 1.00 89.12 346 VAL A N 1
ATOM 2766 C CA . VAL A 1 346 ? -9.681 -0.528 4.608 1.00 89.12 346 VAL A CA 1
ATOM 2767 C C . VAL A 1 346 ? -11.005 0.189 4.380 1.00 89.12 346 VAL A C 1
ATOM 2769 O O . VAL A 1 346 ? -11.187 1.338 4.780 1.00 89.12 346 VAL A O 1
ATOM 2772 N N . ASP A 1 347 ? -11.938 -0.508 3.733 1.00 87.19 347 ASP A N 1
ATOM 2773 C CA . ASP A 1 347 ? -13.321 -0.054 3.587 1.00 87.19 347 ASP A CA 1
ATOM 2774 C C . ASP A 1 347 ? -14.063 -0.102 4.934 1.00 87.19 347 ASP A C 1
ATOM 2776 O O . ASP A 1 347 ? -13.877 -1.029 5.734 1.00 87.19 347 ASP A O 1
ATOM 2780 N N . ALA A 1 348 ? -14.938 0.876 5.162 1.00 85.62 348 ALA A N 1
ATOM 2781 C CA . ALA A 1 348 ? -15.737 1.027 6.374 1.00 85.62 348 ALA A CA 1
ATOM 2782 C C . ALA A 1 348 ? -16.516 -0.240 6.738 1.00 85.62 348 ALA A C 1
ATOM 2784 O O . ALA A 1 348 ? -16.556 -0.627 7.909 1.00 85.62 348 ALA A O 1
ATOM 2785 N N . ASN A 1 349 ? -17.102 -0.921 5.747 1.00 84.31 349 ASN A N 1
ATOM 2786 C CA . ASN A 1 349 ? -17.891 -2.126 5.985 1.00 84.31 349 ASN A CA 1
ATOM 2787 C C . ASN A 1 349 ? -17.022 -3.232 6.570 1.00 84.31 349 ASN A C 1
ATOM 2789 O O . ASN A 1 349 ? -17.470 -3.976 7.436 1.00 84.31 349 ASN A O 1
ATOM 2793 N N . ARG A 1 350 ? -15.757 -3.324 6.148 1.00 87.81 350 ARG A N 1
ATOM 2794 C CA . ARG A 1 350 ? -14.830 -4.323 6.680 1.00 87.81 350 ARG A CA 1
ATOM 2795 C C . ARG A 1 350 ? -14.523 -4.067 8.154 1.00 87.81 350 ARG A C 1
ATOM 2797 O O . ARG A 1 350 ? -14.540 -5.009 8.941 1.00 87.81 350 ARG A O 1
ATOM 2804 N N . ILE A 1 351 ? -14.329 -2.804 8.543 1.00 90.50 351 ILE A N 1
ATOM 2805 C CA . ILE A 1 351 ? -14.176 -2.432 9.957 1.00 90.50 351 ILE A CA 1
ATOM 2806 C C . ILE A 1 351 ? -15.459 -2.742 10.740 1.00 90.50 351 ILE A C 1
ATOM 2808 O O . ILE A 1 351 ? -15.368 -3.345 11.809 1.00 90.50 351 ILE A O 1
ATOM 2812 N N . LYS A 1 352 ? -16.644 -2.388 10.216 1.00 91.50 352 LYS A N 1
ATOM 2813 C CA . LYS A 1 352 ? -17.931 -2.679 10.876 1.00 91.50 352 LYS A CA 1
ATOM 2814 C C . LYS A 1 352 ? -18.142 -4.186 11.066 1.00 91.50 352 LYS A C 1
ATOM 2816 O O . LYS A 1 352 ? -18.508 -4.601 12.160 1.00 91.50 352 LYS A O 1
ATOM 2821 N N . ARG A 1 353 ? -17.824 -5.030 10.081 1.00 90.44 353 ARG A N 1
ATOM 2822 C CA . ARG A 1 353 ? -17.912 -6.491 10.253 1.00 90.44 353 ARG A CA 1
ATOM 2823 C C . ARG A 1 353 ? -16.975 -6.999 11.350 1.00 90.44 353 ARG A C 1
ATOM 2825 O O . ARG A 1 353 ? -17.380 -7.786 12.200 1.00 90.44 353 ARG A O 1
ATOM 2832 N N . TRP A 1 354 ? -15.744 -6.497 11.407 1.00 93.62 354 TRP A N 1
ATOM 2833 C CA . TRP A 1 354 ? -14.810 -6.893 12.459 1.00 93.62 354 TRP A CA 1
ATOM 2834 C C . TRP A 1 354 ? -15.230 -6.425 13.856 1.00 93.62 354 TRP A C 1
ATOM 2836 O O . TRP A 1 354 ? -15.226 -7.225 14.785 1.00 93.62 354 TRP A O 1
ATOM 2846 N N . LEU A 1 355 ? -15.598 -5.152 14.016 1.00 94.88 355 LEU A N 1
ATOM 2847 C CA . LEU A 1 355 ? -15.819 -4.551 15.335 1.00 94.88 355 LEU A CA 1
ATOM 2848 C C . LEU A 1 355 ? -17.277 -4.558 15.799 1.00 94.88 355 LEU A C 1
ATOM 2850 O O . LEU A 1 355 ? -17.515 -4.747 16.983 1.00 94.88 355 LEU A O 1
ATOM 2854 N N . ALA A 1 356 ? -18.251 -4.378 14.906 1.00 93.69 356 ALA A N 1
ATOM 2855 C CA . ALA A 1 356 ? -19.674 -4.399 15.254 1.00 93.69 356 ALA A CA 1
ATOM 2856 C C . ALA A 1 356 ? -20.241 -5.826 15.223 1.00 93.69 356 ALA A C 1
ATOM 2858 O O . ALA A 1 356 ? -20.931 -6.271 16.143 1.00 93.69 356 ALA A O 1
ATOM 2859 N N . GLU A 1 357 ? -19.931 -6.588 14.174 1.00 93.12 357 GLU A N 1
ATOM 2860 C CA . GLU A 1 357 ? -20.444 -7.957 14.031 1.00 93.12 357 GLU A CA 1
ATOM 2861 C C . GLU A 1 357 ? -19.578 -8.988 14.768 1.00 93.12 357 GLU A C 1
ATOM 2863 O O . GLU A 1 357 ? -20.078 -10.060 15.104 1.00 93.12 357 GLU A O 1
ATOM 2868 N N . GLY A 1 358 ? -18.323 -8.650 15.083 1.00 89.94 358 GLY A N 1
ATOM 2869 C CA . GLY A 1 358 ? -17.380 -9.562 15.730 1.00 89.94 358 GLY A CA 1
ATOM 2870 C C . GLY A 1 358 ? -16.838 -10.632 14.779 1.00 89.94 358 GLY A C 1
ATOM 2871 O O . GLY A 1 358 ? -16.540 -11.742 15.218 1.00 89.94 358 GLY A O 1
ATOM 2872 N N . GLU A 1 359 ? -16.749 -10.343 13.475 1.00 91.56 359 GLU A N 1
ATOM 2873 C CA . GLU A 1 359 ? -16.209 -11.284 12.489 1.00 91.56 359 GLU A CA 1
ATOM 2874 C C . GLU A 1 359 ? -14.750 -11.639 12.810 1.00 91.56 359 GLU A C 1
ATOM 2876 O O . GLU A 1 359 ? -13.887 -10.764 12.909 1.00 91.56 359 GLU A O 1
ATOM 2881 N N . GLN A 1 360 ? -14.469 -12.943 12.908 1.00 87.06 360 GLN A N 1
ATOM 2882 C CA . GLN A 1 360 ? -13.132 -13.468 13.168 1.00 87.06 360 GLN A CA 1
ATOM 2883 C C . GLN A 1 360 ? -12.115 -12.962 12.138 1.00 87.06 360 GLN A C 1
ATOM 2885 O O . GLN A 1 360 ? -12.280 -13.134 10.929 1.00 87.06 360 GLN A O 1
ATOM 2890 N N . ARG A 1 361 ? -10.989 -12.432 12.623 1.00 86.31 361 ARG A N 1
ATOM 2891 C CA . ARG A 1 361 ? -9.809 -12.171 11.791 1.00 86.31 361 ARG A CA 1
ATOM 2892 C C . ARG A 1 361 ? -8.877 -13.382 11.860 1.00 86.31 361 ARG A C 1
ATOM 2894 O O . ARG A 1 361 ? -8.353 -13.705 12.921 1.00 86.31 361 ARG A O 1
ATOM 2901 N N . GLY A 1 362 ? -8.674 -14.059 10.728 1.00 79.38 362 GLY A N 1
ATOM 2902 C CA . GLY A 1 362 ? -7.973 -15.352 10.670 1.00 79.38 362 GLY A CA 1
ATOM 2903 C C . GLY A 1 362 ? -6.518 -15.350 11.161 1.00 79.38 362 GLY A C 1
ATOM 2904 O O . GLY A 1 362 ? -5.995 -16.409 11.485 1.00 79.38 362 GLY A O 1
ATOM 2905 N N . HIS A 1 363 ? -5.868 -14.185 11.250 1.00 82.31 363 HIS A N 1
ATOM 2906 C CA . HIS A 1 363 ? -4.494 -14.043 11.754 1.00 82.31 363 HIS A CA 1
ATOM 2907 C C . HIS A 1 363 ? -4.390 -13.864 13.280 1.00 82.31 363 HIS A C 1
ATOM 2909 O O . HIS A 1 363 ? -3.284 -13.735 13.805 1.00 82.31 363 HIS A O 1
ATOM 2915 N N . PHE A 1 364 ? -5.513 -13.860 14.004 1.00 88.00 364 PHE A N 1
ATOM 2916 C CA . PHE A 1 364 ? -5.551 -13.780 15.466 1.00 88.00 364 PHE A CA 1
ATOM 2917 C C . PHE A 1 364 ? -6.041 -15.092 16.091 1.00 88.00 364 PHE A C 1
ATOM 2919 O O . PHE A 1 364 ? -7.094 -15.599 15.708 1.00 88.00 364 PHE A O 1
ATOM 2926 N N . ILE A 1 365 ? -5.316 -15.613 17.092 1.00 82.56 365 ILE A N 1
ATOM 2927 C CA . ILE A 1 365 ? -5.667 -16.889 17.757 1.00 82.56 365 ILE A CA 1
ATOM 2928 C C . ILE A 1 365 ? -6.903 -16.747 18.656 1.00 82.56 365 ILE A C 1
ATOM 2930 O O . ILE A 1 365 ? -7.751 -17.630 18.670 1.00 82.56 365 ILE A O 1
ATOM 2934 N N . ASN A 1 366 ? -7.029 -15.632 19.380 1.00 77.50 366 ASN A N 1
ATOM 2935 C CA . ASN A 1 366 ? -8.089 -15.407 20.371 1.00 77.50 366 ASN A CA 1
ATOM 2936 C C . ASN A 1 366 ? -8.804 -14.073 20.121 1.00 77.50 366 ASN A C 1
ATOM 2938 O O . ASN A 1 366 ? -8.876 -13.210 20.995 1.00 77.50 366 ASN A O 1
ATOM 2942 N N . TYR A 1 367 ? -9.277 -13.867 18.892 1.00 86.25 367 TYR A N 1
ATOM 2943 C CA . TYR A 1 367 ? -10.032 -12.663 18.556 1.00 86.25 367 TYR A CA 1
ATOM 2944 C C . TYR A 1 367 ? -11.442 -12.750 19.138 1.00 86.25 367 TYR A C 1
ATOM 2946 O O . TYR A 1 367 ? -12.247 -13.582 18.733 1.00 86.25 367 TYR A O 1
ATOM 2954 N N . SER A 1 368 ? -11.738 -11.881 20.096 1.00 88.56 368 SER A N 1
ATOM 2955 C CA . SER A 1 368 ? -13.090 -11.683 20.605 1.00 88.56 368 SER A CA 1
ATOM 2956 C C . SER A 1 368 ? -13.304 -10.201 20.857 1.00 88.56 368 SER A C 1
ATOM 2958 O O . SER A 1 368 ? -12.397 -9.508 21.322 1.00 88.56 368 SER A O 1
ATOM 2960 N N . ILE A 1 369 ? -14.488 -9.715 20.497 1.00 93.19 369 ILE A N 1
ATOM 2961 C CA . ILE A 1 369 ? -14.876 -8.321 20.676 1.00 93.19 369 ILE A CA 1
ATOM 2962 C C . ILE A 1 369 ? -15.997 -8.274 21.707 1.00 93.19 369 ILE A C 1
ATOM 2964 O O . ILE A 1 369 ? -16.999 -8.977 21.564 1.00 93.19 369 ILE A O 1
ATOM 2968 N N . ASP A 1 370 ? -15.799 -7.454 22.738 1.00 94.44 370 ASP A N 1
ATOM 2969 C CA . ASP A 1 370 ? -16.768 -7.250 23.812 1.00 94.44 370 ASP A CA 1
ATOM 2970 C C . ASP A 1 370 ? -18.114 -6.754 23.258 1.00 94.44 370 ASP A C 1
ATOM 2972 O O . ASP A 1 370 ? -18.162 -5.975 22.303 1.00 94.44 370 ASP A O 1
ATOM 2976 N N . GLU A 1 371 ? -19.220 -7.194 23.858 1.00 95.00 371 GLU A N 1
ATOM 2977 C CA . GLU A 1 371 ? -20.571 -6.826 23.427 1.00 95.00 371 GLU A CA 1
ATOM 2978 C C . GLU A 1 371 ? -20.789 -5.306 23.423 1.00 95.00 371 GLU A C 1
ATOM 2980 O O . GLU A 1 371 ? -21.392 -4.775 22.487 1.00 95.00 371 GLU A O 1
ATOM 2985 N N . LYS A 1 372 ? -20.223 -4.580 24.394 1.00 94.88 372 LYS A N 1
ATOM 2986 C CA . LYS A 1 372 ? -20.309 -3.114 24.438 1.00 94.88 372 LYS A CA 1
ATOM 2987 C C . LYS A 1 372 ? -19.557 -2.472 23.275 1.00 94.88 372 LYS A C 1
ATOM 2989 O O . LYS A 1 372 ? -20.045 -1.504 22.697 1.00 94.88 372 LYS A O 1
ATOM 2994 N N . VAL A 1 373 ? -18.401 -3.017 22.883 1.00 95.62 373 VAL A N 1
ATOM 2995 C CA . VAL A 1 373 ? -17.653 -2.546 21.701 1.00 95.62 373 VAL A CA 1
ATOM 2996 C C . VAL A 1 373 ? -18.462 -2.804 20.433 1.00 95.62 373 VAL A C 1
ATOM 2998 O O . VAL A 1 373 ? -18.561 -1.921 19.579 1.00 95.62 373 VAL A O 1
ATOM 3001 N N . ARG A 1 374 ? -19.100 -3.975 20.331 1.00 96.50 374 ARG A N 1
ATOM 3002 C CA . ARG A 1 374 ? -19.980 -4.308 19.204 1.00 96.50 374 ARG A CA 1
ATOM 3003 C C . ARG A 1 374 ? -21.132 -3.326 19.070 1.00 96.50 374 ARG A C 1
ATOM 3005 O O . ARG A 1 374 ? -21.392 -2.832 17.972 1.00 96.50 374 ARG A O 1
ATOM 3012 N N . GLU A 1 375 ? -21.779 -2.992 20.182 1.00 95.44 375 GLU A N 1
ATOM 3013 C CA . GLU A 1 375 ? -22.843 -1.992 20.196 1.00 95.44 375 GLU A CA 1
ATOM 3014 C C . GLU A 1 375 ? -22.323 -0.613 19.764 1.00 95.44 375 GLU A C 1
ATOM 3016 O O . GLU A 1 375 ? -22.930 0.016 18.894 1.00 95.44 375 GLU A O 1
ATOM 3021 N N . CYS A 1 376 ? -21.176 -0.173 20.295 1.00 93.94 376 CYS A N 1
ATOM 3022 C CA . CYS A 1 376 ? -20.547 1.095 19.915 1.00 93.94 376 CYS A CA 1
ATOM 3023 C C . CYS A 1 376 ? -20.317 1.173 18.401 1.00 93.94 376 CYS A C 1
ATOM 3025 O O . CYS A 1 376 ? -20.776 2.101 17.738 1.00 93.94 376 CYS A O 1
ATOM 3027 N N . PHE A 1 377 ? -19.655 0.167 17.826 1.00 95.44 377 PHE A N 1
ATOM 3028 C CA . PHE A 1 377 ? -19.302 0.176 16.408 1.00 95.44 377 PHE A CA 1
ATOM 3029 C C . PHE A 1 377 ? -20.478 -0.109 15.467 1.00 95.44 377 PHE A C 1
ATOM 3031 O O . PHE A 1 377 ? -20.400 0.241 14.289 1.00 95.44 377 PHE A O 1
ATOM 3038 N N . SER A 1 378 ? -21.592 -0.654 15.968 1.00 95.12 378 SER A N 1
ATOM 3039 C CA . SER A 1 378 ? -22.838 -0.765 15.193 1.00 95.12 378 SER A CA 1
ATOM 3040 C C . SER A 1 378 ? -23.461 0.600 14.874 1.00 95.12 378 SER A C 1
ATOM 3042 O O . SER A 1 378 ? -24.125 0.745 13.849 1.00 95.12 378 SER A O 1
ATOM 3044 N N . LYS A 1 379 ? -23.195 1.603 15.722 1.00 94.56 379 LYS A N 1
ATOM 3045 C CA . LYS A 1 379 ? -23.679 2.990 15.609 1.00 94.56 379 LYS A CA 1
ATOM 3046 C C . LYS A 1 379 ? -22.590 3.960 15.146 1.00 94.56 379 LYS A C 1
ATOM 3048 O O . LYS A 1 379 ? -22.841 5.155 15.027 1.00 94.56 379 LYS A O 1
ATOM 3053 N N . ALA A 1 380 ? -21.370 3.468 14.927 1.00 94.44 380 ALA A N 1
ATOM 3054 C CA . ALA A 1 380 ? -20.236 4.320 14.626 1.00 94.44 380 ALA A CA 1
ATOM 3055 C C . ALA A 1 380 ? -20.235 4.802 13.175 1.00 94.44 380 ALA A C 1
ATOM 3057 O O . ALA A 1 380 ? -20.332 4.011 12.231 1.00 94.44 380 ALA A O 1
ATOM 3058 N N . TYR A 1 381 ? -20.014 6.103 13.012 1.00 94.25 381 TYR A N 1
ATOM 3059 C CA . TYR A 1 381 ? -19.614 6.688 11.748 1.00 94.25 381 TYR A CA 1
ATOM 3060 C C . TYR A 1 381 ? -18.177 6.284 11.421 1.00 94.25 381 TYR A C 1
ATOM 3062 O O . TYR A 1 381 ? -17.244 6.535 12.189 1.00 94.25 381 TYR A O 1
ATOM 3070 N N . ILE A 1 382 ? -17.994 5.702 10.240 1.00 91.00 382 ILE A N 1
ATOM 3071 C CA . ILE A 1 382 ? -16.685 5.413 9.666 1.00 91.00 382 ILE A CA 1
ATOM 3072 C C . ILE A 1 382 ? -16.718 5.923 8.225 1.00 91.00 382 ILE A C 1
ATOM 3074 O O . ILE A 1 382 ? -17.586 5.510 7.456 1.00 91.00 382 ILE A O 1
ATOM 3078 N N . SER A 1 383 ? -15.790 6.823 7.872 1.00 88.62 383 SER A N 1
ATOM 3079 C CA . SER A 1 383 ? -15.558 7.254 6.483 1.00 88.62 383 SER A CA 1
ATOM 3080 C C . SER A 1 383 ? -15.433 6.044 5.565 1.00 88.62 383 SER A C 1
ATOM 3082 O O . SER A 1 383 ? -14.903 5.020 5.997 1.00 88.62 383 SER A O 1
ATOM 3084 N N . ARG A 1 384 ? -15.859 6.157 4.299 1.00 87.75 384 ARG A N 1
ATOM 3085 C CA . ARG A 1 384 ? -15.908 5.018 3.363 1.00 87.75 384 ARG A CA 1
ATOM 3086 C C . ARG A 1 384 ? -14.593 4.244 3.345 1.00 87.75 384 ARG A C 1
ATOM 3088 O O . ARG A 1 384 ? -14.610 3.017 3.346 1.00 87.75 384 ARG A O 1
ATOM 3095 N N . TYR A 1 385 ? -13.479 4.969 3.386 1.00 91.12 385 TYR A N 1
ATOM 3096 C CA . TYR A 1 385 ? -12.162 4.409 3.648 1.00 91.12 385 TYR A CA 1
ATOM 3097 C C . TYR A 1 385 ? -11.588 4.967 4.950 1.00 91.12 385 TYR A C 1
ATOM 3099 O O . TYR A 1 385 ? -11.728 6.153 5.266 1.00 91.12 385 TYR A O 1
ATOM 3107 N N . ALA A 1 386 ? -10.888 4.114 5.689 1.00 94.94 386 ALA A N 1
ATOM 3108 C CA . ALA A 1 386 ? -10.198 4.496 6.908 1.00 94.94 386 ALA A CA 1
ATOM 3109 C C . ALA A 1 386 ? -8.865 3.758 7.043 1.00 94.94 386 ALA A C 1
ATOM 3111 O O . ALA A 1 386 ? -8.718 2.605 6.635 1.00 94.94 386 ALA A O 1
ATOM 3112 N N . TRP A 1 387 ? -7.899 4.434 7.653 1.00 97.31 387 TRP A N 1
ATOM 3113 C CA . TRP A 1 387 ? -6.669 3.825 8.126 1.00 97.31 387 TRP A CA 1
ATOM 3114 C C . TRP A 1 387 ? -6.929 3.135 9.462 1.00 97.31 387 TRP A C 1
ATOM 3116 O O . TRP A 1 387 ? -7.189 3.786 10.474 1.00 97.31 387 TRP A O 1
ATOM 3126 N N . LEU A 1 388 ? -6.840 1.813 9.456 1.00 96.62 388 LEU A N 1
ATOM 3127 C CA . LEU A 1 388 ? -6.863 0.956 10.626 1.00 96.62 388 LEU A CA 1
ATOM 3128 C C . LEU A 1 388 ? -5.428 0.667 11.075 1.00 96.62 388 LEU A C 1
ATOM 3130 O O . LEU A 1 388 ? -4.632 0.100 10.330 1.00 96.62 388 LEU A O 1
ATOM 3134 N N . PHE A 1 389 ? -5.113 1.026 12.312 1.00 96.62 389 PHE A N 1
ATOM 3135 C CA . PHE A 1 389 ? -3.897 0.619 13.004 1.00 96.62 389 PHE A CA 1
ATOM 3136 C C . PHE A 1 389 ? -4.273 -0.479 13.989 1.00 96.62 389 PHE A C 1
ATOM 3138 O O . PHE A 1 389 ? -4.726 -0.211 15.102 1.00 96.62 389 PHE A O 1
ATOM 3145 N N . GLU A 1 390 ? -4.114 -1.719 13.547 1.00 94.00 390 GLU A N 1
ATOM 3146 C CA . GLU A 1 390 ? -4.391 -2.906 14.343 1.00 94.00 390 GLU A CA 1
ATOM 3147 C C . GLU A 1 390 ? -3.242 -3.121 15.335 1.00 94.00 390 GLU A C 1
ATOM 3149 O O . GLU A 1 390 ? -2.106 -3.403 14.947 1.00 94.00 390 GLU A O 1
ATOM 3154 N N . ILE A 1 391 ? -3.530 -2.962 16.621 1.00 93.12 391 ILE A N 1
ATOM 3155 C CA . ILE A 1 391 ? -2.585 -3.130 17.724 1.00 93.12 391 ILE A CA 1
ATOM 3156 C C . ILE A 1 391 ? -2.499 -4.623 18.033 1.00 93.12 391 ILE A C 1
ATOM 3158 O O . ILE A 1 391 ? -3.513 -5.299 18.239 1.00 93.12 391 ILE A O 1
ATOM 3162 N N . LYS A 1 392 ? -1.277 -5.149 18.079 1.00 90.50 392 LYS A N 1
ATOM 3163 C CA . LYS A 1 392 ? -1.033 -6.591 18.173 1.00 90.50 392 LYS A CA 1
ATOM 3164 C C . LYS A 1 392 ? 0.138 -6.923 19.087 1.00 90.50 392 LYS A C 1
ATOM 3166 O O . LYS A 1 392 ? 0.960 -6.069 19.404 1.00 90.50 392 LYS A O 1
ATOM 3171 N N . HIS A 1 393 ? 0.210 -8.187 19.479 1.00 88.88 393 HIS A N 1
ATOM 3172 C CA . HIS A 1 393 ? 1.412 -8.810 20.016 1.00 88.88 393 HIS A CA 1
ATOM 3173 C C . HIS A 1 393 ? 1.743 -10.040 19.165 1.00 88.88 393 HIS A C 1
ATOM 3175 O O . HIS A 1 393 ? 0.893 -10.912 18.984 1.00 88.88 393 HIS A O 1
ATOM 3181 N N . GLU A 1 394 ? 2.941 -10.074 18.587 1.00 86.88 394 GLU A N 1
ATOM 3182 C CA . GLU A 1 394 ? 3.400 -11.202 17.767 1.00 86.88 394 GLU A CA 1
ATOM 3183 C C . GLU A 1 394 ? 3.734 -12.403 18.663 1.00 86.88 394 GLU A C 1
ATOM 3185 O O . GLU A 1 394 ? 4.542 -12.281 19.586 1.00 86.88 394 GLU A O 1
ATOM 3190 N N . LEU A 1 395 ? 3.121 -13.560 18.391 1.00 82.06 395 LEU A N 1
ATOM 3191 C CA . LEU A 1 395 ? 3.316 -14.792 19.171 1.00 82.06 395 LEU A CA 1
ATOM 3192 C C . LEU A 1 395 ? 4.373 -15.728 18.552 1.00 82.06 395 LEU A C 1
ATOM 3194 O O . LEU A 1 395 ? 4.783 -16.703 19.180 1.00 82.06 395 LEU A O 1
ATOM 3198 N N . GLY A 1 396 ? 4.846 -15.407 17.344 1.00 72.12 396 GLY A N 1
ATOM 3199 C CA . GLY A 1 396 ? 5.602 -16.313 16.475 1.00 72.12 396 GLY A CA 1
ATOM 3200 C C . GLY A 1 396 ? 4.680 -16.951 15.436 1.00 72.12 396 GLY A C 1
ATOM 3201 O O . GLY A 1 396 ? 3.495 -16.663 15.435 1.00 72.12 396 GLY A O 1
ATOM 3202 N N . ASP A 1 397 ? 5.235 -17.736 14.505 1.00 70.88 397 ASP A N 1
ATOM 3203 C CA . ASP A 1 397 ? 4.529 -18.563 13.497 1.00 70.88 397 ASP A CA 1
ATOM 3204 C C . ASP A 1 397 ? 3.483 -17.898 12.568 1.00 70.88 397 ASP A C 1
ATOM 3206 O O . ASP A 1 397 ? 2.899 -18.570 11.717 1.00 70.88 397 ASP A O 1
ATOM 3210 N N . GLY A 1 398 ? 3.303 -16.579 12.659 1.00 67.75 398 GLY A N 1
ATOM 3211 C CA . GLY A 1 398 ? 2.282 -15.831 11.919 1.00 67.75 398 GLY A CA 1
ATOM 3212 C C . GLY A 1 398 ? 1.023 -15.539 12.677 1.00 67.75 398 GLY A C 1
ATOM 3213 O O . GLY A 1 398 ? 0.153 -14.827 12.168 1.00 67.75 398 GLY A O 1
ATOM 3214 N N . THR A 1 399 ? 0.928 -16.083 13.877 1.00 78.81 399 THR A N 1
ATOM 3215 C CA . THR A 1 399 ? -0.183 -15.825 14.753 1.00 78.81 399 THR A CA 1
ATOM 3216 C C . THR A 1 399 ? 0.099 -14.646 15.662 1.00 78.81 399 THR A C 1
ATOM 3218 O O . THR A 1 399 ? 1.228 -14.324 16.048 1.00 78.81 399 THR A O 1
ATOM 3221 N N . ARG A 1 400 ? -0.983 -13.942 15.970 1.00 87.62 400 ARG A N 1
ATOM 3222 C CA . ARG A 1 400 ? -0.946 -12.723 16.760 1.00 87.62 400 ARG A CA 1
ATOM 3223 C C . ARG A 1 400 ? -1.989 -12.791 17.858 1.00 87.62 400 ARG A C 1
ATOM 3225 O O . ARG A 1 400 ? -3.026 -13.453 17.735 1.00 87.62 400 ARG A O 1
ATOM 3232 N N . GLU A 1 401 ? -1.736 -12.039 18.911 1.00 90.44 401 GLU A N 1
ATOM 3233 C CA . GLU A 1 401 ? -2.735 -11.679 19.903 1.00 90.44 401 GLU A CA 1
ATOM 3234 C C . GLU A 1 401 ? -3.265 -10.278 19.590 1.00 90.44 401 GLU A C 1
ATOM 3236 O O . GLU A 1 401 ? -2.493 -9.343 19.356 1.00 90.44 401 GLU A O 1
ATOM 3241 N N . TYR A 1 402 ? -4.589 -10.136 19.577 1.00 92.44 402 TYR A N 1
ATOM 3242 C CA . TYR A 1 402 ? -5.248 -8.851 19.381 1.00 92.44 402 TYR A CA 1
ATOM 3243 C C . TYR A 1 402 ? -5.106 -7.984 20.634 1.00 92.44 402 TYR A C 1
ATOM 3245 O O . TYR A 1 402 ? -5.379 -8.435 21.747 1.00 92.44 402 TYR A O 1
ATOM 3253 N N . ARG A 1 403 ? -4.678 -6.732 20.458 1.00 91.88 403 ARG A N 1
ATOM 3254 C CA . ARG A 1 403 ? -4.478 -5.771 21.555 1.00 91.88 403 ARG A CA 1
ATOM 3255 C C . ARG A 1 403 ? -5.304 -4.495 21.407 1.00 91.88 403 ARG A C 1
ATOM 3257 O O . ARG A 1 403 ? -5.365 -3.720 22.356 1.00 91.88 403 ARG A O 1
ATOM 3264 N N . GLY A 1 404 ? -5.943 -4.284 20.259 1.00 93.56 404 GLY A N 1
ATOM 3265 C CA . GLY A 1 404 ? -6.804 -3.134 20.015 1.00 93.56 404 GLY A CA 1
ATOM 3266 C C . GLY A 1 404 ? -6.777 -2.663 18.567 1.00 93.56 404 GLY A C 1
ATOM 3267 O O . GLY A 1 404 ? -6.096 -3.236 17.721 1.00 93.56 404 GLY A O 1
ATOM 3268 N N . ASP A 1 405 ? -7.501 -1.588 18.292 1.00 95.81 405 ASP A N 1
ATOM 3269 C CA . ASP A 1 405 ? -7.554 -0.931 16.988 1.00 95.81 405 ASP A CA 1
ATOM 3270 C C . ASP A 1 405 ? -7.594 0.592 17.176 1.00 95.81 405 ASP A C 1
ATOM 3272 O O . ASP A 1 405 ? -8.260 1.092 18.083 1.00 95.81 405 ASP A O 1
ATOM 3276 N N . VAL A 1 406 ? -6.930 1.340 16.295 1.00 96.50 406 VAL A N 1
ATOM 3277 C CA . VAL A 1 406 ? -7.104 2.795 16.148 1.00 96.50 406 VAL A CA 1
ATOM 3278 C C . VAL A 1 406 ? -7.526 3.088 14.714 1.00 96.50 406 VAL A C 1
ATOM 3280 O O . VAL A 1 406 ? -6.888 2.619 13.776 1.00 96.50 406 VAL A O 1
ATOM 3283 N N . ILE A 1 407 ? -8.594 3.862 14.538 1.00 97.62 407 ILE A N 1
ATOM 3284 C CA . ILE A 1 407 ? -9.203 4.135 13.235 1.00 97.62 407 ILE A CA 1
ATOM 3285 C C . ILE A 1 407 ? -9.093 5.628 12.942 1.00 97.62 407 ILE A C 1
ATOM 3287 O O . ILE A 1 407 ? -9.655 6.464 13.655 1.00 97.62 407 ILE A O 1
ATOM 3291 N N . ILE A 1 408 ? -8.383 5.961 11.872 1.00 97.00 408 ILE A N 1
ATOM 3292 C CA . ILE A 1 408 ? -8.188 7.324 11.374 1.00 97.00 408 ILE A CA 1
ATOM 3293 C C . ILE A 1 408 ? -8.912 7.453 10.034 1.00 97.00 408 ILE A C 1
ATOM 3295 O O . ILE A 1 408 ? -8.840 6.551 9.202 1.00 97.00 408 ILE A O 1
ATOM 3299 N N . SER A 1 409 ? -9.613 8.559 9.804 1.00 95.06 409 SER A N 1
ATOM 3300 C CA . SER A 1 409 ? -10.258 8.799 8.511 1.00 95.06 409 SER A CA 1
ATOM 3301 C C . SER A 1 409 ? -9.216 8.898 7.393 1.00 95.06 409 SER A C 1
ATOM 3303 O O . SER A 1 409 ? -8.135 9.462 7.571 1.00 95.06 409 SER A O 1
ATOM 3305 N N . ALA A 1 410 ? -9.543 8.325 6.233 1.00 93.81 410 ALA A N 1
ATOM 3306 C CA . ALA A 1 410 ? -8.751 8.489 5.020 1.00 93.81 410 ALA A CA 1
ATOM 3307 C C . ALA A 1 410 ? -9.143 9.758 4.232 1.00 93.81 410 ALA A C 1
ATOM 3309 O O . ALA A 1 410 ? -8.437 10.143 3.302 1.00 93.81 410 ALA A O 1
ATOM 3310 N N . GLU A 1 411 ? -10.249 10.410 4.599 1.00 92.00 411 GLU A N 1
ATOM 3311 C CA . GLU A 1 411 ? -10.833 11.565 3.900 1.00 92.00 411 GLU A CA 1
ATOM 3312 C C . GLU A 1 411 ? -10.487 12.886 4.606 1.00 92.00 411 GLU A C 1
ATOM 3314 O O . GLU A 1 411 ? -10.222 13.895 3.956 1.00 92.00 411 GLU A O 1
ATOM 3319 N N . GLU A 1 412 ? -10.441 12.876 5.942 1.00 92.25 412 GLU A N 1
ATOM 3320 C CA . GLU A 1 412 ? -10.170 14.051 6.776 1.00 92.25 412 GLU A CA 1
ATOM 3321 C C . GLU A 1 412 ? -9.201 13.731 7.933 1.00 92.25 412 GLU A C 1
ATOM 3323 O O . GLU A 1 412 ? -9.122 12.587 8.382 1.00 92.25 412 GLU A O 1
ATOM 3328 N N . PRO A 1 413 ? -8.442 14.710 8.460 1.00 89.94 413 PRO A N 1
ATOM 3329 C CA . PRO A 1 413 ? -7.437 14.475 9.501 1.00 89.94 413 PRO A CA 1
ATOM 3330 C C . PRO A 1 413 ? -8.076 14.255 10.887 1.00 89.94 413 PRO A C 1
ATOM 3332 O O . PRO A 1 413 ? -7.972 15.096 11.784 1.00 89.94 413 PRO A O 1
ATOM 3335 N N . LYS A 1 414 ? -8.765 13.124 11.078 1.00 92.44 414 LYS A N 1
ATOM 3336 C CA . LYS A 1 414 ? -9.615 12.863 12.249 1.00 92.44 414 LYS A CA 1
ATOM 3337 C C . LYS A 1 414 ? -9.535 11.414 12.724 1.00 92.44 414 LYS A C 1
ATOM 3339 O O . LYS A 1 414 ? -9.563 10.481 11.929 1.00 92.44 414 LYS A O 1
ATOM 3344 N N . VAL A 1 415 ? -9.508 11.232 14.045 1.00 94.31 415 VAL A N 1
ATOM 3345 C CA . VAL A 1 415 ? -9.710 9.925 14.694 1.00 94.31 415 VAL A CA 1
ATOM 3346 C C . VAL A 1 415 ? -11.203 9.601 14.668 1.00 94.31 415 VAL A C 1
ATOM 3348 O O . VAL A 1 415 ? -12.000 10.366 15.217 1.00 94.31 415 VAL A O 1
ATOM 3351 N N . LEU A 1 416 ? -11.567 8.492 14.029 1.00 94.94 416 LEU A N 1
ATOM 3352 C CA . LEU A 1 416 ? -12.949 8.021 13.899 1.00 94.94 416 LEU A CA 1
ATOM 3353 C C . LEU A 1 416 ? -13.359 7.105 15.051 1.00 94.94 416 LEU A C 1
ATOM 3355 O O . LEU A 1 416 ? -14.504 7.133 15.492 1.00 94.94 416 LEU A O 1
ATOM 3359 N N . GLY A 1 417 ? -12.412 6.325 15.563 1.00 94.88 417 GLY A N 1
ATOM 3360 C CA . GLY A 1 417 ? -12.648 5.470 16.710 1.00 94.88 417 GLY A CA 1
ATOM 3361 C C . GLY A 1 417 ? -11.398 4.744 17.173 1.00 94.88 417 GLY A C 1
ATOM 3362 O O . GLY A 1 417 ? -10.355 4.785 16.520 1.00 94.88 417 GLY A O 1
ATOM 3363 N N . LEU A 1 418 ? -11.504 4.094 18.320 1.00 95.25 418 LEU A N 1
ATOM 3364 C CA . LEU A 1 418 ? -10.490 3.195 18.850 1.00 95.25 418 LEU A CA 1
ATOM 3365 C C . LEU A 1 418 ? -11.131 2.168 19.779 1.00 95.25 418 LEU A C 1
ATOM 3367 O O . LEU A 1 418 ? -12.130 2.446 20.445 1.00 95.25 418 LEU A O 1
ATOM 3371 N N . ASN A 1 419 ? -10.505 1.003 19.846 1.00 94.62 419 ASN A N 1
ATOM 3372 C CA . ASN A 1 419 ? -10.827 -0.055 20.783 1.00 94.62 419 ASN A CA 1
ATOM 3373 C C . ASN A 1 419 ? -9.551 -0.467 21.522 1.00 94.62 419 ASN A C 1
ATOM 3375 O O . ASN A 1 419 ? -8.591 -0.889 20.880 1.00 94.62 419 ASN A O 1
ATOM 3379 N N . LEU A 1 420 ? -9.540 -0.363 22.850 1.00 92.31 420 LEU A N 1
ATOM 3380 C CA . LEU A 1 420 ? -8.414 -0.733 23.712 1.00 92.31 420 LEU A CA 1
ATOM 3381 C C . LEU A 1 420 ? -8.902 -1.683 24.819 1.00 92.31 420 LEU A C 1
ATOM 3383 O O . LEU A 1 420 ? -9.173 -1.238 25.937 1.00 92.31 420 LEU A O 1
ATOM 3387 N N . PRO A 1 421 ? -9.000 -2.997 24.535 1.00 89.75 421 PRO A N 1
ATOM 3388 C CA . PRO A 1 421 ? -9.543 -3.981 25.475 1.00 89.75 421 PRO A CA 1
ATOM 3389 C C . PRO A 1 421 ? -8.804 -4.061 26.808 1.00 89.75 421 PRO A C 1
ATOM 3391 O O . PRO A 1 421 ? -9.431 -4.222 27.846 1.00 89.75 421 PRO A O 1
ATOM 3394 N N . LEU A 1 422 ? -7.477 -3.904 26.806 1.00 86.88 422 LEU A N 1
ATOM 3395 C CA . LEU A 1 422 ? -6.681 -3.943 28.040 1.00 86.88 422 LEU A CA 1
ATOM 3396 C C . LEU A 1 422 ? -6.963 -2.766 28.983 1.00 86.88 422 LEU A C 1
ATOM 3398 O O . LEU A 1 422 ? -6.682 -2.856 30.175 1.00 86.88 422 LEU A O 1
ATOM 3402 N N . GLU A 1 423 ? -7.499 -1.671 28.451 1.00 87.38 423 GLU A N 1
ATOM 3403 C CA . GLU A 1 423 ? -7.910 -0.508 29.232 1.00 87.38 423 GLU A CA 1
ATOM 3404 C C . GLU A 1 423 ? -9.413 -0.495 29.512 1.00 87.38 423 GLU A C 1
ATOM 3406 O O . GLU A 1 423 ? -9.867 0.391 30.232 1.00 87.38 423 GLU A O 1
ATOM 3411 N N . GLY A 1 424 ? -10.173 -1.433 28.930 1.00 90.50 424 GLY A N 1
ATOM 3412 C CA . GLY A 1 424 ? -11.632 -1.406 28.937 1.00 90.50 424 GLY A CA 1
ATOM 3413 C C . GLY A 1 424 ? -12.172 -0.131 28.299 1.00 90.50 424 GLY A C 1
ATOM 3414 O O . GLY A 1 424 ? -13.082 0.474 28.845 1.00 90.50 424 GLY A O 1
ATOM 3415 N N . LYS A 1 425 ? -11.572 0.354 27.200 1.00 90.50 425 LYS A N 1
ATOM 3416 C CA . LYS A 1 425 ? -11.965 1.630 26.574 1.00 90.50 425 LYS A CA 1
ATOM 3417 C C . LYS A 1 425 ? -12.354 1.476 25.119 1.00 90.50 425 LYS A C 1
ATOM 3419 O O . LYS A 1 425 ? -11.620 0.899 24.316 1.00 90.50 425 LYS A O 1
ATOM 3424 N N . CYS A 1 426 ? -13.476 2.084 24.764 1.00 93.44 426 CYS A N 1
ATOM 3425 C CA . CYS A 1 426 ? -13.935 2.260 23.395 1.00 93.44 426 CYS A CA 1
ATOM 3426 C C . CYS A 1 426 ? -14.237 3.740 23.152 1.00 93.44 426 CYS A C 1
ATOM 3428 O O . CYS A 1 426 ? -14.858 4.396 23.985 1.00 93.44 426 CYS A O 1
ATOM 3430 N N . LEU A 1 427 ? -13.829 4.274 22.003 1.00 94.38 427 LEU A N 1
ATOM 3431 C CA . LEU A 1 427 ? -14.253 5.595 21.545 1.00 94.38 427 LEU A CA 1
ATOM 3432 C C . LEU A 1 427 ? -14.706 5.508 20.096 1.00 94.38 427 LEU A C 1
ATOM 3434 O O . LEU A 1 427 ? -14.067 4.840 19.286 1.00 94.38 427 LEU A O 1
ATOM 3438 N N . TYR A 1 428 ? -15.789 6.202 19.768 1.00 95.88 428 TYR A N 1
ATOM 3439 C CA . TYR A 1 428 ? -16.313 6.287 18.409 1.00 95.88 428 TYR A CA 1
ATOM 3440 C C . TYR A 1 428 ? -17.028 7.619 18.171 1.00 95.88 428 TYR A C 1
ATOM 3442 O O . TYR A 1 428 ? -17.280 8.384 19.105 1.00 95.88 428 TYR A O 1
ATOM 3450 N N . ILE A 1 429 ? -17.328 7.909 16.909 1.00 94.75 429 ILE A N 1
ATOM 3451 C CA . ILE A 1 429 ? -18.210 9.009 16.515 1.00 94.75 429 ILE A CA 1
ATOM 3452 C C . ILE A 1 429 ? -19.587 8.421 16.231 1.00 94.75 429 ILE A C 1
ATOM 3454 O O . ILE A 1 429 ? -19.684 7.530 15.391 1.00 94.75 429 ILE A O 1
ATOM 3458 N N . ASP A 1 430 ? -20.633 8.904 16.892 1.00 93.44 430 ASP A N 1
ATOM 3459 C CA . ASP A 1 430 ? -22.002 8.453 16.630 1.00 93.44 430 ASP A CA 1
ATOM 3460 C C . ASP A 1 430 ? -22.469 8.895 15.238 1.00 93.44 430 ASP A C 1
ATOM 3462 O O . ASP A 1 430 ? -22.329 10.058 14.860 1.00 93.44 430 ASP A O 1
ATOM 3466 N N . GLU A 1 431 ? -23.019 7.964 14.461 1.00 89.81 431 GLU A N 1
ATOM 3467 C CA . GLU A 1 431 ? -23.465 8.210 13.086 1.00 89.81 431 GLU A CA 1
ATOM 3468 C C . GLU A 1 431 ? -24.692 9.125 13.005 1.00 89.81 431 GLU A C 1
ATOM 3470 O O . GLU A 1 431 ? -24.870 9.822 12.006 1.00 89.81 431 GLU A O 1
ATOM 3475 N N . THR A 1 432 ? -25.516 9.172 14.053 1.00 90.19 432 THR A N 1
ATOM 3476 C CA . THR A 1 432 ? -26.740 9.981 14.075 1.00 90.19 432 THR A CA 1
ATOM 3477 C C . THR A 1 432 ? -26.474 11.388 14.596 1.00 90.19 432 THR A C 1
ATOM 3479 O O . THR A 1 432 ? -26.947 12.357 14.002 1.00 90.19 432 THR A O 1
ATOM 3482 N N . SER A 1 433 ? -25.745 11.518 15.708 1.00 89.94 433 SER A N 1
ATOM 3483 C CA . SER A 1 433 ? -25.501 12.822 16.336 1.00 89.94 433 SER A CA 1
ATOM 3484 C C . SER A 1 433 ? -24.210 13.499 15.874 1.00 89.94 433 SER A C 1
ATOM 3486 O O . SER A 1 433 ? -24.101 14.721 15.950 1.00 89.94 433 SER A O 1
ATOM 3488 N N . GLY A 1 434 ? -23.232 12.732 15.380 1.00 89.69 434 GLY A N 1
ATOM 3489 C CA . GLY A 1 434 ? -21.887 13.220 15.067 1.00 89.69 434 GLY A CA 1
ATOM 3490 C C . GLY A 1 434 ? -21.006 13.452 16.301 1.00 89.69 434 GLY A C 1
ATOM 3491 O O . GLY A 1 434 ? -19.871 13.923 16.160 1.00 89.69 434 GLY A O 1
ATOM 3492 N N . ASP A 1 435 ? -21.498 13.128 17.500 1.00 90.62 435 ASP A N 1
ATOM 3493 C CA . ASP A 1 435 ? -20.770 13.324 18.751 1.00 90.62 435 ASP A CA 1
ATOM 3494 C C . ASP A 1 435 ? -19.683 12.269 18.944 1.00 90.62 435 ASP A C 1
ATOM 3496 O O . ASP A 1 435 ? -19.814 11.113 18.542 1.00 90.62 435 ASP A O 1
ATOM 3500 N N . LYS A 1 436 ? -18.603 12.658 19.625 1.00 92.31 436 LYS A N 1
ATOM 3501 C CA . LYS A 1 436 ? -17.595 11.709 20.103 1.00 92.31 436 LYS A CA 1
ATOM 3502 C C . LYS A 1 436 ? -18.072 11.083 21.406 1.00 92.31 436 LYS A C 1
ATOM 3504 O O . LYS A 1 436 ? -18.233 11.790 22.400 1.00 92.31 436 LYS A O 1
ATOM 3509 N N . ILE A 1 437 ? -18.227 9.767 21.408 1.00 92.44 437 ILE A N 1
ATOM 3510 C CA . ILE A 1 437 ? -18.664 8.989 22.564 1.00 92.44 437 ILE A CA 1
ATOM 3511 C C . ILE A 1 437 ? -17.492 8.141 23.051 1.00 92.44 437 ILE A C 1
ATOM 3513 O O . ILE A 1 437 ? -16.855 7.443 22.264 1.00 92.44 437 ILE A O 1
ATOM 3517 N N . ALA A 1 438 ? -17.214 8.208 24.352 1.00 91.81 438 ALA A N 1
ATOM 3518 C CA . ALA A 1 438 ? -16.276 7.330 25.041 1.00 91.81 438 ALA A CA 1
ATOM 3519 C C . ALA A 1 438 ? -17.055 6.406 25.982 1.00 91.81 438 ALA A C 1
ATOM 3521 O O . ALA A 1 438 ? -17.939 6.863 26.708 1.00 91.81 438 ALA A O 1
ATOM 3522 N N . VAL A 1 439 ? -16.734 5.117 25.949 1.00 90.06 439 VAL A N 1
ATOM 3523 C CA . VAL A 1 439 ? -17.366 4.072 26.753 1.00 90.06 439 VAL A CA 1
ATOM 3524 C C . VAL A 1 439 ? -16.273 3.292 27.467 1.00 90.06 439 VAL A C 1
ATOM 3526 O O . VAL A 1 439 ? -15.407 2.704 26.817 1.00 90.06 439 VAL A O 1
ATOM 3529 N N . ASP A 1 440 ? -16.346 3.281 28.795 1.00 89.50 440 ASP A N 1
ATOM 3530 C CA . ASP A 1 440 ? -15.562 2.381 29.633 1.00 89.50 440 ASP A CA 1
ATOM 3531 C C . ASP A 1 440 ? -16.335 1.059 29.786 1.00 89.50 440 ASP A C 1
ATOM 3533 O O . ASP A 1 440 ? -17.555 1.075 30.015 1.00 89.50 440 ASP A O 1
ATOM 3537 N N . TYR A 1 441 ? -15.668 -0.086 29.625 1.00 83.25 441 TYR A N 1
ATOM 3538 C CA . TYR A 1 441 ? -16.322 -1.390 29.572 1.00 83.25 441 TYR A CA 1
ATOM 3539 C C . TYR A 1 441 ? -15.729 -2.483 30.445 1.00 83.25 441 TYR A C 1
ATOM 3541 O O . TYR A 1 441 ? -14.488 -2.599 30.536 1.00 83.25 441 TYR A O 1
#

Foldseek 3Di:
DVVVVLVVVVVPPPDDDVVVVVVSLVVDPPVCSVVVVVVVVCVVVDPDDQPQQWDFDDDPNHGPGIDGPRHPPFKDKDWDADDPVQD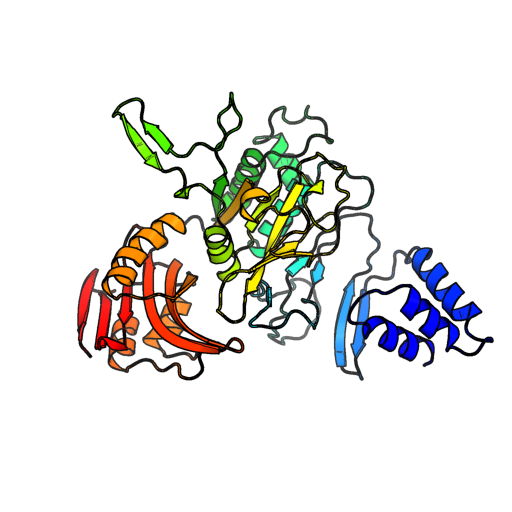PPFKDFLFDDQDDPPDDDDDPDSDRRRTAIATADDPPQAQCQLLVQLQSLQVLPDPDGDDSVRLLQQLLVPQDDVRPNDDSNHHDDPSSSQVSSQVRCVVVFKHKQKAFQDADPPPRHGDQWDADPPPRDTDGSPLSAPDPQLCQQQLVQSRKKKFKFQFPLQAPPDPVPTRHIGIKIFRIFGADLQRHTFWTQIQGNHDDGGDTGGPPGPVRDDPRNGGRMIMTMGGNLQPDGDVLQVVLVCVVCVVVPFDDWRKYWDFLVVVLCCFQVVDDDPQEPDRGHDNVSNVQSVQFDAARIWIKTFGWGRPGPSHIHGQKIWIAHSNDGDTAWIGGVVQQWIWHQGPPPRDIDIDRD

Solvent-accessible surface area (backbone atoms only — not comparable to full-atom values): 24838 Å² total; per-residue (Å²): 108,74,68,55,58,50,49,54,55,60,73,63,48,95,64,96,48,69,76,57,52,50,50,54,53,67,68,44,59,75,94,47,35,60,62,50,54,48,48,53,52,43,64,77,65,58,77,70,54,77,80,48,48,66,47,75,42,66,54,95,89,38,82,72,52,67,48,77,51,50,57,84,81,64,82,62,81,42,71,44,63,75,59,91,82,63,42,75,60,43,28,44,67,40,49,88,58,84,83,75,71,93,82,65,93,76,75,96,69,89,71,75,65,57,39,39,76,40,59,60,61,65,94,88,73,59,42,48,44,46,52,54,32,53,40,47,48,37,52,78,72,42,92,77,60,68,49,63,68,57,50,49,54,54,22,30,75,73,44,40,84,66,27,85,76,46,61,71,68,62,51,70,52,75,65,34,51,47,49,38,48,30,57,70,26,51,84,75,50,30,35,60,52,75,20,41,60,57,52,38,94,84,80,61,49,70,52,62,58,48,67,40,88,89,77,65,51,74,43,70,38,70,72,36,34,37,38,69,65,59,52,44,30,38,25,72,39,58,33,47,29,39,34,32,27,65,38,39,22,78,38,95,90,44,60,68,86,40,74,50,64,41,35,30,26,34,39,20,39,27,39,44,73,77,72,44,81,40,32,34,28,25,30,36,37,86,58,62,70,73,40,72,56,50,67,81,38,94,85,71,54,52,69,59,72,48,32,42,28,30,39,36,66,41,50,54,70,56,67,50,51,64,60,61,46,46,57,60,48,44,63,55,38,56,75,69,70,58,87,46,70,47,54,28,54,41,49,31,67,61,52,34,39,40,44,27,71,48,50,78,54,90,54,33,81,74,64,78,64,55,69,69,50,16,56,50,38,66,46,36,40,60,52,69,40,23,37,37,37,38,28,43,44,74,74,35,92,57,40,26,42,74,51,33,40,40,31,25,33,14,60,48,104,43,78,34,32,35,38,32,70,91,74,23,38,35,36,32,23,35,58,87,80,67,45,80,48,76,46,80,103